Protein AF-A0A934F065-F1 (afdb_monomer_lite)

Foldseek 3Di:
DPDPVVVVVVVVVLVVLVVLLCVLLVQLVVLVVVLVVVVVVDDDDDDPVVVVVSVVSNVSSVVSNVVSVVSVLVSVQPPFKDKDKFKFKWKAFQPVRATAAFPPQQLNNQLNLLVLQCCVQDVPLVVLLVPADLDDDPPPPPPPPPPDDDDDDDDDDDDDDDDDDDDDDDDPPDDDPHNVLLSLLSSVLSLLVLQQVLQCVLPVPDPPCVVFKDKDFPVQPVVSLVRRVSCVLQQDDLVPGPVNVVVCCVVPPDPDDDQKDADPSSHIHGHRIHIATPPWHWDDPDRQKIWIDDPFKIKMKGKDFPFDFDDDPPCCQCPRSVHDPVRMTMGIIMIMIMMGTDSVNVVPPPDVSRVVSVVVSVVSVNCNGHPVNSCVVVVVVVVVVVVVVVVVVVVVVVVVVVVVVVVVVVVVVVVPPDDDDDD

Secondary structure (DSSP, 8-state):
---HHHHHHHHHHHHHHHHHHHHHHHHHHHHHHHHHHHHHTT--S--HHHHHHHHHHHHHHHHHHHHHHHHHHHHHTTS-EEEEEEEEEEEEETTT-PEEPPTT-HHHHHHHHHHHHHHHH-HHHHHHHHHS-SS--TTTTSSSSTTS-----------------------TT--S--HHHHHHHHHHHHHHHHHHHHHHHHHHT-TTGGGTEEEEEGGG-HHHHHH-HHHHHHTS-GGG-HHHHHTTGGGSPPSS---EEE-TTS-EEE--EEEEETT-EEE--STTEEEEE-SSEEEEEEEEEEEEE--PPTTIIIIII-S-GGGEEEEEEEEEEEEEE-TTGGG--S-GGGGTHHHHHHHHHHHHH-HHHHHHHTTHHHHHHHHHHHHHHHHHHHHHHHHHHHHHHHHHHHTSS------

Sequence (423 aa):
MKPLIQRVLRSRADLVELGVVALFLGLGVNLLATWLDKYLQGFPPSQWQWLTAQRVELLIAALLIVIGVWFFVRVLLRDRVIEKQFEGVILFNKEKRKSIPIYGYKFARMLSDTLRAVFIENQALKTAWDAEPLFKNFHDKKSDEASNNKNKDEPDKGEVSYVAICKCEFSPQDNPVSEKSILIEGVEFCVLELLSLHLSEHFDNMEGCEHEVTTIKREDIPGILLQNRILSLLSTPIEDRQIFITSGIDKNPPKGELHAIYASNGAQYSRFDLMLPKGTKIIRPEPGSIKLEHKRFELEIHISFQGFCKNLPAYFEDLYVGIDEESVDARIVKFQVYGKLQRRALLLFNGWRYYEWIDSFFNYFEQSVSFETFLKNIDWASVATRIRSSLILESKRAMANSKRKERIQATGKTSGESRPSQN

pLDDT: mean 79.52, std 18.02, range [26.88, 96.69]

Structure (mmCIF, N/CA/C/O backbone):
data_AF-A0A934F065-F1
#
_entry.id   AF-A0A934F065-F1
#
loop_
_atom_site.group_PDB
_atom_site.id
_atom_site.type_symbol
_atom_site.label_atom_id
_atom_site.label_alt_id
_atom_site.label_comp_id
_atom_site.label_asym_id
_atom_site.label_entity_id
_atom_site.label_seq_id
_atom_site.pdbx_PDB_ins_code
_atom_site.Cartn_x
_atom_site.Cartn_y
_atom_site.Cartn_z
_atom_site.occupancy
_atom_site.B_iso_or_equiv
_atom_site.auth_seq_id
_atom_site.auth_comp_id
_atom_site.auth_asym_id
_atom_site.auth_atom_id
_atom_site.pdbx_PDB_model_num
ATOM 1 N N . MET A 1 1 ? -12.052 -6.785 -12.303 1.00 38.31 1 MET A N 1
ATOM 2 C CA . MET A 1 1 ? -11.515 -7.743 -13.302 1.00 38.31 1 MET A CA 1
ATOM 3 C C . MET A 1 1 ? -11.804 -7.202 -14.696 1.00 38.31 1 MET A C 1
ATOM 5 O O . MET A 1 1 ? -12.971 -7.129 -15.058 1.00 38.31 1 MET A O 1
ATOM 9 N N . LYS A 1 2 ? -10.791 -6.773 -15.465 1.00 36.50 2 LYS A N 1
ATOM 10 C CA . LYS A 1 2 ? -11.000 -6.469 -16.896 1.00 36.50 2 LYS A CA 1
ATOM 11 C C . LYS A 1 2 ? -11.455 -7.762 -17.597 1.00 36.50 2 LYS A C 1
ATOM 13 O O . LYS A 1 2 ? -10.897 -8.815 -17.276 1.00 36.50 2 LYS A O 1
ATOM 18 N N . PRO A 1 3 ? -12.456 -7.728 -18.490 1.00 55.09 3 PRO A N 1
ATOM 19 C CA . PRO A 1 3 ? -13.003 -8.939 -19.093 1.00 55.09 3 PRO A CA 1
ATOM 20 C C . PRO A 1 3 ? -11.911 -9.701 -19.856 1.00 55.09 3 PRO A C 1
ATOM 22 O O . PRO A 1 3 ? -11.139 -9.110 -20.611 1.00 55.09 3 PRO A O 1
ATOM 25 N N . LEU A 1 4 ? -11.864 -11.022 -19.663 1.00 52.88 4 LEU A N 1
ATOM 26 C CA . LEU A 1 4 ? -10.908 -11.974 -20.258 1.00 52.88 4 LEU A CA 1
ATOM 27 C C . LEU A 1 4 ? -10.684 -11.741 -21.766 1.00 52.88 4 LEU A C 1
ATOM 29 O O . LEU A 1 4 ? -9.559 -11.809 -22.257 1.00 52.88 4 LEU A O 1
ATOM 33 N N . ILE A 1 5 ? -11.748 -11.361 -22.475 1.00 46.41 5 ILE A N 1
ATOM 34 C CA . ILE A 1 5 ? -11.762 -11.051 -23.909 1.00 46.41 5 ILE A CA 1
ATOM 35 C C . ILE A 1 5 ? -10.864 -9.853 -24.252 1.00 46.41 5 ILE A C 1
ATOM 37 O O . ILE A 1 5 ? -10.127 -9.910 -25.231 1.00 46.41 5 ILE A O 1
ATOM 41 N N . GLN A 1 6 ? -10.850 -8.796 -23.435 1.00 52.25 6 GLN A N 1
ATOM 42 C CA . GLN A 1 6 ? -9.984 -7.634 -23.668 1.00 52.25 6 GLN A CA 1
ATOM 43 C C . GLN A 1 6 ? -8.505 -7.976 -23.473 1.00 52.25 6 GLN A C 1
ATOM 45 O O . GLN A 1 6 ? -7.661 -7.453 -24.195 1.00 52.25 6 GLN A O 1
ATOM 50 N N . ARG A 1 7 ? -8.180 -8.883 -22.542 1.00 48.12 7 ARG A N 1
ATOM 51 C CA . ARG A 1 7 ? -6.799 -9.343 -22.332 1.00 48.12 7 ARG A CA 1
ATOM 52 C C . ARG A 1 7 ? -6.310 -10.174 -23.520 1.00 48.12 7 ARG A C 1
ATOM 54 O O . ARG A 1 7 ? -5.208 -9.943 -24.006 1.00 48.12 7 ARG A O 1
ATOM 61 N N . VAL A 1 8 ? -7.160 -11.069 -24.032 1.00 57.47 8 VAL A N 1
ATOM 62 C CA . VAL A 1 8 ? -6.862 -11.882 -25.222 1.00 57.47 8 VAL A CA 1
ATOM 63 C C . VAL A 1 8 ? -6.758 -11.013 -26.478 1.00 57.47 8 VAL A C 1
ATOM 65 O O . VAL A 1 8 ? -5.794 -11.147 -27.226 1.00 57.47 8 VAL A O 1
ATOM 68 N N . LEU A 1 9 ? -7.687 -10.078 -26.694 1.00 59.16 9 LEU A N 1
ATOM 69 C CA . LEU A 1 9 ? -7.637 -9.143 -27.825 1.00 59.16 9 LEU A CA 1
ATOM 70 C C . LEU A 1 9 ? -6.365 -8.292 -27.809 1.00 59.16 9 LEU A C 1
ATOM 72 O O . LEU A 1 9 ? -5.731 -8.139 -28.848 1.00 59.16 9 LEU A O 1
ATOM 76 N N . ARG A 1 10 ? -5.957 -7.800 -26.633 1.00 65.25 10 ARG A N 1
ATOM 77 C CA . ARG A 1 10 ? -4.719 -7.028 -26.481 1.00 65.25 10 ARG A CA 1
ATOM 78 C C . ARG A 1 10 ? -3.488 -7.884 -26.771 1.00 65.25 10 ARG A C 1
ATOM 80 O O . ARG A 1 10 ? -2.681 -7.491 -27.597 1.00 65.25 10 ARG A O 1
ATOM 87 N N . SER A 1 11 ? -3.425 -9.104 -26.230 1.00 68.88 11 SER A N 1
ATOM 88 C CA . SER A 1 11 ? -2.324 -10.033 -26.529 1.00 68.88 11 SER A CA 1
ATOM 89 C C . SER A 1 11 ? -2.230 -10.405 -28.015 1.00 68.88 11 SER A C 1
ATOM 91 O O . SER A 1 11 ? -1.135 -10.535 -28.549 1.00 68.88 11 SER A O 1
ATOM 93 N N . ARG A 1 12 ? -3.366 -10.529 -28.719 1.00 72.19 12 ARG A N 1
ATOM 94 C CA . ARG A 1 12 ? -3.386 -10.779 -30.168 1.00 72.19 12 ARG A CA 1
ATOM 95 C C . ARG A 1 12 ? -2.923 -9.562 -30.962 1.00 72.19 12 ARG A C 1
ATOM 97 O O . ARG A 1 12 ? -2.178 -9.734 -31.918 1.00 72.19 12 ARG A O 1
ATOM 104 N N . ALA A 1 13 ? -3.339 -8.359 -30.566 1.00 76.25 13 ALA A N 1
ATOM 105 C CA . ALA A 1 13 ? -2.851 -7.124 -31.171 1.00 76.25 13 ALA A CA 1
ATOM 106 C C . ALA A 1 13 ? -1.331 -6.990 -30.995 1.00 76.25 13 ALA A C 1
ATOM 108 O O . ALA A 1 13 ? -0.642 -6.709 -31.967 1.00 76.25 13 ALA A O 1
ATOM 109 N N . ASP A 1 14 ? -0.809 -7.301 -29.807 1.00 77.62 14 ASP A N 1
ATOM 110 C CA . ASP A 1 14 ? 0.626 -7.234 -29.510 1.00 77.62 14 ASP A CA 1
ATOM 111 C C . ASP A 1 14 ? 1.430 -8.259 -30.325 1.00 77.62 14 ASP A C 1
ATOM 113 O O . ASP A 1 14 ? 2.493 -7.935 -30.848 1.00 77.62 14 ASP A O 1
ATOM 117 N N . LEU A 1 15 ? 0.907 -9.479 -30.511 1.00 82.38 15 LEU A N 1
ATOM 118 C CA . LEU A 1 15 ? 1.532 -10.495 -31.370 1.00 82.38 15 LEU A CA 1
ATOM 119 C C . LEU A 1 15 ? 1.562 -10.080 -32.845 1.00 82.38 15 LEU A C 1
ATOM 121 O O . LEU A 1 15 ? 2.566 -10.295 -33.523 1.00 82.38 15 LEU A O 1
ATOM 125 N N . VAL A 1 16 ? 0.478 -9.481 -33.346 1.00 84.56 16 VAL A N 1
ATOM 126 C CA . VAL A 1 16 ? 0.425 -8.962 -34.721 1.00 84.56 16 VAL A CA 1
ATOM 127 C C . VAL A 1 16 ? 1.397 -7.795 -34.883 1.00 84.56 16 VAL A C 1
ATOM 129 O O . VAL A 1 16 ? 2.164 -7.775 -35.842 1.00 84.56 16 VAL A O 1
ATOM 132 N N . GLU A 1 17 ? 1.420 -6.862 -33.929 1.00 84.75 17 GLU A N 1
ATOM 133 C CA . GLU A 1 17 ? 2.363 -5.741 -33.893 1.00 84.75 17 GLU A CA 1
ATOM 134 C C . GLU A 1 17 ? 3.821 -6.235 -33.905 1.00 84.75 17 GLU A C 1
ATOM 136 O O . GLU A 1 17 ? 4.627 -5.746 -34.699 1.00 84.75 17 GLU A O 1
ATOM 141 N N . LEU A 1 18 ? 4.154 -7.255 -33.106 1.00 86.25 18 LEU A N 1
ATOM 142 C CA . LEU A 1 18 ? 5.492 -7.853 -33.080 1.00 86.25 18 LEU A CA 1
ATOM 143 C C . LEU A 1 18 ? 5.841 -8.561 -34.400 1.00 86.25 18 LEU A C 1
ATOM 145 O O . LEU A 1 18 ? 6.967 -8.446 -34.885 1.00 86.25 18 LEU A O 1
ATOM 149 N N . GLY A 1 19 ? 4.878 -9.260 -35.008 1.00 88.12 19 GLY A N 1
ATOM 150 C CA . GLY A 1 19 ? 5.047 -9.901 -36.313 1.00 88.12 19 GLY A CA 1
ATOM 151 C C . GLY A 1 19 ? 5.318 -8.892 -37.431 1.00 88.12 19 GLY A C 1
ATOM 152 O O . GLY A 1 19 ? 6.192 -9.114 -38.268 1.00 88.12 19 GLY A O 1
ATOM 153 N N . VAL A 1 20 ? 4.634 -7.746 -37.407 1.00 89.75 20 VAL A N 1
ATOM 154 C CA . VAL A 1 20 ? 4.867 -6.637 -38.344 1.00 89.75 20 VAL A CA 1
ATOM 155 C C . VAL A 1 20 ? 6.271 -6.048 -38.161 1.00 89.75 20 VAL A C 1
ATOM 157 O O . VAL A 1 20 ? 6.978 -5.855 -39.149 1.00 89.75 20 VAL A O 1
ATOM 160 N N . VAL A 1 21 ? 6.718 -5.826 -36.917 1.00 92.06 21 VAL A N 1
ATOM 161 C CA . VAL A 1 21 ? 8.098 -5.388 -36.621 1.00 92.06 21 VAL A CA 1
ATOM 162 C C . VAL A 1 21 ? 9.120 -6.372 -37.184 1.00 92.06 21 VAL A C 1
ATOM 164 O O . VAL A 1 21 ? 10.055 -5.959 -37.872 1.00 92.06 21 VAL A O 1
ATOM 167 N N . ALA A 1 22 ? 8.938 -7.667 -36.915 1.00 93.50 22 ALA A N 1
ATOM 168 C CA . ALA A 1 22 ? 9.840 -8.713 -37.381 1.00 93.50 22 ALA A CA 1
ATOM 169 C C . ALA A 1 22 ? 9.900 -8.775 -38.914 1.00 93.50 22 ALA A C 1
ATOM 171 O O . ALA A 1 22 ? 10.981 -8.943 -39.473 1.00 93.50 22 ALA A O 1
ATOM 172 N N . LEU A 1 23 ? 8.769 -8.574 -39.598 1.00 95.00 23 LEU A N 1
ATOM 173 C CA . LEU A 1 23 ? 8.700 -8.525 -41.058 1.00 95.00 23 LEU A CA 1
ATOM 174 C C . LEU A 1 23 ? 9.472 -7.327 -41.624 1.00 95.00 23 LEU A C 1
ATOM 176 O O . LEU A 1 23 ? 10.288 -7.503 -42.528 1.00 95.00 23 LEU A O 1
ATOM 180 N N . PHE A 1 24 ? 9.263 -6.122 -41.083 1.00 92.88 24 PHE A N 1
ATOM 181 C CA . PHE A 1 24 ? 9.971 -4.919 -41.537 1.00 92.88 24 PHE A CA 1
ATOM 182 C C . PHE A 1 24 ? 11.481 -5.007 -41.299 1.00 92.88 24 PHE A C 1
ATOM 184 O O . PHE A 1 24 ? 12.261 -4.709 -42.205 1.00 92.88 24 PHE A O 1
ATOM 191 N N . LEU A 1 25 ? 11.898 -5.461 -40.112 1.00 94.12 25 LEU A N 1
ATOM 192 C CA . LEU A 1 25 ? 13.312 -5.667 -39.798 1.00 94.12 25 LEU A CA 1
ATOM 193 C C . LEU A 1 25 ? 13.922 -6.780 -40.655 1.00 94.12 25 LEU A C 1
ATOM 195 O O . LEU A 1 25 ? 15.001 -6.589 -41.205 1.00 94.12 25 LEU A O 1
ATOM 199 N N . GLY A 1 26 ? 13.229 -7.908 -40.821 1.00 95.50 26 GLY A N 1
ATOM 200 C CA . GLY A 1 26 ? 13.698 -9.034 -41.626 1.00 95.50 26 GLY A CA 1
ATOM 201 C C . GLY A 1 26 ? 13.900 -8.660 -43.095 1.00 95.50 26 GLY A C 1
ATOM 202 O O . GLY A 1 26 ? 14.967 -8.915 -43.649 1.00 95.50 26 GLY A O 1
ATOM 203 N N . LEU A 1 27 ? 12.920 -7.992 -43.714 1.00 94.25 27 LEU A N 1
ATOM 204 C CA . LEU A 1 27 ? 13.038 -7.503 -45.092 1.00 94.25 27 LEU A CA 1
ATOM 205 C C . LEU A 1 27 ? 14.128 -6.434 -45.226 1.00 94.25 27 LEU A C 1
ATOM 207 O O . LEU A 1 27 ? 14.924 -6.492 -46.161 1.00 94.25 27 LEU A O 1
ATOM 211 N N . GLY A 1 28 ? 14.189 -5.486 -44.288 1.00 94.31 28 GLY A N 1
ATOM 212 C CA . GLY A 1 28 ? 15.191 -4.423 -44.291 1.00 94.31 28 GLY A CA 1
ATOM 213 C C . GLY A 1 28 ? 16.621 -4.958 -44.178 1.00 94.31 28 GLY A C 1
ATOM 214 O O . GLY A 1 28 ? 17.479 -4.585 -44.975 1.00 94.31 28 GLY A O 1
ATOM 215 N N . VAL A 1 29 ? 16.870 -5.884 -43.246 1.00 95.12 29 VAL A N 1
ATOM 216 C CA . VAL A 1 29 ? 18.180 -6.531 -43.067 1.00 95.12 29 VAL A CA 1
ATOM 217 C C . VAL A 1 29 ? 18.541 -7.391 -44.277 1.00 95.12 29 VAL A C 1
ATOM 219 O O . VAL A 1 29 ? 19.680 -7.333 -44.732 1.00 95.12 29 VAL A O 1
ATOM 222 N N . ASN A 1 30 ? 17.590 -8.141 -44.845 1.00 95.94 30 ASN A N 1
ATOM 223 C CA . ASN A 1 30 ? 17.846 -8.974 -46.024 1.00 95.94 30 ASN A CA 1
ATOM 224 C C . ASN A 1 30 ? 18.226 -8.137 -47.261 1.00 95.94 30 ASN A C 1
ATOM 226 O O . ASN A 1 30 ? 19.177 -8.459 -47.976 1.00 95.94 30 ASN A O 1
ATOM 230 N N . LEU A 1 31 ? 17.527 -7.021 -47.493 1.00 93.19 31 LEU A N 1
ATOM 231 C CA . LEU A 1 31 ? 17.865 -6.084 -48.569 1.00 93.19 31 LEU A CA 1
ATOM 232 C C . LEU A 1 31 ? 19.225 -5.418 -48.336 1.00 93.19 31 LEU A C 1
ATOM 234 O O . LEU A 1 31 ? 20.009 -5.290 -49.274 1.00 93.19 31 LEU A O 1
ATOM 238 N N . LEU A 1 32 ? 19.536 -5.047 -47.091 1.00 92.75 32 LEU A N 1
ATOM 239 C CA . LEU A 1 32 ? 20.828 -4.464 -46.733 1.00 92.75 32 LEU A CA 1
ATOM 240 C C . LEU A 1 32 ? 21.980 -5.462 -46.922 1.00 92.75 32 LEU A C 1
ATOM 242 O O . LEU A 1 32 ? 23.029 -5.084 -47.435 1.00 92.75 32 LEU A O 1
ATOM 246 N N . ALA A 1 33 ? 21.775 -6.735 -46.574 1.00 92.50 33 ALA A N 1
ATOM 247 C CA . ALA A 1 33 ? 22.742 -7.806 -46.807 1.00 92.50 33 ALA A CA 1
ATOM 248 C C . ALA A 1 33 ? 22.973 -8.045 -48.307 1.00 92.50 33 ALA A C 1
ATOM 250 O O . ALA A 1 33 ? 24.116 -8.135 -48.747 1.00 92.50 33 ALA A O 1
ATOM 251 N N . THR A 1 34 ? 21.898 -8.064 -49.101 1.00 90.12 34 THR A N 1
ATOM 252 C CA . THR A 1 34 ? 21.976 -8.201 -50.566 1.00 90.12 34 THR A CA 1
ATOM 253 C C . THR A 1 34 ? 22.733 -7.030 -51.196 1.00 90.12 34 THR A C 1
ATOM 255 O O . THR A 1 34 ? 23.559 -7.220 -52.088 1.00 90.12 34 THR A O 1
ATOM 258 N N . TRP A 1 35 ? 22.475 -5.808 -50.726 1.00 89.81 35 TRP A N 1
ATOM 259 C CA . TRP A 1 35 ? 23.207 -4.622 -51.160 1.00 89.81 35 TRP A CA 1
ATOM 260 C C . TRP A 1 35 ? 24.694 -4.702 -50.783 1.00 89.81 35 TRP A C 1
ATOM 262 O O . TRP A 1 35 ? 25.553 -4.397 -51.610 1.00 89.81 35 TRP A O 1
ATOM 272 N N . LEU A 1 36 ? 25.005 -5.155 -49.564 1.00 88.88 36 LEU A N 1
ATOM 273 C CA . LEU A 1 36 ? 26.375 -5.288 -49.070 1.00 88.88 36 LEU A CA 1
ATOM 274 C C . LEU A 1 36 ? 27.180 -6.322 -49.870 1.00 88.88 36 LEU A C 1
ATOM 276 O O . LEU A 1 36 ? 28.328 -6.054 -50.212 1.00 88.88 36 LEU A O 1
ATOM 280 N N . ASP A 1 37 ? 26.581 -7.465 -50.210 1.00 87.69 37 ASP A N 1
ATOM 281 C CA . ASP A 1 37 ? 27.227 -8.503 -51.024 1.00 87.69 37 ASP A CA 1
ATOM 282 C C . ASP A 1 37 ? 27.573 -7.973 -52.428 1.00 87.69 37 ASP A C 1
ATOM 284 O O . ASP A 1 37 ? 28.717 -8.067 -52.879 1.00 87.69 37 ASP A O 1
ATOM 288 N N . LYS A 1 38 ? 26.628 -7.269 -53.074 1.00 83.50 38 LYS A N 1
ATOM 289 C CA . LYS A 1 38 ? 26.868 -6.581 -54.358 1.00 83.50 38 LYS A CA 1
ATOM 290 C C . LYS A 1 38 ? 27.963 -5.511 -54.263 1.00 83.50 38 LYS A C 1
ATOM 292 O O . LYS A 1 38 ? 28.698 -5.308 -55.228 1.00 83.50 38 LYS A O 1
ATOM 297 N N . TYR A 1 39 ? 28.055 -4.804 -53.135 1.00 83.56 39 TYR A N 1
ATOM 298 C CA . TYR A 1 39 ? 29.075 -3.779 -52.902 1.00 83.56 39 TYR A CA 1
ATOM 299 C C . TYR A 1 39 ? 30.474 -4.390 -52.718 1.00 83.56 39 TYR A C 1
ATOM 301 O O . TYR A 1 39 ? 31.444 -3.885 -53.280 1.00 83.56 39 TYR A O 1
ATOM 309 N N . LEU A 1 40 ? 30.580 -5.495 -51.971 1.00 84.19 40 LEU A N 1
ATOM 310 C CA . LEU A 1 40 ? 31.848 -6.171 -51.676 1.00 84.19 40 LEU A CA 1
ATOM 311 C C . LEU A 1 40 ? 32.433 -6.919 -52.880 1.00 84.19 40 LEU A C 1
ATOM 313 O O . LEU A 1 40 ? 33.653 -6.979 -53.016 1.00 84.19 40 LEU A O 1
ATOM 317 N N . GLN A 1 41 ? 31.595 -7.462 -53.766 1.00 82.12 41 GLN A N 1
ATOM 318 C CA . GLN A 1 41 ? 32.052 -8.226 -54.933 1.00 82.12 41 GLN A CA 1
ATOM 319 C C . GLN A 1 41 ? 32.670 -7.370 -56.060 1.00 82.12 41 GLN A C 1
ATOM 321 O O . GLN A 1 41 ? 33.137 -7.935 -57.044 1.00 82.12 41 GLN A O 1
ATOM 326 N N . GLY A 1 42 ? 32.711 -6.035 -55.935 1.00 68.75 42 GLY A N 1
ATOM 327 C CA . GLY A 1 42 ? 33.489 -5.156 -56.822 1.00 68.75 42 GLY A CA 1
ATOM 328 C C . GLY A 1 42 ? 33.206 -5.345 -58.321 1.00 68.75 42 GLY A C 1
ATOM 329 O O . GLY A 1 42 ? 34.082 -5.774 -59.066 1.00 68.75 42 GLY A O 1
ATOM 330 N N . PHE A 1 43 ? 31.988 -5.031 -58.775 1.00 57.31 43 PHE A N 1
ATOM 331 C CA . PHE A 1 43 ? 31.554 -5.225 -60.172 1.00 57.31 43 PHE A CA 1
ATOM 332 C C . PHE A 1 43 ? 31.703 -3.957 -61.062 1.00 57.31 43 PHE A C 1
ATOM 334 O O . PHE A 1 43 ? 31.800 -2.845 -60.540 1.00 57.31 43 PHE A O 1
ATOM 341 N N . PRO A 1 44 ? 31.786 -4.105 -62.407 1.00 55.50 44 PRO A N 1
ATOM 342 C CA . PRO A 1 44 ? 32.536 -3.210 -63.293 1.00 55.50 44 PRO A CA 1
ATOM 343 C C . PRO A 1 44 ? 31.844 -1.877 -63.661 1.00 55.50 44 PRO A C 1
ATOM 345 O O . PRO A 1 44 ? 30.620 -1.756 -63.598 1.00 55.50 44 PRO A O 1
ATOM 348 N N . PRO A 1 45 ? 32.617 -0.868 -64.123 1.00 52.88 45 PRO A N 1
ATOM 349 C CA . PRO A 1 45 ? 32.262 0.559 -64.066 1.00 52.88 45 PRO A CA 1
ATOM 350 C C . PRO A 1 45 ? 31.377 1.095 -65.205 1.00 52.88 45 PRO A C 1
ATOM 352 O O . PRO A 1 45 ? 31.333 2.306 -65.422 1.00 52.88 45 PRO A O 1
ATOM 355 N N . SER A 1 46 ? 30.682 0.257 -65.973 1.00 62.78 46 SER A N 1
ATOM 356 C CA . SER A 1 46 ? 30.002 0.702 -67.198 1.00 62.78 46 SER A CA 1
ATOM 357 C C . SER A 1 46 ? 28.480 0.599 -67.093 1.00 62.78 46 SER A C 1
ATOM 359 O O . SER A 1 46 ? 27.918 -0.375 -67.578 1.00 62.78 46 SER A O 1
ATOM 361 N N . GLN A 1 47 ? 27.827 1.593 -66.466 1.00 59.28 47 GLN A N 1
ATOM 362 C CA . GLN A 1 47 ? 26.449 2.060 -66.760 1.00 59.28 47 GLN A CA 1
ATOM 363 C C . GLN A 1 47 ? 25.929 3.022 -65.673 1.00 59.28 47 GLN A C 1
ATOM 365 O O . GLN A 1 47 ? 25.611 2.619 -64.570 1.00 59.28 47 GLN A O 1
ATOM 370 N N . TRP A 1 48 ? 25.688 4.296 -65.971 1.00 60.12 48 TRP A N 1
ATOM 371 C CA . TRP A 1 48 ? 25.123 5.256 -64.999 1.00 60.12 48 TRP A CA 1
ATOM 372 C C . TRP A 1 48 ? 23.784 4.835 -64.332 1.00 60.12 48 TRP A C 1
ATOM 374 O O . TRP A 1 48 ? 23.409 5.395 -63.304 1.00 60.12 48 TRP A O 1
ATOM 384 N N . GLN A 1 49 ? 23.093 3.819 -64.864 1.00 60.25 49 GLN A N 1
ATOM 385 C CA . GLN A 1 49 ? 21.883 3.211 -64.296 1.00 60.25 49 GLN A CA 1
ATOM 386 C C . GLN A 1 49 ? 22.129 2.337 -63.044 1.00 60.25 49 GLN A C 1
ATOM 388 O O . GLN A 1 49 ? 21.207 2.161 -62.248 1.00 60.25 49 GLN A O 1
ATOM 393 N N . TRP A 1 50 ? 23.342 1.815 -62.807 1.00 62.09 50 TRP A N 1
ATOM 394 C CA . TRP A 1 50 ? 23.611 0.973 -61.624 1.00 62.09 50 TRP A CA 1
ATOM 395 C C . TRP A 1 50 ? 23.755 1.796 -60.334 1.00 62.09 50 TRP A C 1
ATOM 397 O O . TRP A 1 50 ? 23.297 1.376 -59.271 1.00 62.09 50 TRP A O 1
ATOM 407 N N . LEU A 1 51 ? 24.308 3.010 -60.434 1.00 62.91 51 LEU A N 1
ATOM 408 C CA . LEU A 1 51 ? 24.471 3.931 -59.303 1.00 62.91 51 LEU A CA 1
ATOM 409 C C . LEU A 1 51 ? 23.126 4.408 -58.739 1.00 62.91 51 LEU A C 1
ATOM 411 O O . LEU A 1 51 ? 22.999 4.608 -57.531 1.00 62.91 51 LEU A O 1
ATOM 415 N N . THR A 1 52 ? 22.116 4.600 -59.590 1.00 67.62 52 THR A N 1
ATOM 416 C CA . THR A 1 52 ? 20.778 5.024 -59.155 1.00 67.62 52 THR A CA 1
ATOM 417 C C . THR A 1 52 ? 20.005 3.866 -58.528 1.00 67.62 52 THR A C 1
ATOM 419 O O . THR A 1 52 ? 19.435 4.046 -57.454 1.00 67.62 52 THR A O 1
ATOM 422 N N . ALA A 1 53 ? 20.055 2.667 -59.117 1.00 72.69 53 ALA A N 1
ATOM 423 C CA . ALA A 1 53 ? 19.389 1.480 -58.576 1.00 72.69 53 ALA A CA 1
ATOM 424 C C . ALA A 1 53 ? 19.948 1.058 -57.203 1.00 72.69 53 ALA A C 1
ATOM 426 O O . ALA A 1 53 ? 19.178 0.810 -56.276 1.00 72.69 53 ALA A O 1
ATOM 427 N N . GLN A 1 54 ? 21.275 1.068 -57.021 1.00 74.56 54 GLN A N 1
ATOM 428 C CA . GLN A 1 54 ? 21.893 0.721 -55.733 1.00 74.56 54 GLN A CA 1
ATOM 429 C C . GLN A 1 54 ? 21.549 1.712 -54.615 1.00 74.56 54 GLN A C 1
ATOM 431 O O . GLN A 1 54 ? 21.358 1.311 -53.467 1.00 74.56 54 GLN A O 1
ATOM 436 N N . ARG A 1 55 ? 21.440 3.009 -54.935 1.00 82.12 55 ARG A N 1
ATOM 437 C CA . ARG A 1 55 ? 21.002 4.024 -53.965 1.00 82.12 55 ARG A CA 1
ATOM 438 C C . ARG A 1 55 ? 19.549 3.810 -53.552 1.00 82.12 55 ARG A C 1
ATOM 440 O O . ARG A 1 55 ? 19.229 3.990 -52.383 1.00 82.12 55 ARG A O 1
ATOM 447 N N . VAL A 1 56 ? 18.685 3.404 -54.482 1.00 86.94 56 VAL A N 1
ATOM 448 C CA . VAL A 1 56 ? 17.274 3.110 -54.192 1.00 86.94 56 VAL A CA 1
ATOM 449 C C . VAL A 1 56 ? 17.137 1.866 -53.307 1.00 86.94 56 VAL A C 1
ATOM 451 O O . VAL A 1 56 ? 16.422 1.933 -52.311 1.00 86.94 56 VAL A O 1
ATOM 454 N N . GLU A 1 57 ? 17.859 0.775 -53.596 1.00 85.88 57 GLU A N 1
ATOM 455 C CA . GLU A 1 57 ? 17.855 -0.439 -52.755 1.00 85.88 57 GLU A CA 1
ATOM 456 C C . GLU A 1 57 ? 18.292 -0.133 -51.310 1.00 85.88 57 GLU A C 1
ATOM 458 O O . GLU A 1 57 ? 17.613 -0.530 -50.361 1.00 85.88 57 GLU A O 1
ATOM 463 N N . LEU A 1 58 ? 19.369 0.643 -51.136 1.00 89.38 58 LEU A N 1
ATOM 464 C CA . LEU A 1 58 ? 19.855 1.053 -49.816 1.00 89.38 58 LEU A CA 1
ATOM 465 C C . LEU A 1 58 ? 18.864 1.969 -49.084 1.00 89.38 58 LEU A C 1
ATOM 467 O O . LEU A 1 58 ? 18.626 1.782 -47.892 1.00 89.38 58 LEU A O 1
ATOM 471 N N . LEU A 1 59 ? 18.263 2.941 -49.778 1.00 92.00 59 LEU A N 1
ATOM 472 C CA . LEU A 1 59 ? 17.270 3.834 -49.175 1.00 92.00 59 LEU A CA 1
ATOM 473 C C . LEU A 1 59 ? 16.028 3.069 -48.714 1.00 92.00 59 LEU A C 1
ATOM 475 O O . LEU A 1 59 ? 15.534 3.330 -47.619 1.00 92.00 59 LEU A O 1
ATOM 479 N N . ILE A 1 60 ? 15.549 2.105 -49.505 1.00 92.62 60 ILE A N 1
ATOM 480 C CA . ILE A 1 60 ? 14.415 1.252 -49.130 1.00 92.62 60 ILE A CA 1
ATOM 481 C C . ILE A 1 60 ? 14.785 0.380 -47.927 1.00 92.62 60 ILE A C 1
ATOM 483 O O . ILE A 1 60 ? 14.024 0.329 -46.962 1.00 92.62 60 ILE A O 1
ATOM 487 N N . ALA A 1 61 ? 15.958 -0.259 -47.939 1.00 92.75 61 ALA A N 1
ATOM 488 C CA . ALA A 1 61 ? 16.424 -1.078 -46.822 1.00 92.75 61 ALA A CA 1
ATOM 489 C C . ALA A 1 61 ? 16.536 -0.261 -45.523 1.00 92.75 61 ALA A C 1
ATOM 491 O O . ALA A 1 61 ? 15.995 -0.655 -44.488 1.00 92.75 61 ALA A O 1
ATOM 492 N N . ALA A 1 62 ? 17.166 0.916 -45.589 1.00 94.12 62 ALA A N 1
ATOM 493 C CA . ALA A 1 62 ? 17.294 1.827 -44.456 1.00 94.12 62 ALA A CA 1
ATOM 494 C C . ALA A 1 62 ? 15.923 2.302 -43.953 1.00 94.12 62 ALA A C 1
ATOM 496 O O . ALA A 1 62 ? 15.680 2.300 -42.747 1.00 94.12 62 ALA A O 1
ATOM 497 N N . LEU A 1 63 ? 15.003 2.650 -44.859 1.00 95.38 63 LEU A N 1
ATOM 498 C CA . LEU A 1 63 ? 13.647 3.066 -44.509 1.00 95.38 63 LEU A CA 1
ATOM 499 C C . LEU A 1 63 ? 12.884 1.954 -43.776 1.00 95.38 63 LEU A C 1
ATOM 501 O O . LEU A 1 63 ? 12.272 2.221 -42.745 1.00 95.38 63 LEU A O 1
ATOM 505 N N . LEU A 1 64 ? 12.947 0.712 -44.265 1.00 93.94 64 LEU A N 1
ATOM 506 C CA . LEU A 1 64 ? 12.284 -0.435 -43.635 1.00 93.94 64 LEU A CA 1
ATOM 507 C C . LEU A 1 64 ? 12.839 -0.712 -42.233 1.00 93.94 64 LEU A C 1
ATOM 509 O O . LEU A 1 64 ? 12.061 -0.946 -41.308 1.00 93.94 64 LEU A O 1
ATOM 513 N N . ILE A 1 65 ? 14.161 -0.617 -42.049 1.00 94.50 65 ILE A N 1
ATOM 514 C CA . ILE A 1 65 ? 14.793 -0.760 -40.731 1.00 94.50 65 ILE A CA 1
ATOM 515 C C . ILE A 1 65 ? 14.344 0.367 -39.799 1.00 94.50 65 ILE A C 1
ATOM 517 O O . ILE A 1 65 ? 13.934 0.096 -38.673 1.00 94.50 65 ILE A O 1
ATOM 521 N N . VAL A 1 66 ? 14.367 1.623 -40.254 1.00 94.44 66 VAL A N 1
ATOM 522 C CA . VAL A 1 66 ? 13.946 2.776 -39.442 1.00 94.44 66 VAL A CA 1
ATOM 523 C C . VAL A 1 66 ? 12.478 2.656 -39.035 1.00 94.44 66 VAL A C 1
ATOM 525 O O . VAL A 1 66 ? 12.158 2.875 -37.868 1.00 94.44 66 VAL A O 1
ATOM 528 N N . ILE A 1 67 ? 11.592 2.259 -39.953 1.00 93.25 67 ILE A N 1
ATOM 529 C CA . ILE A 1 67 ? 10.172 2.022 -39.659 1.00 93.25 67 ILE A CA 1
ATOM 530 C C . ILE A 1 67 ? 10.015 0.874 -38.655 1.00 93.25 67 ILE A C 1
ATOM 532 O O . ILE A 1 67 ? 9.279 1.022 -37.679 1.00 93.25 67 ILE A O 1
ATOM 536 N N . GLY A 1 68 ? 10.728 -0.239 -38.850 1.00 91.94 68 GLY A N 1
ATOM 537 C CA . GLY A 1 68 ? 10.698 -1.389 -37.945 1.00 91.94 68 GLY A CA 1
ATOM 538 C C . GLY A 1 68 ? 11.163 -1.034 -36.530 1.00 91.94 68 GLY A C 1
ATOM 539 O O . GLY A 1 68 ? 10.462 -1.321 -35.559 1.00 91.94 68 GLY A O 1
ATOM 540 N N . VAL A 1 69 ? 12.295 -0.334 -36.406 1.00 90.81 69 VAL A N 1
ATOM 541 C CA . VAL A 1 69 ? 12.825 0.154 -35.122 1.00 90.81 69 VAL A CA 1
ATOM 542 C C . VAL A 1 69 ? 11.871 1.161 -34.484 1.00 90.81 69 VAL A C 1
ATOM 544 O O . VAL A 1 69 ? 11.594 1.068 -33.290 1.00 90.81 69 VAL A O 1
ATOM 547 N N . TRP A 1 70 ? 11.326 2.105 -35.254 1.00 90.31 70 TRP A N 1
ATOM 548 C CA . TRP A 1 70 ? 10.360 3.079 -34.745 1.00 90.31 70 TRP A CA 1
ATOM 549 C C . TRP A 1 70 ? 9.112 2.396 -34.178 1.00 90.31 70 TRP A C 1
ATOM 551 O O . TRP A 1 70 ? 8.662 2.740 -33.082 1.00 90.31 70 TRP A O 1
ATOM 561 N N . PHE A 1 71 ? 8.578 1.402 -34.888 1.00 89.38 71 PHE A N 1
ATOM 562 C CA . PHE A 1 71 ? 7.404 0.658 -34.449 1.00 89.38 71 PHE A CA 1
ATOM 563 C C . PHE A 1 71 ? 7.713 -0.188 -33.206 1.00 89.38 71 PHE A C 1
ATOM 565 O O . PHE A 1 71 ? 6.955 -0.151 -32.240 1.00 89.38 71 PHE A O 1
ATOM 572 N N . PHE A 1 72 ? 8.869 -0.855 -33.169 1.00 85.50 72 PHE A N 1
ATOM 573 C CA . PHE A 1 72 ? 9.341 -1.591 -31.994 1.00 85.50 72 PHE A CA 1
ATOM 574 C C . PHE A 1 72 ? 9.459 -0.696 -30.754 1.00 85.50 72 PHE A C 1
ATOM 576 O O . PHE A 1 72 ? 8.931 -1.016 -29.687 1.00 85.50 72 PHE A O 1
ATOM 583 N N . VAL A 1 73 ? 10.092 0.472 -30.905 1.00 83.50 73 VAL A N 1
ATOM 584 C CA . VAL A 1 73 ? 10.207 1.465 -29.833 1.00 83.50 73 VAL A CA 1
ATOM 585 C C . VAL A 1 73 ? 8.819 1.930 -29.399 1.00 83.50 73 VAL A C 1
ATOM 587 O O . VAL A 1 73 ? 8.543 1.999 -28.206 1.00 83.50 73 VAL A O 1
ATOM 590 N N . ARG A 1 74 ? 7.901 2.203 -30.330 1.00 84.44 74 ARG A N 1
ATOM 591 C CA . ARG A 1 74 ? 6.527 2.595 -29.990 1.00 84.44 74 ARG A CA 1
ATOM 592 C C . ARG A 1 74 ? 5.815 1.534 -29.145 1.00 84.44 74 ARG A C 1
ATOM 594 O O . ARG A 1 74 ? 5.170 1.909 -28.166 1.00 84.44 74 ARG A O 1
ATOM 601 N N . VAL A 1 75 ? 5.943 0.255 -29.499 1.00 81.25 75 VAL A N 1
ATOM 602 C CA . VAL A 1 75 ? 5.339 -0.868 -28.762 1.00 81.25 75 VAL A CA 1
ATOM 603 C C . VAL A 1 75 ? 5.900 -0.942 -27.340 1.00 81.25 75 VAL A C 1
ATOM 605 O O . VAL A 1 75 ? 5.132 -0.910 -26.380 1.00 81.25 75 VAL A O 1
ATOM 608 N N . LEU A 1 76 ? 7.228 -0.901 -27.180 1.00 74.75 76 LEU A N 1
ATOM 609 C CA . LEU A 1 76 ? 7.884 -0.879 -25.863 1.00 74.75 76 LEU A CA 1
ATOM 610 C C . LEU A 1 76 ? 7.466 0.317 -24.994 1.00 74.75 76 LEU A C 1
ATOM 612 O O . LEU A 1 76 ? 7.374 0.219 -23.772 1.00 74.75 76 LEU A O 1
ATOM 616 N N . LEU A 1 77 ? 7.214 1.475 -25.607 1.00 74.62 77 LEU A N 1
ATOM 617 C CA . LEU A 1 77 ? 6.846 2.695 -24.890 1.00 74.62 77 LEU A CA 1
ATOM 618 C C . LEU A 1 77 ? 5.344 2.780 -24.540 1.00 74.62 77 LEU A C 1
ATOM 620 O O . LEU A 1 77 ? 4.950 3.753 -23.880 1.00 74.62 77 LEU A O 1
ATOM 624 N N . ARG A 1 78 ? 4.511 1.820 -24.969 1.00 75.12 78 ARG A N 1
ATOM 625 C CA . ARG A 1 78 ? 3.046 1.868 -24.819 1.00 75.12 78 ARG A CA 1
ATOM 626 C C . ARG A 1 78 ? 2.574 1.514 -23.406 1.00 75.12 78 ARG A C 1
ATOM 628 O O . ARG A 1 78 ? 1.799 2.271 -22.830 1.00 75.12 78 ARG A O 1
ATOM 635 N N . ASP A 1 79 ? 3.072 0.426 -22.822 1.00 72.00 79 ASP A N 1
ATOM 636 C CA . ASP A 1 79 ? 2.570 -0.134 -21.554 1.00 72.00 79 ASP A CA 1
ATOM 637 C C . ASP A 1 79 ? 3.466 0.217 -20.349 1.00 72.00 79 ASP A C 1
ATOM 639 O O . ASP A 1 79 ? 3.908 -0.638 -19.593 1.00 72.00 79 ASP A O 1
ATOM 643 N N . ARG A 1 80 ? 3.747 1.513 -20.165 1.00 78.12 80 ARG A N 1
ATOM 644 C CA . ARG A 1 80 ? 4.632 2.007 -19.086 1.00 78.12 80 ARG A CA 1
ATOM 645 C C . ARG A 1 80 ? 3.917 2.582 -17.876 1.00 78.12 80 ARG A C 1
ATOM 647 O O . ARG A 1 80 ? 4.590 2.993 -16.939 1.00 78.12 80 ARG A O 1
ATOM 654 N N . VAL A 1 81 ? 2.599 2.715 -17.952 1.00 85.19 81 VAL A N 1
ATOM 655 C CA . VAL A 1 81 ? 1.786 3.374 -16.933 1.00 85.19 81 VAL A CA 1
ATOM 656 C C . VAL A 1 81 ? 0.795 2.365 -16.386 1.00 85.19 81 VAL A C 1
ATOM 658 O O . VAL A 1 81 ? 0.037 1.756 -17.143 1.00 85.19 81 VAL A O 1
ATOM 661 N N . ILE A 1 82 ? 0.803 2.215 -15.071 1.00 86.31 82 ILE A N 1
ATOM 662 C CA . ILE A 1 82 ? -0.140 1.414 -14.311 1.00 86.31 82 ILE A CA 1
ATOM 663 C C . ILE A 1 82 ? -0.888 2.381 -13.409 1.00 86.31 82 ILE A C 1
ATOM 665 O O . ILE A 1 82 ? -0.288 3.087 -12.610 1.00 86.31 82 ILE A O 1
ATOM 669 N N . GLU A 1 83 ? -2.205 2.404 -13.537 1.00 91.00 83 GLU A N 1
ATOM 670 C CA . GLU A 1 83 ? -3.076 3.150 -12.641 1.00 91.00 83 GLU A CA 1
ATOM 671 C C . GLU A 1 83 ? -4.115 2.177 -12.092 1.00 91.00 83 GLU A C 1
ATOM 673 O O . GLU A 1 83 ? -4.806 1.485 -12.853 1.00 91.00 83 GLU A O 1
ATOM 678 N N . LYS A 1 84 ? -4.186 2.078 -10.765 1.00 92.25 84 LYS A N 1
ATOM 679 C CA . LYS A 1 84 ? -5.158 1.246 -10.057 1.00 92.25 84 LYS A CA 1
ATOM 680 C C . LYS A 1 84 ? -5.843 2.060 -8.969 1.00 92.25 84 LYS A C 1
ATOM 682 O O . LYS A 1 84 ? -5.228 2.908 -8.330 1.00 92.25 84 LYS A O 1
ATOM 687 N N . GLN A 1 85 ? -7.116 1.761 -8.749 1.00 94.25 85 GLN A N 1
ATOM 688 C CA . GLN A 1 85 ? -7.900 2.335 -7.665 1.00 94.25 85 GLN A CA 1
ATOM 689 C C . GLN A 1 85 ? -8.329 1.224 -6.714 1.00 94.25 85 GLN A C 1
ATOM 691 O O . GLN A 1 85 ? -8.768 0.163 -7.164 1.00 94.25 85 GLN A O 1
ATOM 696 N N . PHE A 1 86 ? -8.206 1.477 -5.416 1.00 93.75 86 PHE A N 1
ATOM 697 C CA . PHE A 1 86 ? -8.578 0.545 -4.360 1.00 93.75 86 PHE A CA 1
ATOM 698 C C . PHE A 1 86 ? -9.494 1.230 -3.351 1.00 93.75 86 PHE A C 1
ATOM 700 O O . PHE A 1 86 ? -9.324 2.409 -3.036 1.00 93.75 86 PHE A O 1
ATOM 707 N N . GLU A 1 87 ? -10.448 0.472 -2.821 1.00 94.81 87 GLU A N 1
ATOM 708 C CA . GLU A 1 87 ? -11.309 0.914 -1.728 1.00 94.81 87 GLU A CA 1
ATOM 709 C C . GLU A 1 87 ? -10.922 0.177 -0.448 1.00 94.81 87 GLU A C 1
ATOM 711 O O . GLU A 1 87 ? -11.095 -1.041 -0.339 1.00 94.81 87 GLU A O 1
ATOM 716 N N . GLY A 1 88 ? -10.402 0.933 0.515 1.00 95.19 88 GLY A N 1
ATOM 717 C CA . GLY A 1 88 ? -10.240 0.487 1.887 1.00 95.19 88 GLY A CA 1
ATOM 718 C C . GLY A 1 88 ? -11.471 0.817 2.722 1.00 95.19 88 GLY A C 1
ATOM 719 O O . GLY A 1 88 ? -12.158 1.810 2.469 1.00 95.19 88 GLY A O 1
ATOM 720 N N . VAL A 1 89 ? -11.747 -0.010 3.726 1.00 95.19 89 VAL A N 1
ATOM 721 C CA . VAL A 1 89 ? -12.853 0.197 4.667 1.00 95.19 89 VAL A CA 1
ATOM 722 C C . VAL A 1 89 ? -12.310 0.344 6.079 1.00 95.19 89 VAL A C 1
ATOM 724 O O . VAL A 1 89 ? -11.413 -0.387 6.492 1.00 95.19 89 VAL A O 1
ATOM 727 N N . ILE A 1 90 ? -12.863 1.296 6.823 1.00 94.12 90 ILE A N 1
ATOM 728 C CA . ILE A 1 90 ? -12.558 1.516 8.235 1.00 94.12 90 ILE A CA 1
ATOM 729 C C . ILE A 1 90 ? -13.865 1.463 9.006 1.00 94.12 90 ILE A C 1
ATOM 731 O O . ILE A 1 90 ? -14.858 2.046 8.576 1.00 94.12 90 ILE A O 1
ATOM 735 N N . LEU A 1 91 ? -13.851 0.780 10.144 1.00 92.38 91 LEU A N 1
ATOM 736 C CA . LEU A 1 91 ? -14.989 0.715 11.046 1.00 92.38 91 LEU A CA 1
ATOM 737 C C . LEU A 1 91 ? -14.744 1.616 12.247 1.00 92.38 91 LEU A C 1
ATOM 739 O O . LEU A 1 91 ? -13.655 1.605 12.823 1.00 92.38 91 LEU A O 1
ATOM 743 N N . PHE A 1 92 ? -15.771 2.348 12.647 1.00 89.94 92 PHE A N 1
ATOM 744 C CA . PHE A 1 92 ? -15.798 3.136 13.867 1.00 89.94 92 PHE A CA 1
ATOM 745 C C . PHE A 1 92 ? -16.959 2.683 14.741 1.00 89.94 92 PHE A C 1
ATOM 747 O O . PHE A 1 92 ? -18.032 2.343 14.248 1.00 89.94 92 PHE A O 1
ATOM 754 N N . ASN A 1 93 ? -16.753 2.692 16.053 1.00 87.56 93 ASN A N 1
ATOM 755 C CA . ASN A 1 93 ? -17.853 2.564 16.997 1.00 87.56 93 ASN A CA 1
ATOM 756 C C . ASN A 1 93 ? -18.547 3.929 17.125 1.00 87.56 93 ASN A C 1
ATOM 758 O O . ASN A 1 93 ? -17.876 4.911 17.449 1.00 87.56 93 ASN A O 1
ATOM 762 N N . LYS A 1 94 ? -19.862 3.995 16.893 1.00 82.25 94 LYS A N 1
ATOM 763 C CA . LYS A 1 94 ? -20.626 5.257 16.905 1.00 82.25 94 LYS A CA 1
ATOM 764 C C . LYS A 1 94 ? -20.583 5.971 18.256 1.00 82.25 94 LYS A C 1
ATOM 766 O O . LYS A 1 94 ? -20.472 7.191 18.296 1.00 82.25 94 LYS A O 1
ATOM 771 N N . GLU A 1 95 ? -20.622 5.220 19.354 1.00 76.19 95 GLU A N 1
ATOM 772 C CA . GLU A 1 95 ? -20.645 5.780 20.709 1.00 76.19 95 GLU A CA 1
ATOM 773 C C . GLU A 1 95 ? -19.253 6.216 21.165 1.00 76.19 95 GLU A C 1
ATOM 775 O O . GLU A 1 95 ? -19.046 7.334 21.628 1.00 76.19 95 GLU A O 1
ATOM 780 N N . LYS A 1 96 ? -18.274 5.315 21.034 1.00 77.56 96 LYS A N 1
ATOM 781 C CA . LYS A 1 96 ? -16.923 5.510 21.575 1.00 77.56 96 LYS A CA 1
ATOM 782 C C . LYS A 1 96 ? -15.996 6.252 20.618 1.00 77.56 96 LYS A C 1
ATOM 784 O O . LYS A 1 96 ? -14.891 6.586 21.031 1.00 77.56 96 LYS A O 1
ATOM 789 N N . ARG A 1 97 ? -16.395 6.431 19.351 1.00 75.56 97 ARG A N 1
ATOM 790 C CA . ARG A 1 97 ? -15.610 7.041 18.256 1.00 75.56 97 ARG A CA 1
ATOM 791 C C . ARG A 1 97 ? -14.216 6.437 18.071 1.00 75.56 97 ARG A C 1
ATOM 793 O O . ARG A 1 97 ? -13.286 7.071 17.580 1.00 75.56 97 ARG A O 1
ATOM 800 N N . LYS A 1 98 ? -14.071 5.172 18.462 1.00 85.25 98 LYS A N 1
ATOM 801 C CA . LYS A 1 98 ? -12.833 4.407 18.321 1.00 85.25 98 LYS A CA 1
ATOM 802 C C . LYS A 1 98 ? -12.882 3.606 17.036 1.00 85.25 98 LYS A C 1
ATOM 804 O O . LYS A 1 98 ? -13.915 3.015 16.719 1.00 85.25 98 LYS A O 1
ATOM 809 N N . SER A 1 99 ? -11.757 3.568 16.332 1.00 88.56 99 SER A N 1
ATOM 810 C CA . SER A 1 99 ? -11.577 2.652 15.214 1.00 88.56 99 SER A CA 1
ATOM 811 C C . SER A 1 99 ? -11.635 1.211 15.717 1.00 88.56 99 SER A C 1
ATOM 813 O O . SER A 1 99 ? -11.051 0.865 16.748 1.00 88.56 99 SER A O 1
ATOM 815 N N . ILE A 1 100 ? -12.365 0.374 14.993 1.00 90.81 100 ILE A N 1
ATOM 816 C CA . ILE A 1 100 ? -12.550 -1.036 15.303 1.00 90.81 100 ILE A CA 1
ATOM 817 C C . ILE A 1 100 ? -11.618 -1.829 14.379 1.00 90.81 100 ILE A C 1
ATOM 819 O O . ILE A 1 100 ? -11.725 -1.703 13.155 1.00 90.81 100 ILE A O 1
ATOM 823 N N . PRO A 1 101 ? -10.693 -2.638 14.922 1.00 92.31 101 PRO A N 1
ATOM 824 C CA . PRO A 1 101 ? -9.852 -3.487 14.096 1.00 92.31 101 PRO A CA 1
ATOM 825 C C . PRO A 1 101 ? -10.690 -4.614 13.482 1.00 92.31 101 PRO A C 1
ATOM 827 O O . PRO A 1 101 ? -11.471 -5.267 14.171 1.00 92.31 101 PRO A O 1
ATOM 830 N N . ILE A 1 102 ? -10.486 -4.884 12.194 1.00 93.88 102 ILE A N 1
ATOM 831 C CA . ILE A 1 102 ? -11.051 -6.063 11.529 1.00 93.88 102 ILE A CA 1
ATOM 832 C C . ILE A 1 102 ? -9.972 -7.148 11.507 1.00 93.88 102 ILE A C 1
ATOM 834 O O . ILE A 1 102 ? -8.883 -6.948 10.961 1.00 93.88 102 ILE A O 1
ATOM 838 N N . TYR A 1 103 ? -10.261 -8.305 12.102 1.00 92.31 103 TYR A N 1
ATOM 839 C CA . TYR A 1 103 ? -9.333 -9.434 12.089 1.00 92.31 103 TYR A CA 1
ATOM 840 C C . TYR A 1 103 ? -9.073 -9.910 10.652 1.00 92.31 103 TYR A C 1
ATOM 842 O O . TYR A 1 103 ? -9.961 -9.887 9.810 1.00 92.31 103 TYR A O 1
ATOM 850 N N . GLY A 1 104 ? -7.831 -10.285 10.339 1.00 91.62 104 GLY A N 1
ATOM 851 C CA . GLY A 1 104 ? -7.433 -10.706 8.988 1.00 91.62 104 GLY A CA 1
ATOM 852 C C . GLY A 1 104 ? -7.371 -9.590 7.932 1.00 91.62 104 GLY A C 1
ATOM 853 O O . GLY A 1 104 ? -6.782 -9.807 6.875 1.00 91.62 104 GLY A O 1
ATOM 854 N N . TYR A 1 105 ? -7.896 -8.390 8.205 1.00 96.00 105 TYR A N 1
ATOM 855 C CA . TYR A 1 105 ? -7.833 -7.258 7.283 1.00 96.00 105 TYR A CA 1
ATOM 856 C C . TYR A 1 105 ? -6.729 -6.273 7.687 1.00 96.00 105 TYR A C 1
ATOM 858 O O . TYR A 1 105 ? -6.884 -5.447 8.592 1.00 96.00 105 TYR A O 1
ATOM 866 N N . LYS A 1 106 ? -5.585 -6.381 7.000 1.00 95.00 106 LYS A N 1
ATOM 867 C CA . LYS A 1 106 ? -4.324 -5.724 7.374 1.00 95.00 106 LYS A CA 1
ATOM 868 C C . LYS A 1 106 ? -4.449 -4.207 7.509 1.00 95.00 106 LYS A C 1
ATOM 870 O O . LYS A 1 106 ? -4.030 -3.666 8.528 1.00 95.00 106 LYS A O 1
ATOM 875 N N . PHE A 1 107 ? -5.057 -3.541 6.526 1.00 96.25 107 PHE A N 1
ATOM 876 C CA . PHE A 1 107 ? -5.216 -2.087 6.533 1.00 96.25 107 PHE A CA 1
ATOM 877 C C . PHE A 1 107 ? -6.016 -1.574 7.741 1.00 96.25 107 PHE A C 1
ATOM 879 O O . PHE A 1 107 ? -5.514 -0.735 8.487 1.00 96.25 107 PHE A O 1
ATOM 886 N N . ALA A 1 108 ? -7.224 -2.100 7.979 1.00 95.06 108 ALA A N 1
ATOM 887 C CA . ALA A 1 108 ? -8.073 -1.636 9.080 1.00 95.06 108 ALA A CA 1
ATOM 888 C C . ALA A 1 108 ? -7.436 -1.887 10.455 1.00 95.06 108 ALA A C 1
ATOM 890 O O . ALA A 1 108 ? -7.497 -1.029 11.337 1.00 95.06 108 ALA A O 1
ATOM 891 N N . ARG A 1 109 ? -6.789 -3.047 10.632 1.00 94.00 109 ARG A N 1
ATOM 892 C CA . ARG A 1 109 ? -6.072 -3.376 11.868 1.00 94.00 109 ARG A CA 1
ATOM 893 C C . ARG A 1 109 ? -4.906 -2.421 12.113 1.00 94.00 109 ARG A C 1
ATOM 895 O O . ARG A 1 109 ? -4.847 -1.804 13.169 1.00 94.00 109 ARG A O 1
ATOM 902 N N . MET A 1 110 ? -4.028 -2.264 11.126 1.00 94.12 110 MET A N 1
ATOM 903 C CA . MET A 1 110 ? -2.839 -1.418 11.235 1.00 94.12 110 MET A CA 1
ATOM 904 C C . MET A 1 110 ? -3.196 0.056 11.459 1.00 94.12 110 MET A C 1
ATOM 906 O O . MET A 1 110 ? -2.545 0.726 12.259 1.00 94.12 110 MET A O 1
ATOM 910 N N . LEU A 1 111 ? -4.263 0.557 10.830 1.00 95.06 111 LEU A N 1
ATOM 911 C CA . LEU A 1 111 ? -4.752 1.906 11.102 1.00 95.06 111 LEU A CA 1
ATOM 912 C C . LEU A 1 111 ? -5.312 2.037 12.524 1.00 95.06 111 LEU A C 1
ATOM 914 O O . LEU A 1 111 ? -5.064 3.041 13.189 1.00 95.06 111 LEU A O 1
ATOM 918 N N .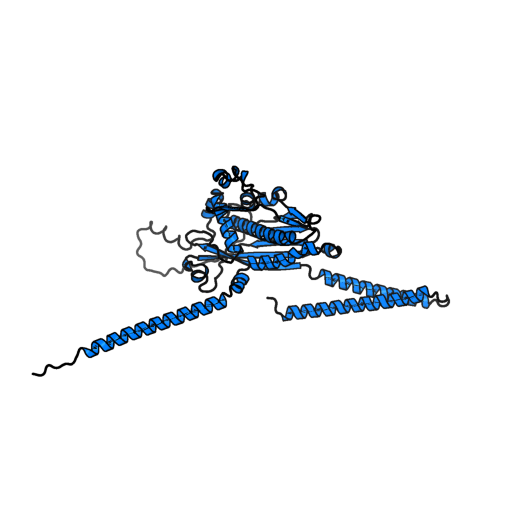 SER A 1 112 ? -6.042 1.031 13.015 1.00 93.56 112 SER A N 1
ATOM 919 C CA . SER A 1 112 ? -6.554 1.032 14.390 1.00 93.56 112 SER A CA 1
ATOM 920 C C . SER A 1 112 ? -5.430 0.995 15.428 1.00 93.56 112 SER A C 1
ATOM 922 O O . SER A 1 112 ? -5.476 1.747 16.402 1.00 93.56 112 SER A O 1
ATOM 924 N N . ASP A 1 113 ? -4.404 0.171 15.206 1.00 91.25 113 ASP A N 1
ATOM 925 C CA . ASP A 1 113 ? -3.205 0.111 16.047 1.00 91.25 113 ASP A CA 1
ATOM 926 C C . ASP A 1 113 ? -2.445 1.455 16.017 1.00 91.25 113 ASP A C 1
ATOM 928 O O . ASP A 1 113 ? -2.139 2.012 17.071 1.00 91.25 113 ASP A O 1
ATOM 932 N N . THR A 1 114 ? -2.263 2.041 14.827 1.00 93.06 114 THR A N 1
ATOM 933 C CA . THR A 1 114 ? -1.641 3.364 14.628 1.00 93.06 114 THR A CA 1
ATOM 934 C C . THR A 1 114 ? -2.361 4.471 15.388 1.00 93.06 114 THR A C 1
ATOM 936 O O . THR A 1 114 ? -1.742 5.171 16.187 1.00 93.06 114 THR A O 1
ATOM 939 N N . LEU A 1 115 ? -3.672 4.627 15.184 1.00 92.56 115 LEU A N 1
ATOM 940 C CA . LEU A 1 115 ? -4.445 5.674 15.856 1.00 92.56 115 LEU A CA 1
ATOM 941 C C . LEU A 1 115 ? -4.434 5.486 17.376 1.00 92.56 115 LEU A C 1
ATOM 943 O O . LEU A 1 115 ? -4.282 6.454 18.118 1.00 92.56 115 LEU A O 1
ATOM 947 N N . ARG A 1 116 ? -4.531 4.238 17.853 1.00 91.06 116 ARG A N 1
ATOM 948 C CA . ARG A 1 116 ? -4.448 3.932 19.284 1.00 91.06 116 ARG A CA 1
ATOM 949 C C . ARG A 1 116 ? -3.109 4.372 19.871 1.00 91.06 116 ARG A C 1
ATOM 951 O O . ARG A 1 116 ? -3.120 5.061 20.886 1.00 91.06 116 ARG A O 1
ATOM 958 N N . ALA A 1 117 ? -1.992 4.016 19.238 1.00 89.00 117 ALA A N 1
ATOM 959 C CA . ALA A 1 117 ? -0.662 4.389 19.710 1.00 89.00 117 ALA A CA 1
ATOM 960 C C . ALA A 1 117 ? -0.471 5.914 19.747 1.00 89.00 117 ALA A C 1
ATOM 962 O O . ALA A 1 117 ? -0.037 6.463 20.759 1.00 89.00 117 ALA A O 1
ATOM 963 N N . VAL A 1 118 ? -0.889 6.610 18.685 1.00 91.50 118 VAL A N 1
ATOM 964 C CA . VAL A 1 118 ? -0.821 8.077 18.600 1.00 91.50 118 VAL A CA 1
ATOM 965 C C . VAL A 1 118 ? -1.615 8.738 19.724 1.00 91.50 118 VAL A C 1
ATOM 967 O O . VAL A 1 118 ? -1.113 9.654 20.370 1.00 91.50 118 VAL A O 1
ATOM 970 N N . PHE A 1 119 ? -2.841 8.282 19.984 1.00 90.94 119 PHE A N 1
ATOM 971 C CA . PHE A 1 119 ? -3.705 8.887 21.000 1.00 90.94 119 PHE A CA 1
ATOM 972 C C . PHE A 1 119 ? -3.267 8.604 22.434 1.00 90.94 119 PHE A C 1
ATOM 974 O O . PHE A 1 119 ? -3.651 9.346 23.337 1.00 90.94 119 PHE A O 1
ATOM 981 N N . ILE A 1 120 ? -2.490 7.545 22.657 1.00 87.69 120 ILE A N 1
ATOM 982 C CA . ILE A 1 120 ? -1.871 7.284 23.957 1.00 87.69 120 ILE A CA 1
ATOM 983 C C . ILE A 1 120 ? -0.698 8.247 24.185 1.00 87.69 120 ILE A C 1
ATOM 985 O O . ILE A 1 120 ? -0.527 8.750 25.293 1.00 87.69 120 ILE A O 1
ATOM 989 N N . GLU A 1 121 ? 0.103 8.514 23.155 1.00 86.44 121 GLU A N 1
ATOM 990 C CA . GLU A 1 121 ? 1.323 9.320 23.286 1.00 86.44 121 GLU A CA 1
ATOM 991 C C . GLU A 1 121 ? 1.084 10.823 23.177 1.00 86.44 121 GLU A C 1
ATOM 993 O O . GLU A 1 121 ? 1.790 11.609 23.807 1.00 86.44 121 GLU A O 1
ATOM 998 N N . ASN A 1 122 ? 0.086 11.236 22.399 1.00 89.06 122 ASN A N 1
ATOM 999 C CA . ASN A 1 122 ? -0.218 12.636 22.167 1.00 89.06 122 ASN A CA 1
ATOM 1000 C C . ASN A 1 122 ? -1.684 12.938 22.488 1.00 89.06 122 ASN A C 1
ATOM 1002 O O . ASN A 1 122 ? -2.585 12.833 21.650 1.00 89.06 122 ASN A O 1
ATOM 1006 N N . GLN A 1 123 ? -1.901 13.388 23.724 1.00 87.12 123 GLN A N 1
ATOM 1007 C CA . GLN A 1 123 ? -3.222 13.765 24.212 1.00 87.12 123 GLN A CA 1
ATOM 1008 C C . GLN A 1 123 ? -3.809 14.963 23.449 1.00 87.12 123 GLN A C 1
ATOM 1010 O O . GLN A 1 123 ? -5.025 15.048 23.328 1.00 87.12 123 GLN A O 1
ATOM 1015 N N . ALA A 1 124 ? -2.989 15.862 22.890 1.00 86.31 124 ALA A N 1
ATOM 1016 C CA . ALA A 1 124 ? -3.487 16.988 22.100 1.00 86.31 124 ALA A CA 1
ATOM 1017 C C . ALA A 1 124 ? -4.097 16.526 20.766 1.00 86.31 124 ALA A C 1
ATOM 1019 O O . ALA A 1 124 ? -5.167 17.003 20.394 1.00 86.31 124 ALA A O 1
ATOM 1020 N N . LEU A 1 125 ? -3.473 15.555 20.085 1.00 87.00 125 LEU A N 1
ATOM 1021 C CA . LEU A 1 125 ? -4.042 14.934 18.881 1.00 87.00 125 LEU A CA 1
ATOM 1022 C C . LEU A 1 125 ? -5.338 14.187 19.189 1.00 87.00 125 LEU A C 1
ATOM 1024 O O . LEU A 1 125 ? -6.270 14.243 18.395 1.00 87.00 125 LEU A O 1
ATOM 1028 N N . LYS A 1 126 ? -5.419 13.534 20.350 1.00 88.19 126 LYS A N 1
ATOM 1029 C CA . LYS A 1 126 ? -6.654 12.896 20.807 1.00 88.19 126 LYS A CA 1
ATOM 1030 C C . LYS A 1 126 ? -7.758 13.918 21.088 1.00 88.19 126 LYS A C 1
ATOM 1032 O O . LYS A 1 126 ? -8.869 13.744 20.620 1.00 88.19 126 LYS A O 1
ATOM 1037 N N . THR A 1 127 ? -7.456 15.006 21.795 1.00 85.94 127 THR A N 1
ATOM 1038 C CA . THR A 1 127 ? -8.440 16.066 22.055 1.00 85.94 127 THR A CA 1
ATOM 1039 C C . THR A 1 127 ? -8.920 16.710 20.754 1.00 85.94 127 THR A C 1
ATOM 1041 O O . THR A 1 127 ? -10.112 16.950 20.606 1.00 85.94 127 THR A O 1
ATOM 1044 N N . ALA A 1 128 ? -8.021 16.945 19.792 1.00 84.56 128 ALA A N 1
ATOM 1045 C CA . ALA A 1 128 ? -8.402 17.413 18.460 1.00 84.56 128 ALA A CA 1
ATOM 1046 C C . ALA A 1 128 ? -9.267 16.384 17.712 1.00 84.56 128 ALA A C 1
ATOM 1048 O O . ALA A 1 128 ? -10.199 16.771 17.018 1.00 84.56 128 ALA A O 1
ATOM 1049 N N . TRP A 1 129 ? -8.990 15.088 17.899 1.00 85.19 129 TRP A N 1
ATOM 1050 C CA . TRP A 1 129 ? -9.798 13.993 17.361 1.00 85.19 129 TRP A CA 1
ATOM 1051 C C . TRP A 1 129 ? -11.171 13.828 18.026 1.00 85.19 129 TRP A C 1
ATOM 1053 O O . TRP A 1 129 ? -12.048 13.185 17.472 1.00 85.19 129 TRP A O 1
ATOM 1063 N N . ASP A 1 130 ? -11.361 14.341 19.236 1.00 83.31 130 ASP A N 1
ATOM 1064 C CA . ASP A 1 130 ? -12.645 14.245 19.931 1.00 83.31 130 ASP A CA 1
ATOM 1065 C C . ASP A 1 130 ? -13.521 15.498 19.687 1.00 83.31 130 ASP A C 1
ATOM 1067 O O . ASP A 1 130 ? -14.737 15.459 19.910 1.00 83.31 130 ASP A O 1
ATOM 1071 N N . ALA A 1 131 ? -12.912 16.606 19.238 1.00 76.62 131 ALA A N 1
ATOM 1072 C CA . ALA A 1 131 ? -13.523 17.932 19.146 1.00 76.62 131 ALA A CA 1
ATOM 1073 C C . ALA A 1 131 ? -14.297 18.218 17.842 1.00 76.62 131 ALA A C 1
ATOM 1075 O O . ALA A 1 131 ? -15.243 19.007 17.880 1.00 76.62 131 ALA A O 1
ATOM 1076 N N . GLU A 1 132 ? -13.939 17.615 16.703 1.00 67.00 132 GLU A N 1
ATOM 1077 C CA . GLU A 1 132 ? -14.531 17.905 15.383 1.00 67.00 132 GLU A CA 1
ATOM 1078 C C . GLU A 1 132 ? -15.114 16.646 14.724 1.00 67.00 132 GLU A C 1
ATOM 1080 O O . GLU A 1 132 ? -14.559 16.167 13.730 1.00 67.00 132 GLU A O 1
ATOM 1085 N N . PRO A 1 133 ? -16.236 16.102 15.226 1.00 63.53 133 PRO A N 1
ATOM 1086 C CA . PRO A 1 133 ? -16.660 14.754 14.877 1.00 63.53 133 PRO A CA 1
ATOM 1087 C C . PRO A 1 133 ? -16.696 14.540 13.361 1.00 63.53 133 PRO A C 1
ATOM 1089 O O . PRO A 1 133 ? -17.381 15.279 12.646 1.00 63.53 133 PRO A O 1
ATOM 1092 N N . LEU A 1 134 ? -16.024 13.479 12.890 1.00 64.56 134 LEU A N 1
ATOM 1093 C CA . LEU A 1 134 ? -15.968 13.038 11.487 1.00 64.56 134 LEU A CA 1
ATOM 1094 C C . LEU A 1 134 ? -17.359 13.003 10.827 1.00 64.56 134 LEU A C 1
ATOM 1096 O O . LEU A 1 134 ? -17.481 13.067 9.600 1.00 64.56 134 LEU A O 1
ATOM 1100 N N . PHE A 1 135 ? -18.410 12.874 11.640 1.00 65.06 135 PHE A N 1
ATOM 1101 C CA . PHE A 1 135 ? -19.810 12.840 11.248 1.00 65.06 135 PHE A CA 1
ATOM 1102 C C . PHE A 1 135 ? -20.670 13.491 12.340 1.00 65.06 135 PHE A C 1
ATOM 1104 O O . PHE A 1 135 ? -20.541 13.176 13.522 1.00 65.06 135 PHE A O 1
ATOM 1111 N N . LYS A 1 136 ? -21.602 14.371 11.954 1.00 55.78 136 LYS A N 1
ATOM 1112 C CA . LYS A 1 136 ? -22.606 14.905 12.887 1.00 55.78 136 LYS A CA 1
ATOM 1113 C C . LYS A 1 136 ? -23.516 13.769 13.357 1.00 55.78 136 LYS A C 1
ATOM 1115 O O . LYS A 1 136 ? -24.155 13.114 12.533 1.00 55.78 136 LYS A O 1
ATOM 1120 N N . ASN A 1 137 ? -23.628 13.586 14.671 1.00 45.56 137 ASN A N 1
ATOM 1121 C CA . ASN A 1 137 ? -24.687 12.775 15.259 1.00 45.56 137 ASN A CA 1
ATOM 1122 C C . ASN A 1 137 ? -26.037 13.384 14.850 1.00 45.56 137 ASN A C 1
ATOM 1124 O O . ASN A 1 137 ? -26.374 14.490 15.266 1.00 45.56 137 ASN A O 1
ATOM 1128 N N . PHE A 1 138 ? -26.834 12.672 14.051 1.00 43.25 138 PHE A N 1
ATOM 1129 C CA . PHE A 1 138 ? -28.207 13.094 13.737 1.00 43.25 138 PHE A CA 1
ATOM 1130 C C . PHE A 1 138 ? -29.139 13.066 14.967 1.00 43.25 138 PHE A C 1
ATOM 1132 O O . PHE A 1 138 ? -30.269 13.539 14.883 1.00 43.25 138 PHE A O 1
ATOM 1139 N N . HIS A 1 139 ? -28.668 12.555 16.110 1.00 39.19 139 HIS A N 1
ATOM 1140 C CA . HIS A 1 139 ? -29.463 12.403 17.328 1.00 39.19 139 HIS A CA 1
ATOM 1141 C C . HIS A 1 139 ? -29.383 13.564 18.336 1.00 39.19 139 HIS A C 1
ATOM 1143 O O . HIS A 1 139 ? -30.255 13.638 19.195 1.00 39.19 139 HIS A O 1
ATOM 1149 N N . ASP A 1 140 ? -28.448 14.513 18.209 1.00 40.38 140 ASP A N 1
ATOM 1150 C CA . ASP A 1 140 ? -28.243 15.551 19.245 1.00 40.38 140 ASP A CA 1
ATOM 1151 C C . ASP A 1 140 ? -29.118 16.809 19.109 1.00 40.38 140 ASP A C 1
ATOM 1153 O O . ASP A 1 140 ? -28.977 17.751 19.878 1.00 40.38 140 ASP A O 1
ATOM 1157 N N . LYS A 1 141 ? -30.062 16.864 18.160 1.00 36.19 141 LYS A N 1
ATOM 1158 C CA . LYS A 1 141 ? -30.922 18.055 17.994 1.00 36.19 141 LYS A CA 1
ATOM 1159 C C . LYS A 1 141 ? -32.267 18.019 18.722 1.00 36.19 141 LYS A C 1
ATOM 1161 O O . LYS A 1 141 ? -33.030 18.965 18.582 1.00 36.19 141 LYS A O 1
ATOM 1166 N N . LYS A 1 142 ? -32.586 16.973 19.493 1.00 38.03 142 LYS A N 1
ATOM 1167 C CA . LYS A 1 142 ? -33.891 16.881 20.185 1.00 38.03 142 LYS A CA 1
ATOM 1168 C C . LYS A 1 142 ? -33.886 17.205 21.684 1.00 38.03 142 LYS A C 1
ATOM 1170 O O . LYS A 1 142 ? -34.969 17.237 22.258 1.00 38.03 142 LYS A O 1
ATOM 1175 N N . SER A 1 143 ? -32.744 17.474 22.320 1.00 35.78 143 SER A N 1
ATOM 1176 C CA . SER A 1 143 ? -32.707 17.756 23.769 1.00 35.78 143 SER A CA 1
ATOM 1177 C C . SER A 1 143 ? -32.673 19.238 24.150 1.00 35.78 143 SER A C 1
ATOM 1179 O O . SER A 1 143 ? -33.089 19.564 25.259 1.00 35.78 143 SER A O 1
ATOM 1181 N N . ASP A 1 144 ? -32.265 20.142 23.255 1.00 37.34 144 ASP A N 1
ATOM 1182 C CA . ASP A 1 144 ? -31.945 21.522 23.667 1.00 37.34 144 ASP A CA 1
ATOM 1183 C C . ASP A 1 144 ? -33.066 22.546 23.405 1.00 37.34 144 ASP A C 1
ATOM 1185 O O . ASP A 1 144 ? -32.995 23.676 23.882 1.00 37.34 144 ASP A O 1
ATOM 1189 N N . GLU A 1 145 ? -34.157 22.157 22.736 1.00 35.59 145 GLU A N 1
ATOM 1190 C CA . GLU A 1 145 ? -35.321 23.039 22.507 1.00 35.59 145 GLU A CA 1
ATOM 1191 C C . GLU A 1 145 ? -36.510 22.767 23.453 1.00 35.59 145 GLU A C 1
ATOM 1193 O O . GLU A 1 145 ? -37.488 23.511 23.457 1.00 35.59 145 GLU A O 1
ATOM 1198 N N . ALA A 1 146 ? -36.430 21.765 24.338 1.00 35.53 146 ALA A N 1
ATOM 1199 C CA . ALA A 1 146 ? -37.538 21.401 25.235 1.00 35.53 146 ALA A CA 1
ATOM 1200 C C . ALA A 1 146 ? -37.641 22.245 26.527 1.00 35.53 146 ALA A C 1
ATOM 1202 O O . ALA A 1 146 ? -38.456 21.942 27.397 1.00 35.53 146 ALA A O 1
ATOM 1203 N N . SER A 1 147 ? -36.845 23.311 26.673 1.00 36.47 147 SER A N 1
ATOM 1204 C CA . SER A 1 147 ? -36.819 24.145 27.888 1.00 36.47 147 SER A CA 1
ATOM 1205 C C . SER A 1 147 ? -37.032 25.635 27.629 1.00 36.47 147 SER A C 1
ATOM 1207 O O . SER A 1 147 ? -36.521 26.451 28.385 1.00 36.47 147 SER A O 1
ATOM 1209 N N . ASN A 1 148 ? -37.753 26.033 26.578 1.00 37.34 148 ASN A N 1
ATOM 1210 C CA . ASN A 1 148 ? -38.296 27.394 26.525 1.00 37.34 148 ASN A CA 1
ATOM 1211 C C . ASN A 1 148 ? -39.398 27.548 25.470 1.00 37.34 148 ASN A C 1
ATOM 1213 O O . ASN A 1 148 ? -39.164 28.055 24.381 1.00 37.34 148 ASN A O 1
ATOM 1217 N N . ASN A 1 149 ? -40.625 27.149 25.808 1.00 33.66 149 ASN A N 1
ATOM 1218 C CA . ASN A 1 149 ? -41.776 28.033 25.613 1.00 33.66 149 ASN A CA 1
ATOM 1219 C C . ASN A 1 149 ? -43.042 27.441 26.232 1.00 33.66 149 ASN A C 1
ATOM 1221 O O . ASN A 1 149 ? -43.568 26.420 25.797 1.00 33.66 149 ASN A O 1
ATOM 1225 N N . LYS A 1 150 ? -43.556 28.143 27.243 1.00 38.94 150 LYS A N 1
ATOM 1226 C CA . LYS A 1 150 ? -44.961 28.062 27.630 1.00 38.94 150 LYS A CA 1
ATOM 1227 C C . LYS A 1 150 ? -45.801 28.794 26.578 1.00 38.94 150 LYS A C 1
ATOM 1229 O O . LYS A 1 150 ? -45.434 29.886 26.158 1.00 38.94 150 LYS A O 1
ATOM 1234 N N . ASN A 1 151 ? -46.973 28.223 26.307 1.00 38.62 151 ASN A N 1
ATOM 1235 C CA . ASN A 1 151 ? -48.144 28.798 25.638 1.00 38.62 151 ASN A CA 1
ATOM 1236 C C . ASN A 1 151 ? -48.064 28.989 24.115 1.00 38.62 151 ASN A C 1
ATOM 1238 O O . ASN A 1 151 ? -47.545 29.993 23.632 1.00 38.62 151 ASN A O 1
ATOM 1242 N N . LYS A 1 152 ? -48.767 28.112 23.389 1.00 34.81 152 LYS A N 1
ATOM 1243 C CA . LYS A 1 152 ? -49.924 28.487 22.554 1.00 34.81 152 LYS A CA 1
ATOM 1244 C C . LYS A 1 152 ? -50.625 27.232 22.030 1.00 34.81 152 LYS A C 1
ATOM 1246 O O . LYS A 1 152 ? -50.007 26.410 21.364 1.00 34.81 152 LYS A O 1
ATOM 1251 N N . ASP A 1 153 ? -51.908 27.121 22.353 1.00 44.56 153 ASP A N 1
ATOM 1252 C CA . ASP A 1 153 ? -52.844 26.174 21.757 1.00 44.56 153 ASP A CA 1
ATOM 1253 C C . ASP A 1 153 ? -53.116 26.575 20.297 1.00 44.56 153 ASP A C 1
ATOM 1255 O O . ASP A 1 153 ? -53.730 27.611 20.053 1.00 44.56 153 ASP A O 1
ATOM 1259 N N . GLU A 1 154 ? -52.681 25.766 19.330 1.00 39.94 154 GLU A N 1
ATOM 1260 C CA . GLU A 1 154 ? -53.226 25.740 17.964 1.00 39.94 154 GLU A CA 1
ATOM 1261 C C . GLU A 1 154 ? -52.983 24.353 17.332 1.00 39.94 154 GLU A C 1
ATOM 1263 O O . GLU A 1 154 ? -51.972 23.716 17.637 1.00 39.94 154 GLU A O 1
ATOM 1268 N N . PRO A 1 155 ? -53.910 23.831 16.504 1.00 39.19 155 PRO A N 1
ATOM 1269 C CA . PRO A 1 155 ? -53.913 22.427 16.123 1.00 39.19 155 PRO A CA 1
ATOM 1270 C C . PRO A 1 155 ? -52.946 22.105 14.974 1.00 39.19 155 PRO A C 1
ATOM 1272 O O . PRO A 1 155 ? -52.814 22.844 13.998 1.00 39.19 155 PRO A O 1
ATOM 1275 N N . ASP A 1 156 ? -52.342 20.931 15.134 1.00 49.12 156 ASP A N 1
ATOM 1276 C CA . ASP A 1 156 ? -51.436 20.166 14.278 1.00 49.12 156 ASP A CA 1
ATOM 1277 C C . ASP A 1 156 ? -51.644 20.352 12.758 1.00 49.12 156 ASP A C 1
ATOM 1279 O O . ASP A 1 156 ? -52.591 19.839 12.153 1.00 49.12 156 ASP A O 1
ATOM 1283 N N . LYS A 1 157 ? -50.715 21.080 12.124 1.00 43.62 157 LYS A N 1
ATOM 1284 C CA . LYS A 1 157 ? -50.463 21.024 10.680 1.00 43.62 157 LYS A CA 1
ATOM 1285 C C . LYS A 1 157 ? -49.136 20.305 10.491 1.00 43.62 157 LYS A C 1
ATOM 1287 O O . LYS A 1 157 ? -48.092 20.896 10.746 1.00 43.62 157 LYS A O 1
ATOM 1292 N N . GLY A 1 158 ? -49.207 19.052 10.040 1.00 45.66 158 GLY A N 1
ATOM 1293 C CA . GLY A 1 158 ? -48.059 18.165 9.866 1.00 45.66 158 GLY A CA 1
ATOM 1294 C C . GLY A 1 158 ? -46.852 18.865 9.241 1.00 45.66 158 GLY A C 1
ATOM 1295 O O . GLY A 1 158 ? -46.884 19.272 8.077 1.00 45.66 158 GLY A O 1
ATOM 1296 N N . GLU A 1 159 ? -45.795 19.012 10.037 1.00 35.78 159 GLU A N 1
ATOM 1297 C CA . GLU A 1 159 ? -44.533 19.601 9.607 1.00 35.78 159 GLU A CA 1
ATOM 1298 C C . GLU A 1 159 ? -43.872 18.700 8.564 1.00 35.78 159 GLU A C 1
ATOM 1300 O O . GLU A 1 159 ? -43.393 17.600 8.849 1.00 35.78 159 GLU A O 1
ATOM 1305 N N . VAL A 1 160 ? -43.828 19.177 7.322 1.00 40.00 160 VAL A N 1
ATOM 1306 C CA . VAL A 1 160 ? -43.023 18.550 6.277 1.00 40.00 160 VAL A CA 1
ATOM 1307 C C . VAL A 1 160 ? -41.568 18.958 6.507 1.00 40.00 160 VAL A C 1
ATOM 1309 O O . VAL A 1 160 ? -41.181 20.098 6.262 1.00 40.00 160 VAL A O 1
ATOM 1312 N N . SER A 1 161 ? -40.766 18.015 6.999 1.00 28.16 161 SER A N 1
ATOM 1313 C CA . SER A 1 161 ? -39.314 18.154 7.134 1.00 28.16 161 SER A CA 1
ATOM 1314 C C . SER A 1 161 ? -38.649 18.109 5.756 1.00 28.16 161 SER A C 1
ATOM 1316 O O . SER A 1 161 ? -38.803 17.137 5.013 1.00 28.16 161 SER A O 1
ATOM 1318 N N . TYR A 1 162 ? -37.895 19.154 5.413 1.00 40.69 162 TYR A N 1
ATOM 1319 C CA . TYR A 1 162 ? -37.082 19.196 4.198 1.00 40.69 162 TYR A CA 1
ATOM 1320 C C . TYR A 1 162 ? -35.618 18.897 4.531 1.00 40.69 162 TYR A C 1
ATOM 1322 O O . TYR A 1 162 ? -35.033 19.510 5.422 1.00 40.69 162 TYR A O 1
ATOM 1330 N N . VAL A 1 163 ? -34.997 18.002 3.758 1.00 30.97 163 VAL A N 1
ATOM 1331 C CA . VAL A 1 163 ? -33.542 17.802 3.743 1.00 30.97 163 VAL A CA 1
ATOM 1332 C C . VAL A 1 163 ? -33.002 18.408 2.453 1.00 30.97 163 VAL A C 1
ATOM 1334 O O . VAL A 1 163 ? -33.256 17.894 1.365 1.00 30.97 163 VAL A O 1
ATOM 1337 N N . ALA A 1 164 ? -32.262 19.508 2.565 1.00 28.33 164 ALA A N 1
ATOM 1338 C CA . ALA A 1 164 ? -31.546 20.099 1.441 1.00 28.33 164 ALA A CA 1
ATOM 1339 C C . ALA A 1 164 ? -30.108 19.561 1.400 1.00 28.33 164 ALA A C 1
ATOM 1341 O O . ALA A 1 164 ? -29.367 19.670 2.376 1.00 28.33 164 ALA A O 1
ATOM 1342 N N . ILE A 1 165 ? -29.709 18.993 0.260 1.00 29.33 165 ILE A N 1
ATOM 1343 C CA . ILE A 1 165 ? -28.322 18.609 -0.018 1.00 29.33 165 ILE A CA 1
ATOM 1344 C C . ILE A 1 165 ? -27.708 19.729 -0.856 1.00 29.33 165 ILE A C 1
ATOM 1346 O O . ILE A 1 165 ? -27.997 19.855 -2.045 1.00 29.33 165 ILE A O 1
ATOM 1350 N N . CYS A 1 166 ? -26.873 20.554 -0.231 1.00 26.88 166 CYS A N 1
ATOM 1351 C CA . CYS A 1 166 ? -26.150 21.619 -0.917 1.00 26.88 166 CYS A CA 1
ATOM 1352 C C . CYS A 1 166 ? -24.751 21.141 -1.322 1.00 26.88 166 CYS A C 1
ATOM 1354 O O . CYS A 1 166 ? -24.041 20.510 -0.539 1.00 26.88 166 CYS A O 1
ATOM 1356 N N . LYS A 1 167 ? -24.337 21.474 -2.547 1.00 28.73 167 LYS A N 1
ATOM 1357 C CA . LYS A 1 167 ? -22.958 21.304 -3.008 1.00 28.73 167 LYS A CA 1
ATOM 1358 C C . LYS A 1 167 ? -22.119 22.444 -2.426 1.00 28.73 167 LYS A C 1
ATOM 1360 O O . LYS A 1 167 ? -22.268 23.582 -2.857 1.00 28.73 167 LYS A O 1
ATOM 1365 N N . CYS A 1 168 ? -21.259 22.145 -1.459 1.00 30.92 168 CYS A N 1
ATOM 1366 C CA . CYS A 1 168 ? -20.288 23.115 -0.954 1.00 30.92 168 CYS A CA 1
ATOM 1367 C C . CYS A 1 168 ? -19.040 23.112 -1.844 1.00 30.92 168 CYS A C 1
ATOM 1369 O O . CYS A 1 168 ? -18.495 22.049 -2.151 1.00 30.92 168 CYS A O 1
ATOM 1371 N N . GLU A 1 169 ? -18.580 24.293 -2.246 1.00 30.38 169 GLU A N 1
ATOM 1372 C CA . GLU A 1 169 ? -17.256 24.467 -2.840 1.00 30.38 169 GLU A CA 1
ATOM 1373 C C . GLU A 1 169 ? -16.216 24.490 -1.712 1.00 30.38 169 GLU A C 1
ATOM 1375 O O . GLU A 1 169 ? -16.355 25.212 -0.727 1.00 30.38 169 GLU A O 1
ATOM 1380 N N . PHE A 1 170 ? -15.207 23.627 -1.819 1.00 36.94 170 PHE A N 1
ATOM 1381 C CA . PHE A 1 170 ? -14.141 23.488 -0.832 1.00 36.94 170 PHE A CA 1
ATOM 1382 C C . PHE A 1 170 ? -13.141 24.642 -0.998 1.00 36.94 170 PHE A C 1
ATOM 1384 O O . PHE A 1 170 ? -12.449 24.704 -2.013 1.00 36.94 170 PHE A O 1
ATOM 1391 N N . SER A 1 171 ? -13.068 25.553 -0.021 1.00 29.12 171 SER A N 1
ATOM 1392 C CA . SER A 1 171 ? -12.027 26.589 0.041 1.00 29.12 171 SER A CA 1
ATOM 1393 C C . SER A 1 171 ? -10.815 26.057 0.828 1.00 29.12 171 SER A C 1
ATOM 1395 O O . SER A 1 171 ? -11.000 25.644 1.973 1.00 29.12 171 SER A O 1
ATOM 1397 N N . PRO A 1 172 ? -9.583 26.048 0.278 1.00 39.12 172 PRO A N 1
ATOM 1398 C CA . PRO A 1 172 ? -8.417 25.413 0.913 1.00 39.12 172 PRO A CA 1
ATOM 1399 C C . PRO A 1 172 ? -7.804 26.157 2.114 1.00 39.12 172 PRO A C 1
ATOM 1401 O O . PRO A 1 172 ? -6.713 25.785 2.540 1.00 39.12 172 PRO A O 1
ATOM 1404 N N . GLN A 1 173 ? -8.406 27.244 2.606 1.00 37.81 173 GLN A N 1
ATOM 1405 C CA . GLN A 1 173 ? -7.682 28.237 3.419 1.00 37.81 173 GLN A CA 1
ATOM 1406 C C . GLN A 1 173 ? -7.979 28.261 4.924 1.00 37.81 173 GLN A C 1
ATOM 1408 O O . GLN A 1 173 ? -7.320 29.026 5.620 1.00 37.81 173 GLN A O 1
ATOM 1413 N N . ASP A 1 174 ? -8.828 27.384 5.461 1.00 34.81 174 ASP A N 1
ATOM 1414 C CA . ASP A 1 174 ? -9.013 27.285 6.915 1.00 34.81 174 ASP A CA 1
ATOM 1415 C C . ASP A 1 174 ? -8.428 25.980 7.454 1.00 34.81 174 ASP A C 1
ATOM 1417 O O . ASP A 1 174 ? -8.885 24.883 7.140 1.00 34.81 174 ASP A O 1
ATOM 1421 N N . ASN A 1 175 ? -7.378 26.124 8.262 1.00 45.91 175 ASN A N 1
ATOM 1422 C CA . ASN A 1 175 ? -6.612 25.040 8.862 1.00 45.91 175 ASN A CA 1
ATOM 1423 C C . ASN A 1 175 ? -6.783 25.049 10.395 1.00 45.91 175 ASN A C 1
ATOM 1425 O O . ASN A 1 175 ? -5.843 25.406 11.109 1.00 45.91 175 ASN A O 1
ATOM 1429 N N . PRO A 1 176 ? -7.950 24.678 10.954 1.00 47.56 176 PRO A N 1
ATOM 1430 C CA . PRO A 1 176 ? -7.961 23.952 12.209 1.00 47.56 176 PRO A CA 1
ATOM 1431 C C . PRO A 1 176 ? -7.557 22.497 11.933 1.00 47.56 176 PRO A C 1
ATOM 1433 O O . PRO A 1 176 ? -7.811 21.939 10.865 1.00 47.56 176 PRO A O 1
ATOM 1436 N N . VAL A 1 177 ? -6.876 21.879 12.897 1.00 57.06 177 VAL A N 1
ATOM 1437 C CA . VAL A 1 177 ? -6.524 20.457 12.867 1.00 57.06 177 VAL A CA 1
ATOM 1438 C C . VAL A 1 177 ? -7.807 19.635 12.782 1.00 57.06 177 VAL A C 1
ATOM 1440 O O . VAL A 1 177 ? -8.410 19.326 13.800 1.00 57.06 177 VAL A O 1
ATOM 1443 N N . SER A 1 178 ? -8.225 19.290 11.568 1.00 70.31 178 SER A N 1
ATOM 1444 C CA . SER A 1 178 ? -9.459 18.534 11.383 1.00 70.31 178 SER A CA 1
ATOM 1445 C C . SER A 1 178 ? -9.217 17.042 11.589 1.00 70.31 178 SER A C 1
ATOM 1447 O O . SER A 1 178 ? -8.183 16.523 11.157 1.00 70.31 178 SER A O 1
ATOM 1449 N N . GLU A 1 179 ? -10.170 16.320 12.182 1.00 76.69 179 GLU A N 1
ATOM 1450 C CA . GLU A 1 179 ? -10.154 14.853 12.329 1.00 76.69 179 GLU A CA 1
ATOM 1451 C C . GLU A 1 179 ? -9.798 14.141 11.012 1.00 76.69 179 GLU A C 1
ATOM 1453 O O . GLU A 1 179 ? -9.008 13.195 10.977 1.00 76.69 179 GLU A O 1
ATOM 1458 N N . LYS A 1 180 ? -10.287 14.669 9.884 1.00 84.31 180 LYS A N 1
ATOM 1459 C CA . LYS A 1 180 ? -9.946 14.176 8.545 1.00 84.31 180 LYS A CA 1
ATOM 1460 C C . LYS A 1 180 ? -8.443 14.247 8.243 1.00 84.31 180 LYS A C 1
ATOM 1462 O O . LYS A 1 180 ? -7.919 13.334 7.610 1.00 84.31 180 LYS A O 1
ATOM 1467 N N . SER A 1 181 ? -7.749 15.298 8.682 1.00 87.94 181 SER A N 1
ATOM 1468 C CA . SER A 1 181 ? -6.295 15.435 8.497 1.00 87.94 181 SER A CA 1
ATOM 1469 C C . SER A 1 181 ? -5.529 14.378 9.292 1.00 87.94 181 SER A C 1
ATOM 1471 O O . SER A 1 181 ? -4.643 13.732 8.744 1.00 87.94 181 SER A O 1
ATOM 1473 N N . ILE A 1 182 ? -5.942 14.127 10.540 1.00 90.44 182 ILE A N 1
ATOM 1474 C CA . ILE A 1 182 ? -5.364 13.093 11.409 1.00 90.44 182 ILE A CA 1
ATOM 1475 C C . ILE A 1 182 ? -5.570 11.713 10.777 1.00 90.44 182 ILE A C 1
ATOM 1477 O O . ILE A 1 182 ? -4.642 10.909 10.718 1.00 90.44 182 ILE A O 1
ATOM 1481 N N . LEU A 1 183 ? -6.768 11.448 10.246 1.00 91.62 183 LEU A N 1
ATOM 1482 C CA . LEU A 1 183 ? -7.059 10.189 9.570 1.00 91.62 183 LEU A CA 1
ATOM 1483 C C . LEU A 1 183 ? -6.181 9.999 8.329 1.00 91.62 183 LEU A C 1
ATOM 1485 O O . LEU A 1 183 ? -5.597 8.933 8.158 1.00 91.62 183 LEU A O 1
ATOM 1489 N N . ILE A 1 184 ? -6.070 11.022 7.477 1.00 93.00 184 ILE A N 1
ATOM 1490 C CA . ILE A 1 184 ? -5.238 10.967 6.269 1.00 93.00 184 ILE A CA 1
ATOM 1491 C C . ILE A 1 184 ? -3.765 10.762 6.639 1.00 93.00 184 ILE A C 1
ATOM 1493 O O . ILE A 1 184 ? -3.126 9.888 6.065 1.00 93.00 184 ILE A O 1
ATOM 1497 N N . GLU A 1 185 ? -3.241 11.487 7.628 1.00 93.94 185 GLU A N 1
ATOM 1498 C CA . GLU A 1 185 ? -1.868 11.319 8.124 1.00 93.94 185 GLU A CA 1
ATOM 1499 C C . GLU A 1 185 ? -1.613 9.907 8.677 1.00 93.94 185 GLU A C 1
ATOM 1501 O O . GLU A 1 185 ? -0.549 9.331 8.441 1.00 93.94 185 GLU A O 1
ATOM 1506 N N . GLY A 1 186 ? -2.594 9.320 9.370 1.00 94.19 186 GLY A N 1
ATOM 1507 C CA . GLY A 1 186 ? -2.513 7.951 9.883 1.00 94.19 186 GLY A CA 1
ATOM 1508 C C . GLY A 1 186 ? -2.558 6.909 8.766 1.00 94.19 186 GLY A C 1
ATOM 1509 O O . GLY A 1 186 ? -1.841 5.910 8.814 1.00 94.19 186 GLY A O 1
ATOM 1510 N N . VAL A 1 187 ? -3.356 7.158 7.727 1.00 95.75 187 VAL A N 1
ATOM 1511 C CA . VAL A 1 187 ? -3.398 6.317 6.526 1.00 95.75 187 VAL A CA 1
ATOM 1512 C C . VAL A 1 187 ? -2.096 6.429 5.729 1.00 95.75 187 VAL A C 1
ATOM 1514 O O . VAL A 1 187 ? -1.589 5.410 5.276 1.00 95.75 187 VAL A O 1
ATOM 1517 N N . GLU A 1 188 ? -1.515 7.619 5.589 1.00 94.81 188 GLU A N 1
ATOM 1518 C CA . GLU A 1 188 ? -0.196 7.807 4.968 1.00 94.81 188 GLU A CA 1
ATOM 1519 C C . GLU A 1 188 ? 0.888 7.011 5.696 1.00 94.81 188 GLU A C 1
ATOM 1521 O O . GLU A 1 188 ? 1.658 6.298 5.053 1.00 94.81 188 GLU A O 1
ATOM 1526 N N . PHE A 1 189 ? 0.912 7.080 7.032 1.00 94.75 189 PHE A N 1
ATOM 1527 C CA . PHE A 1 189 ? 1.825 6.278 7.845 1.00 94.75 189 PHE A CA 1
ATOM 1528 C C . PHE A 1 189 ? 1.647 4.781 7.561 1.00 94.75 189 PHE A C 1
ATOM 1530 O O . PHE A 1 189 ? 2.610 4.086 7.258 1.00 94.75 189 PHE A O 1
ATOM 1537 N N . CYS A 1 190 ? 0.401 4.300 7.547 1.00 95.25 190 CYS A N 1
ATOM 1538 C CA . CYS A 1 190 ? 0.075 2.918 7.197 1.00 95.25 190 CYS A CA 1
ATOM 1539 C C . CYS A 1 190 ? 0.581 2.522 5.797 1.00 95.25 190 CYS A C 1
ATOM 1541 O O . CYS A 1 190 ? 1.092 1.421 5.608 1.00 95.25 190 CYS A O 1
ATOM 1543 N N . VAL A 1 191 ? 0.443 3.399 4.800 1.00 95.44 191 VAL A N 1
ATOM 1544 C CA . VAL A 1 191 ? 0.940 3.148 3.439 1.00 95.44 191 VAL A CA 1
ATOM 1545 C C . VAL A 1 191 ? 2.465 3.022 3.426 1.00 95.44 191 VAL A C 1
ATOM 1547 O O . VAL A 1 191 ? 2.984 2.109 2.783 1.00 95.44 191 VAL A O 1
ATOM 1550 N N . LEU A 1 192 ? 3.176 3.896 4.145 1.00 94.38 192 LEU A N 1
ATOM 1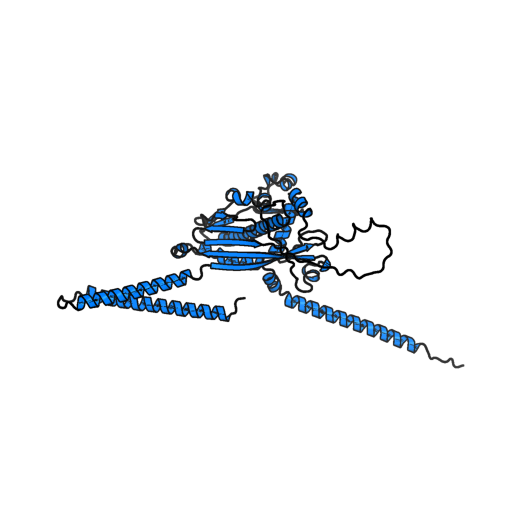551 C CA . LEU A 1 192 ? 4.635 3.836 4.261 1.00 94.38 192 LEU A CA 1
ATOM 1552 C C . LEU A 1 192 ? 5.104 2.572 4.988 1.00 94.38 192 LEU A C 1
ATOM 1554 O O . LEU A 1 192 ? 6.044 1.940 4.522 1.00 94.38 192 LEU A O 1
ATOM 1558 N N . GLU A 1 193 ? 4.424 2.156 6.057 1.00 93.19 193 GLU A N 1
ATOM 1559 C CA . GLU A 1 193 ? 4.724 0.899 6.757 1.00 93.19 193 GLU A CA 1
ATOM 1560 C C . GLU A 1 193 ? 4.482 -0.324 5.859 1.00 93.19 193 GLU A C 1
ATOM 1562 O O . GLU A 1 193 ? 5.303 -1.239 5.815 1.00 93.19 193 GLU A O 1
ATOM 1567 N N . LEU A 1 194 ? 3.387 -0.347 5.084 1.00 94.69 194 LEU A N 1
ATOM 1568 C CA . LEU A 1 194 ? 3.140 -1.424 4.116 1.00 94.69 194 LEU A CA 1
ATOM 1569 C C . LEU A 1 194 ? 4.236 -1.493 3.059 1.00 94.69 194 LEU A C 1
ATOM 1571 O O . LEU A 1 194 ? 4.656 -2.590 2.691 1.00 94.69 194 LEU A O 1
ATOM 1575 N N . LEU A 1 195 ? 4.668 -0.336 2.564 1.00 94.88 195 LEU A N 1
ATOM 1576 C CA . LEU A 1 195 ? 5.746 -0.247 1.597 1.00 94.88 195 LEU A CA 1
ATOM 1577 C C . LEU A 1 195 ? 7.075 -0.702 2.209 1.00 94.88 195 LEU A C 1
ATOM 1579 O O . LEU A 1 195 ? 7.753 -1.517 1.595 1.00 94.88 195 LEU A O 1
ATOM 1583 N N . SER A 1 196 ? 7.416 -0.239 3.412 1.00 93.50 196 SER A N 1
ATOM 1584 C CA . SER A 1 196 ? 8.619 -0.658 4.141 1.00 93.50 196 SER A CA 1
ATOM 1585 C C . SER A 1 196 ? 8.664 -2.165 4.329 1.00 93.50 196 SER A C 1
ATOM 1587 O O . SER A 1 196 ? 9.620 -2.800 3.892 1.00 93.50 196 SER A O 1
ATOM 1589 N N . LEU A 1 197 ? 7.587 -2.762 4.843 1.00 91.75 197 LEU A N 1
ATOM 1590 C CA . LEU A 1 197 ? 7.533 -4.203 5.066 1.00 91.75 197 LEU A CA 1
ATOM 1591 C C . LEU A 1 197 ? 7.711 -5.006 3.767 1.00 91.75 197 LEU A C 1
ATOM 1593 O O . LEU A 1 197 ? 8.436 -5.997 3.757 1.00 91.75 197 LEU A O 1
ATOM 1597 N N . HIS A 1 198 ? 7.092 -4.564 2.668 1.00 93.38 198 HIS A N 1
ATOM 1598 C CA . HIS A 1 198 ? 7.238 -5.213 1.360 1.00 93.38 198 HIS A CA 1
ATOM 1599 C C . HIS A 1 198 ? 8.652 -5.079 0.786 1.00 93.38 198 HIS A C 1
ATOM 1601 O O . HIS A 1 198 ? 9.182 -6.023 0.205 1.00 93.38 198 HIS A O 1
ATOM 1607 N N . LEU A 1 199 ? 9.263 -3.900 0.921 1.00 92.50 199 LEU A N 1
ATOM 1608 C CA . LEU A 1 199 ? 10.600 -3.636 0.395 1.00 92.50 199 LEU A CA 1
ATOM 1609 C C . LEU A 1 199 ? 11.672 -4.402 1.165 1.00 92.50 199 LEU A C 1
ATOM 1611 O O . LEU A 1 199 ? 12.549 -4.980 0.528 1.00 92.50 199 LEU A O 1
ATOM 1615 N N . SER A 1 200 ? 11.576 -4.453 2.495 1.00 90.31 200 SER A N 1
ATOM 1616 C CA . SER A 1 200 ? 12.482 -5.251 3.324 1.00 90.31 200 SER A CA 1
ATOM 1617 C C . SER A 1 200 ? 12.397 -6.727 2.937 1.00 90.31 200 SER A C 1
ATOM 1619 O O . SER A 1 200 ? 13.404 -7.319 2.571 1.00 90.31 200 SER A O 1
ATOM 1621 N N . GLU A 1 201 ? 11.187 -7.295 2.844 1.00 89.88 201 GLU A N 1
ATOM 1622 C CA . GLU A 1 201 ? 11.007 -8.684 2.393 1.00 89.88 201 GLU A CA 1
ATOM 1623 C C . GLU A 1 201 ? 11.569 -8.924 0.979 1.00 89.88 201 GLU A C 1
ATOM 1625 O O . GLU A 1 201 ? 12.160 -9.969 0.702 1.00 89.88 201 GLU A O 1
ATOM 1630 N N . HIS A 1 202 ? 11.415 -7.966 0.063 1.00 89.62 202 HIS A N 1
ATOM 1631 C CA . HIS A 1 202 ? 11.926 -8.106 -1.297 1.00 89.62 202 HIS A CA 1
ATOM 1632 C C . HIS A 1 202 ? 13.459 -8.075 -1.372 1.00 89.62 202 HIS A C 1
ATOM 1634 O O . HIS A 1 202 ? 14.049 -8.889 -2.087 1.00 89.62 202 HIS A O 1
ATOM 1640 N N . PHE A 1 203 ? 14.101 -7.129 -0.684 1.00 89.25 203 PHE A N 1
ATOM 1641 C CA . PHE A 1 203 ? 15.545 -6.920 -0.782 1.00 89.25 203 PHE A CA 1
ATOM 1642 C C . PHE A 1 203 ? 16.352 -7.833 0.140 1.00 89.25 203 PHE A C 1
ATOM 1644 O O . PHE A 1 203 ? 17.427 -8.261 -0.272 1.00 89.25 203 PHE A O 1
ATOM 1651 N N . ASP A 1 204 ? 15.824 -8.230 1.300 1.00 86.62 204 ASP A N 1
ATOM 1652 C CA . ASP A 1 204 ? 16.492 -9.186 2.197 1.00 86.62 204 ASP A CA 1
ATOM 1653 C C . ASP A 1 204 ? 16.693 -10.555 1.524 1.00 86.62 204 ASP A C 1
ATOM 1655 O O . ASP A 1 204 ? 17.672 -11.256 1.773 1.00 86.62 204 ASP A O 1
ATOM 1659 N N . ASN A 1 205 ? 15.793 -10.921 0.608 1.00 82.69 205 ASN A N 1
ATOM 1660 C CA . ASN A 1 205 ? 15.882 -12.151 -0.177 1.00 82.69 205 ASN A CA 1
ATOM 1661 C C . ASN A 1 205 ? 16.792 -12.029 -1.419 1.00 82.69 205 ASN A C 1
ATOM 1663 O O . ASN A 1 205 ? 16.923 -12.988 -2.186 1.00 82.69 205 ASN A O 1
ATOM 1667 N N . MET A 1 206 ? 17.392 -10.861 -1.674 1.00 82.25 206 MET A N 1
ATOM 1668 C CA . MET A 1 206 ? 18.159 -10.589 -2.889 1.00 82.25 206 MET A CA 1
ATOM 1669 C C . MET A 1 206 ? 19.664 -10.489 -2.613 1.00 82.25 206 MET A C 1
ATOM 1671 O O . MET A 1 206 ? 20.163 -9.485 -2.120 1.00 82.25 206 MET A O 1
ATOM 1675 N N . GLU A 1 207 ? 20.425 -11.499 -3.034 1.00 78.81 207 GLU A N 1
ATOM 1676 C CA . GLU A 1 207 ? 21.891 -11.455 -2.955 1.00 78.81 207 GLU A CA 1
ATOM 1677 C C . GLU A 1 207 ? 22.491 -10.338 -3.834 1.00 78.81 207 GLU A C 1
ATOM 1679 O O . GLU A 1 207 ? 22.099 -10.152 -4.991 1.00 78.81 207 GLU A O 1
ATOM 1684 N N . GLY A 1 208 ? 23.484 -9.616 -3.298 1.00 76.06 208 GLY A N 1
ATOM 1685 C CA . GLY A 1 208 ? 24.290 -8.637 -4.042 1.00 76.06 208 GLY A CA 1
ATOM 1686 C C . GLY A 1 208 ? 23.657 -7.253 -4.245 1.00 76.06 208 GLY A C 1
ATOM 1687 O O . GLY A 1 208 ? 24.161 -6.470 -5.051 1.00 76.06 208 GLY A O 1
ATOM 1688 N N . CYS A 1 209 ? 22.574 -6.918 -3.535 1.00 76.75 209 CYS A N 1
ATOM 1689 C CA . CYS A 1 209 ? 21.860 -5.647 -3.709 1.00 76.75 209 CYS A CA 1
ATOM 1690 C C . CYS A 1 209 ? 22.503 -4.432 -3.006 1.00 76.75 209 CYS A C 1
ATOM 1692 O O . CYS A 1 209 ? 22.120 -3.294 -3.285 1.00 76.75 209 CYS A O 1
ATOM 1694 N N . GLU A 1 210 ? 23.508 -4.633 -2.147 1.00 77.56 210 GLU A N 1
ATOM 1695 C CA . GLU A 1 210 ? 24.138 -3.593 -1.307 1.00 77.56 210 GLU A CA 1
ATOM 1696 C C . GLU A 1 210 ? 24.685 -2.390 -2.101 1.00 77.56 210 GLU A C 1
ATOM 1698 O O . GLU A 1 210 ? 24.724 -1.247 -1.632 1.00 77.56 210 GLU A O 1
ATOM 1703 N N . HIS A 1 211 ? 25.115 -2.619 -3.344 1.00 79.19 211 HIS A N 1
ATOM 1704 C CA . HIS A 1 211 ? 25.682 -1.567 -4.184 1.00 79.19 211 HIS A CA 1
ATOM 1705 C C . HIS A 1 211 ? 24.638 -0.742 -4.943 1.00 79.19 211 HIS A C 1
ATOM 1707 O O . HIS A 1 211 ? 24.972 0.359 -5.378 1.00 79.19 211 HIS A O 1
ATOM 1713 N N . GLU A 1 212 ? 23.392 -1.199 -5.049 1.00 83.31 212 GLU A N 1
ATOM 1714 C CA . GLU A 1 212 ? 22.325 -0.544 -5.827 1.00 83.31 212 GLU A CA 1
ATOM 1715 C C . GLU A 1 212 ? 21.137 -0.100 -4.958 1.00 83.31 212 GLU A C 1
ATOM 1717 O O . GLU A 1 212 ? 20.344 0.740 -5.384 1.00 83.31 212 GLU A O 1
ATOM 1722 N N . VAL A 1 213 ? 21.040 -0.601 -3.725 1.00 88.50 213 VAL A N 1
ATOM 1723 C CA . VAL A 1 213 ? 19.983 -0.282 -2.756 1.00 88.50 213 VAL A CA 1
ATOM 1724 C C . VAL A 1 213 ? 20.557 0.560 -1.615 1.00 88.50 213 VAL A C 1
ATOM 1726 O O . VAL A 1 213 ? 21.714 0.415 -1.225 1.00 88.50 213 VAL A O 1
ATOM 1729 N N . THR A 1 214 ? 19.754 1.487 -1.105 1.00 90.25 214 THR A N 1
ATOM 1730 C CA . THR A 1 214 ? 20.046 2.316 0.069 1.00 90.25 214 THR A CA 1
ATOM 1731 C C . THR A 1 214 ? 18.849 2.335 0.997 1.00 90.25 214 THR A C 1
ATOM 1733 O O . THR A 1 214 ? 17.715 2.466 0.537 1.00 90.25 214 THR A O 1
ATOM 1736 N N . THR A 1 215 ? 19.109 2.271 2.297 1.00 90.88 215 THR A N 1
ATOM 1737 C CA . THR A 1 215 ? 18.088 2.474 3.323 1.00 90.88 215 THR A CA 1
ATOM 1738 C C . THR A 1 215 ? 17.909 3.965 3.562 1.00 90.88 215 THR A C 1
ATOM 1740 O O . THR A 1 215 ? 18.830 4.624 4.037 1.00 90.88 215 THR A O 1
ATOM 1743 N N . ILE A 1 216 ? 16.733 4.482 3.215 1.00 89.75 216 ILE A N 1
ATOM 1744 C CA . ILE A 1 216 ? 16.306 5.840 3.549 1.00 89.75 216 ILE A CA 1
ATOM 1745 C C . ILE A 1 216 ? 15.829 5.825 4.997 1.00 89.75 216 ILE A C 1
ATOM 1747 O O . ILE A 1 216 ? 14.934 5.050 5.343 1.00 89.75 216 ILE A O 1
ATOM 1751 N N . LYS A 1 217 ? 16.434 6.673 5.824 1.00 90.75 217 LYS A N 1
ATOM 1752 C CA . LYS A 1 217 ? 16.108 6.801 7.246 1.00 90.75 217 LYS A CA 1
ATOM 1753 C C . LYS A 1 217 ? 15.287 8.058 7.510 1.00 90.75 217 LYS A C 1
ATOM 1755 O O . LYS A 1 217 ? 15.004 8.850 6.609 1.00 90.75 217 LYS A O 1
ATOM 1760 N N . ARG A 1 218 ? 14.901 8.256 8.771 1.00 88.44 218 ARG A N 1
ATOM 1761 C CA . ARG A 1 218 ? 14.160 9.440 9.232 1.00 88.44 218 ARG A CA 1
ATOM 1762 C C . ARG A 1 218 ? 14.862 10.743 8.829 1.00 88.44 218 ARG A C 1
ATOM 1764 O O . ARG A 1 218 ? 14.198 11.684 8.399 1.00 88.44 218 ARG A O 1
ATOM 1771 N N . GLU A 1 219 ? 16.188 10.795 8.932 1.00 87.75 219 GLU A N 1
ATOM 1772 C CA . GLU A 1 219 ? 16.990 11.994 8.653 1.00 87.75 219 GLU A CA 1
ATOM 1773 C C . GLU A 1 219 ? 16.923 12.422 7.180 1.00 87.75 219 GLU A C 1
ATOM 1775 O O . GLU A 1 219 ? 17.099 13.600 6.867 1.00 87.75 219 GLU A O 1
ATOM 1780 N N . ASP A 1 220 ? 16.616 11.485 6.281 1.00 87.19 220 ASP A N 1
ATOM 1781 C CA . ASP A 1 220 ? 16.577 11.703 4.836 1.00 87.19 220 ASP A CA 1
ATOM 1782 C C . ASP A 1 220 ? 15.227 12.262 4.341 1.00 87.19 220 ASP A C 1
ATOM 1784 O O . ASP A 1 220 ? 15.112 12.675 3.184 1.00 87.19 220 ASP A O 1
ATOM 1788 N N . ILE A 1 221 ? 14.195 12.304 5.198 1.00 88.81 221 ILE A N 1
ATOM 1789 C CA . ILE A 1 221 ? 12.831 12.744 4.839 1.00 88.81 221 ILE A CA 1
ATOM 1790 C C . ILE A 1 221 ? 12.284 13.916 5.684 1.00 88.81 221 ILE A C 1
ATOM 1792 O O . ILE A 1 221 ? 11.097 13.920 6.035 1.00 88.81 221 ILE A O 1
ATOM 1796 N N . PRO A 1 222 ? 13.069 14.974 5.970 1.00 86.00 222 PRO A N 1
ATOM 1797 C CA . PRO A 1 222 ? 12.650 16.048 6.877 1.00 86.00 222 PRO A CA 1
ATOM 1798 C C . PRO A 1 222 ? 11.380 16.768 6.402 1.00 86.00 222 PRO A C 1
ATOM 1800 O O . PRO A 1 222 ? 10.530 17.133 7.210 1.00 86.00 222 PRO A O 1
ATOM 1803 N N . GLY A 1 223 ? 11.205 16.922 5.084 1.00 84.19 223 GLY A N 1
ATOM 1804 C CA . GLY A 1 223 ? 10.024 17.571 4.511 1.00 84.19 223 GLY A CA 1
ATOM 1805 C C . GLY A 1 223 ? 8.717 16.827 4.798 1.00 84.19 223 GLY A C 1
ATOM 1806 O O . GLY A 1 223 ? 7.700 17.464 5.049 1.00 84.19 223 GLY A O 1
ATOM 1807 N N . ILE A 1 224 ? 8.739 15.490 4.817 1.00 87.69 224 ILE A N 1
ATOM 1808 C CA . ILE A 1 224 ? 7.543 14.677 5.084 1.00 87.69 224 ILE A CA 1
ATOM 1809 C C . ILE A 1 224 ? 7.219 14.703 6.581 1.00 87.69 224 ILE A C 1
ATOM 1811 O O . ILE A 1 224 ? 6.057 14.855 6.954 1.00 87.69 224 ILE A O 1
ATOM 1815 N N . LEU A 1 225 ? 8.246 14.631 7.435 1.00 87.44 225 LEU A N 1
ATOM 1816 C CA . LEU A 1 225 ? 8.094 14.674 8.894 1.00 87.44 225 LEU A CA 1
ATOM 1817 C C . LEU A 1 225 ? 7.474 15.987 9.381 1.00 87.44 225 LEU A C 1
ATOM 1819 O O . LEU A 1 225 ? 6.658 15.979 10.297 1.00 87.44 225 LEU A O 1
ATOM 1823 N N . LEU A 1 226 ? 7.821 17.117 8.759 1.00 85.44 226 LEU A N 1
ATOM 1824 C CA . LEU A 1 226 ? 7.238 18.415 9.111 1.00 85.44 226 LEU A CA 1
ATOM 1825 C C . LEU A 1 226 ? 5.746 18.506 8.787 1.00 85.44 226 LEU A C 1
ATOM 1827 O O . LEU A 1 226 ? 5.015 19.242 9.444 1.00 85.44 226 LEU A O 1
ATOM 1831 N N . GLN A 1 227 ? 5.296 17.782 7.766 1.00 85.75 227 GLN A N 1
ATOM 1832 C CA . GLN A 1 227 ? 3.925 17.880 7.290 1.00 85.75 227 GLN A CA 1
ATOM 1833 C C . GLN A 1 227 ? 3.019 16.775 7.864 1.00 85.75 227 GLN A C 1
ATOM 1835 O O . GLN A 1 227 ? 1.806 16.972 7.923 1.00 85.75 227 GLN A O 1
ATOM 1840 N N . ASN A 1 228 ? 3.558 15.606 8.233 1.00 90.12 228 ASN A N 1
ATOM 1841 C CA . ASN A 1 228 ? 2.800 14.491 8.808 1.00 90.12 228 ASN A CA 1
ATOM 1842 C C . ASN A 1 228 ? 3.201 14.283 10.276 1.00 90.12 228 ASN A C 1
ATOM 1844 O O . ASN A 1 228 ? 4.274 13.761 10.593 1.00 90.12 228 ASN A O 1
ATOM 1848 N N . ARG A 1 229 ? 2.300 14.671 11.183 1.00 91.75 229 ARG A N 1
ATOM 1849 C CA . ARG A 1 229 ? 2.545 14.677 12.631 1.00 91.75 229 ARG A CA 1
ATOM 1850 C C . ARG A 1 229 ? 2.588 13.269 13.200 1.00 91.75 229 ARG A C 1
ATOM 1852 O O . ARG A 1 229 ? 3.367 13.012 14.113 1.00 91.75 229 ARG A O 1
ATOM 1859 N N . ILE A 1 230 ? 1.774 12.363 12.658 1.00 92.50 230 ILE A N 1
ATOM 1860 C CA . ILE A 1 230 ? 1.732 10.958 13.076 1.00 92.50 230 ILE A CA 1
ATOM 1861 C C . ILE A 1 230 ? 3.039 10.260 12.720 1.00 92.50 230 ILE A C 1
ATOM 1863 O O . ILE A 1 230 ? 3.643 9.630 13.585 1.00 92.50 230 ILE A O 1
ATOM 1867 N N . LEU A 1 231 ? 3.507 10.420 11.480 1.00 91.06 231 LEU A N 1
ATOM 1868 C CA . LEU A 1 231 ? 4.791 9.884 11.042 1.00 91.06 231 LEU A CA 1
ATOM 1869 C C . LEU A 1 231 ? 5.924 10.459 11.892 1.00 91.06 231 LEU A C 1
ATOM 1871 O O . LEU A 1 231 ? 6.761 9.700 12.371 1.00 91.06 231 LEU A O 1
ATOM 1875 N N . SER A 1 232 ? 5.928 11.775 12.123 1.00 90.69 232 SER A N 1
ATOM 1876 C CA . SER A 1 232 ? 6.923 12.433 12.974 1.00 90.69 232 SER A CA 1
ATOM 1877 C C . SER A 1 232 ? 6.942 11.855 14.387 1.00 90.69 232 SER A C 1
ATOM 1879 O O . SER A 1 232 ? 8.004 11.477 14.873 1.00 90.69 232 SER A O 1
ATOM 1881 N N . LEU A 1 233 ? 5.781 11.691 15.023 1.00 90.75 233 LEU A N 1
ATOM 1882 C CA . LEU A 1 233 ? 5.674 11.131 16.368 1.00 90.75 233 LEU A CA 1
ATOM 1883 C C . LEU A 1 233 ? 6.143 9.670 16.417 1.00 90.75 233 LEU A C 1
ATOM 1885 O O . LEU A 1 233 ? 7.045 9.337 17.182 1.00 90.75 233 LEU A O 1
ATOM 1889 N N . LEU A 1 234 ? 5.570 8.804 15.578 1.00 89.25 234 LEU A N 1
ATOM 1890 C CA . LEU A 1 234 ? 5.771 7.356 15.675 1.00 89.25 234 LEU A CA 1
ATOM 1891 C C . LEU A 1 234 ? 7.147 6.888 15.205 1.00 89.25 234 LEU A C 1
ATOM 1893 O O . LEU A 1 234 ? 7.626 5.872 15.706 1.00 89.25 234 LEU A O 1
ATOM 1897 N N . SER A 1 235 ? 7.791 7.630 14.301 1.00 88.19 235 SER A N 1
ATOM 1898 C CA . SER A 1 235 ? 9.171 7.352 13.887 1.00 88.19 235 SER A CA 1
ATOM 1899 C C . SER A 1 235 ? 10.219 7.998 14.799 1.00 88.19 235 SER A C 1
ATOM 1901 O O . SER A 1 235 ? 11.409 7.895 14.513 1.00 88.19 235 SER A O 1
ATOM 1903 N N . THR A 1 236 ? 9.812 8.717 15.857 1.00 89.00 236 THR A N 1
ATOM 1904 C CA . THR A 1 236 ? 10.772 9.322 16.797 1.00 89.00 236 THR A CA 1
ATOM 1905 C C . THR A 1 236 ? 11.535 8.209 17.522 1.00 89.00 236 THR A C 1
ATOM 1907 O O . THR A 1 236 ? 10.898 7.215 17.901 1.00 89.00 236 THR A O 1
ATOM 1910 N N . PRO A 1 237 ? 12.864 8.347 17.709 1.00 85.19 237 PRO A N 1
ATOM 1911 C CA . PRO A 1 237 ? 13.646 7.392 18.485 1.00 85.19 237 PRO A CA 1
ATOM 1912 C C . PRO A 1 237 ? 13.051 7.154 19.878 1.00 85.19 237 PRO A C 1
ATOM 1914 O O . PRO A 1 237 ? 12.335 7.994 20.429 1.00 85.19 237 PRO A O 1
ATOM 1917 N N . ILE A 1 238 ? 13.303 5.977 20.441 1.00 82.88 238 ILE A N 1
ATOM 1918 C CA . ILE A 1 238 ? 12.696 5.553 21.713 1.00 82.88 238 ILE A CA 1
ATOM 1919 C C . ILE A 1 238 ? 13.171 6.430 22.870 1.00 82.88 238 ILE A C 1
ATOM 1921 O O . ILE A 1 238 ? 12.396 6.716 23.784 1.00 82.88 238 ILE A O 1
ATOM 1925 N N . GLU A 1 239 ? 14.420 6.874 22.792 1.00 81.94 239 GLU A N 1
ATOM 1926 C CA . GLU A 1 239 ? 15.114 7.707 23.769 1.00 81.94 239 GLU A CA 1
ATOM 1927 C C . GLU A 1 239 ? 14.415 9.062 23.949 1.00 81.94 239 GLU A C 1
ATOM 1929 O O . GLU A 1 239 ? 14.408 9.619 25.043 1.00 81.94 239 GLU A O 1
ATOM 1934 N N . ASP A 1 240 ? 13.748 9.547 22.899 1.00 83.00 240 ASP A N 1
ATOM 1935 C CA . ASP A 1 240 ? 13.056 10.837 22.875 1.00 83.00 240 ASP A CA 1
ATOM 1936 C C . ASP A 1 240 ? 11.545 10.710 23.150 1.00 83.00 240 ASP A C 1
ATOM 1938 O O . ASP A 1 240 ? 10.810 11.704 23.171 1.00 83.00 240 ASP A O 1
ATOM 1942 N N . ARG A 1 241 ? 11.034 9.489 23.360 1.00 83.38 241 ARG A N 1
ATOM 1943 C CA . ARG A 1 241 ? 9.598 9.231 23.538 1.00 83.38 241 ARG A CA 1
ATOM 1944 C C . ARG A 1 241 ? 9.260 8.974 24.996 1.00 83.38 241 ARG A C 1
ATOM 1946 O O . ARG A 1 241 ? 9.505 7.899 25.545 1.00 83.38 241 ARG A O 1
ATOM 1953 N N . GLN A 1 242 ? 8.566 9.941 25.597 1.00 81.56 242 GLN A N 1
ATOM 1954 C CA . GLN A 1 242 ? 8.192 9.954 27.016 1.00 81.56 242 GLN A CA 1
ATOM 1955 C C . GLN A 1 242 ? 7.587 8.635 27.526 1.00 81.56 242 GLN A C 1
ATOM 1957 O O . GLN A 1 242 ? 7.853 8.228 28.661 1.00 81.56 242 GLN A O 1
ATOM 1962 N N . ILE A 1 243 ? 6.786 7.949 26.704 1.00 81.12 243 ILE A N 1
ATOM 1963 C CA . ILE A 1 243 ? 6.119 6.704 27.099 1.00 81.12 243 ILE A CA 1
ATOM 1964 C C . ILE A 1 243 ? 7.111 5.560 27.344 1.00 81.12 243 ILE A C 1
ATOM 1966 O O . ILE A 1 243 ? 6.937 4.778 28.280 1.00 81.12 243 ILE A O 1
ATOM 1970 N N . PHE A 1 244 ? 8.190 5.495 26.564 1.00 79.38 244 PHE A N 1
ATOM 1971 C CA . PHE A 1 244 ? 9.216 4.464 26.685 1.00 79.38 244 PHE A CA 1
ATOM 1972 C C . PHE A 1 244 ? 10.253 4.811 27.755 1.00 79.38 244 PHE A C 1
ATOM 1974 O O . PHE A 1 244 ? 10.672 3.920 28.497 1.00 79.38 244 PHE A O 1
ATOM 1981 N N . ILE A 1 245 ? 10.567 6.102 27.917 1.00 78.31 245 ILE A N 1
ATOM 1982 C CA . ILE A 1 245 ? 11.387 6.609 29.029 1.00 78.31 245 ILE A CA 1
ATOM 1983 C C . ILE A 1 245 ? 10.739 6.237 30.369 1.00 78.31 245 ILE A C 1
ATOM 1985 O O . ILE A 1 245 ? 11.380 5.658 31.247 1.00 78.31 245 ILE A O 1
ATOM 1989 N N . THR A 1 246 ? 9.436 6.505 30.509 1.00 74.94 246 THR A N 1
ATOM 1990 C CA . THR A 1 246 ? 8.665 6.194 31.728 1.00 74.94 246 THR A CA 1
ATOM 1991 C C . THR A 1 246 ? 8.601 4.688 31.992 1.00 74.94 246 THR A C 1
ATOM 1993 O O . THR A 1 246 ? 8.630 4.256 33.142 1.00 74.94 246 THR A O 1
ATOM 1996 N N . SER A 1 247 ? 8.569 3.881 30.929 1.00 71.50 247 SER A N 1
ATOM 1997 C CA . SER A 1 247 ? 8.568 2.415 31.016 1.00 71.50 247 SER A CA 1
ATOM 1998 C C . SER A 1 247 ? 9.938 1.824 31.385 1.00 71.50 247 SER A C 1
ATOM 2000 O O . SER A 1 247 ? 10.033 0.629 31.652 1.00 71.50 247 SER A O 1
ATOM 2002 N N . GLY A 1 248 ? 11.005 2.632 31.395 1.00 65.44 248 GLY A N 1
ATOM 2003 C CA . GLY A 1 248 ? 12.361 2.197 31.732 1.00 65.44 248 GLY A CA 1
ATOM 2004 C C . GLY A 1 248 ? 13.053 1.346 30.661 1.00 65.44 248 GLY A C 1
ATOM 2005 O O . GLY A 1 248 ? 14.106 0.780 30.947 1.00 65.44 248 GLY A O 1
ATOM 2006 N N . ILE A 1 249 ? 12.498 1.268 29.445 1.00 70.06 249 ILE A N 1
ATOM 2007 C CA . ILE A 1 249 ? 13.071 0.495 28.325 1.00 70.06 249 ILE A CA 1
ATOM 2008 C C . ILE A 1 249 ? 14.426 1.068 27.899 1.00 70.06 249 ILE A C 1
ATOM 2010 O O . ILE A 1 249 ? 15.348 0.308 27.628 1.00 70.06 249 ILE A O 1
ATOM 2014 N N . ASP A 1 250 ? 14.575 2.391 27.948 1.00 64.12 250 ASP A N 1
ATOM 2015 C CA . ASP A 1 250 ? 15.835 3.097 27.681 1.00 64.12 250 ASP A CA 1
ATOM 2016 C C . ASP A 1 250 ? 16.982 2.654 28.617 1.00 64.12 250 ASP A C 1
ATOM 2018 O O . ASP A 1 250 ? 18.142 2.566 28.230 1.00 64.12 250 ASP A O 1
ATOM 2022 N N . LYS A 1 251 ? 16.659 2.267 29.858 1.00 64.12 251 LYS A N 1
ATOM 2023 C CA . LYS A 1 251 ? 17.665 1.857 30.853 1.00 64.12 251 LYS A CA 1
ATOM 2024 C C . LYS A 1 251 ? 18.127 0.410 30.693 1.00 64.12 251 LYS A C 1
ATOM 2026 O O . LYS A 1 251 ? 19.208 0.072 31.159 1.00 64.12 251 LYS A O 1
ATOM 2031 N N . ASN A 1 252 ? 17.305 -0.438 30.078 1.00 65.88 252 ASN A N 1
ATOM 2032 C CA . ASN A 1 252 ? 17.597 -1.845 29.811 1.00 65.88 252 ASN A CA 1
ATOM 2033 C C . ASN A 1 252 ? 17.097 -2.199 28.404 1.00 65.88 252 ASN A C 1
ATOM 2035 O O . ASN A 1 252 ? 16.096 -2.915 28.273 1.00 65.88 252 ASN A O 1
ATOM 2039 N N . PRO A 1 253 ? 17.759 -1.691 27.351 1.00 67.25 253 PRO A N 1
ATOM 2040 C CA . PRO A 1 253 ? 17.327 -1.965 25.996 1.00 67.25 253 PRO A CA 1
ATOM 2041 C C . PRO A 1 253 ? 17.455 -3.469 25.701 1.00 67.25 253 PRO A C 1
ATOM 2043 O O . PRO A 1 253 ? 18.388 -4.129 26.180 1.00 67.25 253 PRO A O 1
ATOM 2046 N N . PRO A 1 254 ? 16.521 -4.046 24.927 1.00 69.19 254 PRO A N 1
ATOM 2047 C CA . PRO A 1 254 ? 16.654 -5.417 24.452 1.00 69.19 254 PRO A CA 1
ATOM 2048 C C . PRO A 1 254 ? 17.976 -5.591 23.686 1.00 69.19 254 PRO A C 1
ATOM 2050 O O . PRO A 1 254 ? 18.431 -4.690 22.986 1.00 69.19 254 PRO A O 1
ATOM 2053 N N . LYS A 1 255 ? 18.617 -6.758 23.830 1.00 69.62 255 LYS A N 1
ATOM 2054 C CA . LYS A 1 255 ? 19.894 -7.043 23.159 1.00 69.62 255 LYS A CA 1
ATOM 2055 C C . LYS A 1 255 ? 19.689 -7.126 21.643 1.00 69.62 255 LYS A C 1
ATOM 2057 O O . LYS A 1 255 ? 18.962 -8.005 21.188 1.00 69.62 255 LYS A O 1
ATOM 2062 N N . GLY A 1 256 ? 20.387 -6.280 20.888 1.00 69.56 256 GLY A N 1
ATOM 2063 C CA . GLY A 1 256 ? 20.370 -6.264 19.422 1.00 69.56 256 GLY A CA 1
ATOM 2064 C C . GLY A 1 256 ? 19.924 -4.919 18.848 1.00 69.56 256 GLY A C 1
ATOM 2065 O O . GLY A 1 256 ? 19.721 -3.955 19.581 1.00 69.56 256 GLY A O 1
ATOM 2066 N N . GLU A 1 257 ? 19.797 -4.858 17.525 1.00 73.06 257 GLU A N 1
ATOM 2067 C CA . GLU A 1 257 ? 19.266 -3.693 16.818 1.00 73.06 257 GLU A CA 1
ATOM 2068 C C . GLU A 1 257 ? 17.736 -3.699 16.897 1.00 73.06 257 GLU A C 1
ATOM 2070 O O . GLU A 1 257 ? 17.073 -4.681 16.556 1.00 73.06 257 GLU A O 1
ATOM 2075 N N . LEU A 1 258 ? 17.167 -2.613 17.413 1.00 74.19 258 LEU A N 1
ATOM 2076 C CA . LEU A 1 258 ? 15.748 -2.549 17.717 1.00 74.19 258 LEU A CA 1
ATOM 2077 C C . LEU A 1 258 ? 14.939 -2.050 16.517 1.00 74.19 258 LEU A C 1
ATOM 2079 O O . LEU A 1 258 ? 14.979 -0.867 16.179 1.00 74.19 258 LEU A O 1
ATOM 2083 N N . HIS A 1 259 ? 14.171 -2.953 15.909 1.00 71.88 259 HIS A N 1
ATOM 2084 C CA . HIS A 1 259 ? 13.310 -2.635 14.765 1.00 71.88 259 HIS A CA 1
ATOM 2085 C C . HIS A 1 259 ? 11.860 -2.335 15.159 1.00 71.88 259 HIS A C 1
ATOM 2087 O O . HIS A 1 259 ? 11.247 -1.461 14.556 1.00 71.88 259 HIS A O 1
ATOM 2093 N N . ALA A 1 260 ? 11.308 -3.011 16.175 1.00 77.38 260 ALA A N 1
ATOM 2094 C CA . ALA A 1 260 ? 9.944 -2.753 16.633 1.00 77.38 260 ALA A CA 1
ATOM 2095 C C . ALA A 1 260 ? 9.713 -3.136 18.105 1.00 77.38 260 ALA A C 1
ATOM 2097 O O . ALA A 1 260 ? 10.316 -4.083 18.612 1.00 77.38 260 ALA A O 1
ATOM 2098 N N . ILE A 1 261 ? 8.796 -2.429 18.775 1.00 78.44 261 ILE A N 1
ATOM 2099 C CA . ILE A 1 261 ? 8.256 -2.770 20.102 1.00 78.44 261 ILE A CA 1
ATOM 2100 C C . ILE A 1 261 ? 6.740 -2.610 20.077 1.00 78.44 261 ILE A C 1
ATOM 2102 O O . ILE A 1 261 ? 6.229 -1.589 19.626 1.00 78.44 261 ILE A O 1
ATOM 2106 N N . TYR A 1 262 ? 6.034 -3.577 20.661 1.00 80.50 262 TYR A N 1
ATOM 2107 C CA . TYR A 1 262 ? 4.602 -3.486 20.933 1.00 80.50 262 TYR A CA 1
ATOM 2108 C C . TYR A 1 262 ? 4.362 -3.677 22.428 1.00 80.50 262 TYR A C 1
ATOM 2110 O O . TYR A 1 262 ? 4.633 -4.745 22.978 1.00 80.50 262 TYR A O 1
ATOM 2118 N N . ALA A 1 263 ? 3.875 -2.636 23.096 1.00 76.50 263 ALA A N 1
ATOM 2119 C CA . ALA A 1 263 ? 3.589 -2.670 24.522 1.00 76.50 263 ALA A CA 1
ATOM 2120 C C . ALA A 1 263 ? 2.125 -3.057 24.789 1.00 76.50 263 ALA A C 1
ATOM 2122 O O . ALA A 1 263 ? 1.224 -2.783 23.996 1.00 76.50 263 ALA A O 1
ATOM 2123 N N . SER A 1 264 ? 1.866 -3.670 25.947 1.00 74.81 264 SER A N 1
ATOM 2124 C CA . SER A 1 264 ? 0.521 -4.105 26.359 1.00 74.81 264 SER A CA 1
ATOM 2125 C C . SER A 1 264 ? -0.469 -2.950 26.535 1.00 74.81 264 SER A C 1
ATOM 2127 O O . SER A 1 264 ? -1.673 -3.141 26.382 1.00 74.81 264 SER A O 1
ATOM 2129 N N . ASN A 1 265 ? 0.030 -1.744 26.816 1.00 73.25 265 ASN A N 1
ATOM 2130 C CA . ASN A 1 265 ? -0.772 -0.524 26.880 1.00 73.25 265 ASN A CA 1
ATOM 2131 C C . ASN A 1 265 ? -1.197 -0.008 25.492 1.00 73.25 265 ASN A C 1
ATOM 2133 O O . ASN A 1 265 ? -2.006 0.911 25.425 1.00 73.25 265 ASN A O 1
ATOM 2137 N N . GLY A 1 266 ? -0.687 -0.594 24.402 1.00 74.31 266 GLY A N 1
ATOM 2138 C CA . GLY A 1 266 ? -0.950 -0.176 23.027 1.00 74.31 266 GLY A CA 1
ATOM 2139 C C . GLY A 1 266 ? 0.056 0.827 22.460 1.00 74.31 266 GLY A C 1
ATOM 2140 O O . GLY A 1 266 ? -0.119 1.239 21.317 1.00 74.31 266 GLY A O 1
ATOM 2141 N N . ALA A 1 267 ? 1.091 1.214 23.215 1.00 78.88 267 ALA A N 1
ATOM 2142 C CA . ALA A 1 267 ? 2.208 1.976 22.668 1.00 78.88 267 ALA A CA 1
ATOM 2143 C C . ALA A 1 267 ? 2.993 1.108 21.677 1.00 78.88 267 ALA A C 1
ATOM 2145 O O . ALA A 1 267 ? 3.177 -0.096 21.896 1.00 78.88 267 ALA A O 1
ATOM 2146 N N . GLN A 1 268 ? 3.461 1.722 20.594 1.00 82.38 268 GLN A N 1
ATOM 2147 C CA . GLN A 1 268 ? 4.204 1.014 19.559 1.00 82.38 268 GLN A CA 1
ATOM 2148 C C . GLN A 1 268 ? 5.399 1.827 19.083 1.00 82.38 268 GLN A C 1
ATOM 2150 O O . GLN A 1 268 ? 5.321 3.046 18.931 1.00 82.38 268 GLN A O 1
ATOM 2155 N N . TYR A 1 269 ? 6.486 1.133 18.797 1.00 81.25 269 TYR A N 1
ATOM 2156 C CA . TYR A 1 269 ? 7.638 1.667 18.095 1.00 81.25 269 TYR A CA 1
ATOM 2157 C C . TYR A 1 269 ? 7.873 0.816 16.854 1.00 81.25 269 TYR A C 1
ATOM 2159 O O . TYR A 1 269 ? 7.877 -0.410 16.948 1.00 81.25 269 TYR A O 1
ATOM 2167 N N . SER A 1 270 ? 8.062 1.475 15.717 1.00 78.75 270 SER A N 1
ATOM 2168 C CA . SER A 1 270 ? 8.529 0.879 14.468 1.00 78.75 270 SER A CA 1
ATOM 2169 C C . SER A 1 270 ? 9.646 1.778 13.966 1.00 78.75 270 SER A C 1
ATOM 2171 O O . SER A 1 270 ? 9.460 2.997 13.870 1.00 78.75 270 SER A O 1
ATOM 2173 N N . ARG A 1 271 ? 10.826 1.211 13.718 1.00 81.75 271 ARG A N 1
ATOM 2174 C CA . ARG A 1 271 ? 11.934 1.977 13.162 1.00 81.75 271 ARG A CA 1
ATOM 2175 C C . ARG A 1 271 ? 11.620 2.307 11.711 1.00 81.75 271 ARG A C 1
ATOM 2177 O O . ARG A 1 271 ? 11.378 1.412 10.907 1.00 81.75 271 ARG A O 1
ATOM 2184 N N . PHE A 1 272 ? 11.671 3.591 11.375 1.00 85.81 272 PHE A N 1
ATOM 2185 C CA . PHE A 1 272 ? 11.464 4.027 10.003 1.00 85.81 272 PHE A CA 1
ATOM 2186 C C . PHE A 1 272 ? 12.711 3.753 9.156 1.00 85.81 272 PHE A C 1
ATOM 2188 O O . PHE A 1 272 ? 13.650 4.549 9.144 1.00 85.81 272 PHE A O 1
ATOM 2195 N N . ASP A 1 273 ? 12.669 2.642 8.428 1.00 87.81 273 ASP A N 1
ATOM 2196 C CA . ASP A 1 273 ? 13.644 2.274 7.409 1.00 87.81 273 ASP A CA 1
ATOM 2197 C C . ASP A 1 273 ? 12.915 1.968 6.101 1.00 87.81 273 ASP A C 1
ATOM 2199 O O . ASP A 1 273 ? 11.994 1.147 6.065 1.00 87.81 273 ASP A O 1
ATOM 2203 N N . LEU A 1 274 ? 13.343 2.592 5.004 1.00 90.44 274 LEU A N 1
ATOM 2204 C CA . LEU A 1 274 ? 12.803 2.303 3.679 1.00 90.44 274 LEU A CA 1
ATOM 2205 C C . LEU A 1 274 ? 13.922 1.910 2.715 1.00 90.44 274 LEU A C 1
ATOM 2207 O O . LEU A 1 274 ? 14.687 2.755 2.250 1.00 90.44 274 LEU A O 1
ATOM 2211 N N . MET A 1 275 ? 14.020 0.617 2.404 1.00 91.31 275 MET A N 1
ATOM 2212 C CA . MET A 1 275 ? 15.005 0.090 1.457 1.00 91.31 275 MET A CA 1
ATOM 2213 C C . MET A 1 275 ? 14.592 0.399 0.017 1.00 91.31 275 MET A C 1
ATOM 2215 O O . MET A 1 275 ? 13.628 -0.163 -0.492 1.00 91.31 275 MET A O 1
ATOM 2219 N N . LEU A 1 276 ? 15.314 1.289 -0.663 1.00 92.00 276 LEU A N 1
ATOM 2220 C CA . LEU A 1 276 ? 14.983 1.715 -2.024 1.00 92.00 276 LEU A CA 1
ATOM 2221 C C . LEU A 1 276 ? 16.212 1.769 -2.936 1.00 92.00 276 LEU A C 1
ATOM 2223 O O . LEU A 1 276 ? 17.330 1.970 -2.459 1.00 92.00 276 LEU A O 1
ATOM 2227 N N . PRO A 1 277 ? 16.027 1.666 -4.266 1.00 89.62 277 PRO A N 1
ATOM 2228 C CA . PRO A 1 277 ? 17.109 1.883 -5.217 1.00 89.62 277 PRO A CA 1
ATOM 2229 C C . PRO A 1 277 ? 17.786 3.247 -5.027 1.00 89.62 277 PRO A C 1
ATOM 2231 O O . PRO A 1 277 ? 17.119 4.262 -4.785 1.00 89.62 277 PRO A O 1
ATOM 2234 N N . LYS A 1 278 ? 19.110 3.281 -5.187 1.00 88.94 278 LYS A N 1
ATOM 2235 C CA . LYS A 1 278 ? 19.941 4.472 -4.984 1.00 88.94 278 LYS A CA 1
ATOM 2236 C C . LYS A 1 278 ? 19.457 5.672 -5.789 1.00 88.94 278 LYS A C 1
ATOM 2238 O O . LYS A 1 278 ? 19.279 5.611 -7.002 1.00 88.94 278 LYS A O 1
ATOM 2243 N N . GLY A 1 279 ? 19.320 6.808 -5.108 1.00 87.75 279 GLY A N 1
ATOM 2244 C CA . GLY A 1 279 ? 18.874 8.063 -5.714 1.00 87.75 279 GLY A CA 1
ATOM 2245 C C . GLY A 1 279 ? 17.356 8.191 -5.858 1.00 87.75 279 GLY A C 1
ATOM 2246 O O . GLY A 1 279 ? 16.901 9.091 -6.567 1.00 87.75 279 GLY A O 1
ATOM 2247 N N . THR A 1 280 ? 16.582 7.313 -5.214 1.00 92.19 280 THR A N 1
ATOM 2248 C CA . THR A 1 280 ? 15.135 7.500 -5.056 1.00 92.19 280 THR A CA 1
ATOM 2249 C C . THR A 1 280 ? 14.877 8.624 -4.058 1.00 92.19 280 THR A C 1
ATOM 2251 O O . THR A 1 280 ? 15.523 8.697 -3.016 1.00 92.19 280 THR A O 1
ATOM 2254 N N . LYS A 1 281 ? 13.938 9.512 -4.380 1.00 92.38 281 LYS A N 1
ATOM 2255 C CA . LYS A 1 281 ? 13.489 10.597 -3.507 1.00 92.38 281 LYS A CA 1
ATOM 2256 C C . LYS A 1 281 ? 12.051 10.351 -3.090 1.00 92.38 281 LYS A C 1
ATOM 2258 O O . LYS A 1 281 ? 11.225 10.016 -3.936 1.00 92.38 281 LYS A O 1
ATOM 2263 N N . ILE A 1 282 ? 11.761 10.560 -1.811 1.00 93.12 282 ILE A N 1
ATOM 2264 C CA . ILE A 1 282 ? 10.399 10.522 -1.278 1.00 93.12 282 ILE A CA 1
ATOM 2265 C C . ILE A 1 282 ? 9.928 11.957 -1.087 1.00 93.12 282 ILE A C 1
ATOM 2267 O O . ILE A 1 282 ? 10.625 12.774 -0.486 1.00 93.12 282 ILE A O 1
ATOM 2271 N N . ILE A 1 283 ? 8.757 12.267 -1.620 1.00 92.56 283 ILE A N 1
ATOM 2272 C CA . ILE A 1 283 ? 8.163 13.596 -1.582 1.00 92.56 283 ILE A CA 1
ATOM 2273 C C . ILE A 1 283 ? 6.705 13.439 -1.156 1.00 92.56 283 ILE A C 1
ATOM 2275 O O . ILE A 1 283 ? 6.041 12.470 -1.523 1.00 92.56 283 ILE A O 1
ATOM 2279 N N . ARG A 1 284 ? 6.205 14.417 -0.406 1.00 91.06 284 ARG A N 1
ATOM 2280 C CA . ARG A 1 284 ? 4.781 14.613 -0.136 1.00 91.06 284 ARG A CA 1
ATOM 2281 C C . ARG A 1 284 ? 4.332 15.887 -0.859 1.00 91.06 284 ARG A C 1
ATOM 2283 O O . ARG A 1 284 ? 4.574 16.974 -0.336 1.00 91.06 284 ARG A O 1
ATOM 2290 N N . PRO A 1 285 ? 3.808 15.785 -2.097 1.00 88.12 285 PRO A N 1
ATOM 2291 C CA . PRO A 1 285 ? 3.371 16.953 -2.865 1.00 88.12 285 PRO A CA 1
ATOM 2292 C C . PRO A 1 285 ? 2.264 17.745 -2.159 1.00 88.12 285 PRO A C 1
ATOM 2294 O O . PRO A 1 285 ? 2.332 18.967 -2.062 1.00 88.12 285 PRO A O 1
ATOM 2297 N N . GLU A 1 286 ? 1.269 17.029 -1.642 1.00 88.75 286 GLU A N 1
ATOM 2298 C CA . GLU A 1 286 ? 0.100 17.553 -0.936 1.00 88.75 286 GLU A CA 1
ATOM 2299 C C . GLU A 1 286 ? -0.382 16.572 0.155 1.00 88.75 286 GLU A C 1
ATOM 2301 O O . GLU A 1 286 ? -0.020 15.388 0.121 1.00 88.75 286 GLU A O 1
ATOM 2306 N N . PRO A 1 287 ? -1.197 17.014 1.133 1.00 86.62 287 PRO A N 1
ATOM 2307 C CA . PRO A 1 287 ? -1.773 16.120 2.132 1.00 86.62 287 PRO A CA 1
ATOM 2308 C C . PRO A 1 287 ? -2.611 15.010 1.489 1.00 86.62 287 PRO A C 1
ATOM 2310 O O . PRO A 1 287 ? -3.534 15.272 0.725 1.00 86.62 287 PRO A O 1
ATOM 2313 N N . GLY A 1 288 ? -2.309 13.765 1.834 1.00 89.38 288 GLY A N 1
ATOM 2314 C CA . GLY A 1 288 ? -2.889 12.568 1.244 1.00 89.38 288 GLY A CA 1
ATOM 2315 C C . GLY A 1 288 ? -2.119 12.029 0.044 1.00 89.38 288 GLY A C 1
ATOM 2316 O O . GLY A 1 288 ? -2.563 11.043 -0.527 1.00 89.38 288 GLY A O 1
ATOM 2317 N N . SER A 1 289 ? -0.980 12.605 -0.345 1.00 93.25 289 SER A N 1
ATOM 2318 C CA . SER A 1 289 ? -0.191 12.117 -1.484 1.00 93.25 289 SER A CA 1
ATOM 2319 C C . SER A 1 289 ? 1.230 11.728 -1.076 1.00 93.25 289 SER A C 1
ATOM 2321 O O . SER A 1 289 ? 1.931 12.472 -0.393 1.00 93.25 289 SER A O 1
ATOM 2323 N N . ILE A 1 290 ? 1.685 10.553 -1.506 1.00 94.38 290 ILE A N 1
ATOM 2324 C CA . ILE A 1 290 ? 3.069 10.100 -1.329 1.00 94.38 290 ILE A CA 1
ATOM 2325 C C . ILE A 1 290 ? 3.642 9.807 -2.704 1.00 94.38 290 ILE A C 1
ATOM 2327 O O . ILE A 1 290 ? 3.080 9.012 -3.456 1.00 94.38 290 ILE A O 1
ATOM 2331 N N . LYS A 1 291 ? 4.783 10.419 -3.017 1.00 95.25 291 LYS A N 1
ATOM 2332 C CA . LYS A 1 291 ? 5.454 10.277 -4.303 1.00 95.25 291 LYS A CA 1
ATOM 2333 C C . LYS A 1 291 ? 6.888 9.790 -4.135 1.00 95.25 291 LYS A C 1
ATOM 2335 O O . LYS A 1 291 ? 7.674 10.363 -3.387 1.00 95.25 291 LYS A O 1
ATOM 2340 N N . LEU A 1 292 ? 7.230 8.751 -4.882 1.00 94.31 292 LEU A N 1
ATOM 2341 C CA . LEU A 1 292 ? 8.563 8.183 -5.011 1.00 94.31 292 LEU A CA 1
ATOM 2342 C C . LEU A 1 292 ? 9.080 8.481 -6.413 1.00 94.31 292 LEU A C 1
ATOM 2344 O O . LEU A 1 292 ? 8.569 7.963 -7.409 1.00 94.31 292 LEU A O 1
ATOM 2348 N N . GLU A 1 293 ? 10.103 9.323 -6.486 1.00 93.12 293 GLU A N 1
ATOM 2349 C CA . GLU A 1 293 ? 10.732 9.719 -7.738 1.00 93.12 293 GLU A CA 1
ATOM 2350 C C . GLU A 1 293 ? 12.108 9.082 -7.875 1.00 93.12 293 GLU A C 1
ATOM 2352 O O . GLU A 1 293 ? 12.994 9.266 -7.042 1.00 93.12 293 GLU A O 1
ATOM 2357 N N . HIS A 1 294 ? 12.316 8.377 -8.980 1.00 91.62 294 HIS A N 1
ATOM 2358 C CA . HIS A 1 294 ? 13.606 7.821 -9.348 1.00 91.62 294 HIS A CA 1
ATOM 2359 C C . HIS A 1 294 ? 13.890 8.086 -10.833 1.00 91.62 294 HIS A C 1
ATOM 2361 O O . HIS A 1 294 ? 12.991 8.333 -11.632 1.00 91.62 294 HIS A O 1
ATOM 2367 N N . LYS A 1 295 ? 15.151 7.973 -11.264 1.00 88.38 295 LYS A N 1
ATOM 2368 C CA . LYS A 1 295 ? 15.537 8.124 -12.685 1.00 88.38 295 LYS A CA 1
ATOM 2369 C C . LYS A 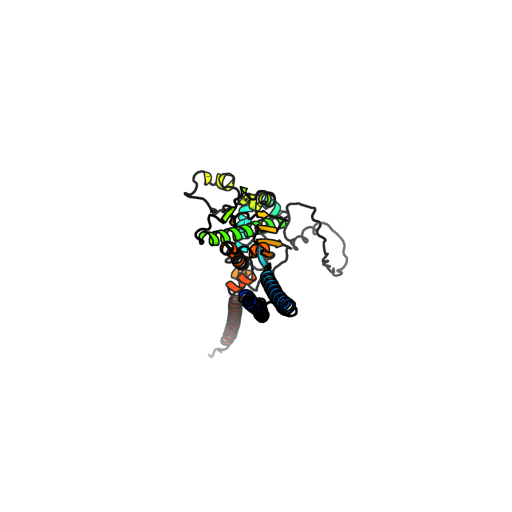1 295 ? 14.914 7.072 -13.614 1.00 88.38 295 LYS A C 1
ATOM 2371 O O . LYS A 1 295 ? 15.016 7.183 -14.834 1.00 88.38 295 LYS A O 1
ATOM 2376 N N . ARG A 1 296 ? 14.355 5.998 -13.047 1.00 86.12 296 ARG A N 1
ATOM 2377 C CA . ARG A 1 296 ? 13.787 4.869 -13.799 1.00 86.12 296 ARG A CA 1
ATOM 2378 C C . ARG A 1 296 ? 12.282 4.711 -13.635 1.00 86.12 296 ARG A C 1
ATOM 2380 O O . ARG A 1 296 ? 11.629 4.267 -14.577 1.00 86.12 296 ARG A O 1
ATOM 2387 N N . PHE A 1 297 ? 11.735 5.110 -12.495 1.00 89.75 297 PHE A N 1
ATOM 2388 C CA . PHE A 1 297 ? 10.320 4.959 -12.194 1.00 89.75 297 PHE A CA 1
ATOM 2389 C C . PHE A 1 297 ? 9.794 6.160 -11.409 1.00 89.75 297 PHE A C 1
ATOM 2391 O O . PHE A 1 297 ? 10.551 6.930 -10.823 1.00 89.75 297 PHE A O 1
ATOM 2398 N N . GLU A 1 298 ? 8.482 6.296 -11.421 1.00 92.69 298 GLU A N 1
ATOM 2399 C CA . GLU A 1 298 ? 7.706 7.245 -10.641 1.00 92.69 298 GLU A CA 1
ATOM 2400 C C . GLU A 1 298 ? 6.535 6.451 -10.054 1.00 92.69 298 GLU A C 1
ATOM 2402 O O . GLU A 1 298 ? 5.810 5.797 -10.805 1.00 92.69 298 GLU A O 1
ATOM 2407 N N . LEU A 1 299 ? 6.404 6.431 -8.730 1.00 94.69 299 LEU A N 1
ATOM 2408 C CA . LEU A 1 299 ? 5.296 5.790 -8.021 1.00 94.69 299 LEU A CA 1
ATOM 2409 C C . LEU A 1 299 ? 4.615 6.850 -7.163 1.00 94.69 299 LEU A C 1
ATOM 2411 O O . LEU A 1 299 ? 5.275 7.545 -6.401 1.00 94.69 299 LEU A O 1
ATOM 2415 N N . GLU A 1 300 ? 3.309 6.985 -7.295 1.00 95.94 300 GLU A N 1
ATOM 2416 C CA . GLU A 1 300 ? 2.516 7.982 -6.596 1.00 95.94 300 GLU A CA 1
ATOM 2417 C C . GLU A 1 300 ? 1.269 7.322 -6.013 1.00 95.94 300 GLU A C 1
ATOM 2419 O O . GLU A 1 300 ? 0.591 6.539 -6.679 1.00 95.94 300 GLU A O 1
ATOM 2424 N N . ILE A 1 301 ? 0.994 7.601 -4.745 1.00 96.31 301 ILE A N 1
ATOM 2425 C CA . ILE A 1 301 ? -0.143 7.063 -4.007 1.00 96.31 301 ILE A CA 1
ATOM 2426 C C . ILE A 1 301 ? -0.948 8.245 -3.493 1.00 96.31 301 ILE A C 1
ATOM 2428 O O . ILE A 1 301 ? -0.479 8.982 -2.630 1.00 96.31 301 ILE A O 1
ATOM 2432 N N . HIS A 1 302 ? -2.165 8.388 -4.005 1.00 96.19 302 HIS A N 1
ATOM 2433 C CA . HIS A 1 302 ? -3.136 9.381 -3.568 1.00 96.19 302 HIS A CA 1
ATOM 2434 C C . HIS A 1 302 ? -4.177 8.735 -2.664 1.00 96.19 302 HIS A C 1
ATOM 2436 O O . HIS A 1 302 ? -4.780 7.714 -3.000 1.00 96.19 302 HIS A O 1
ATOM 2442 N N . ILE A 1 303 ? -4.406 9.352 -1.518 1.00 94.88 303 ILE A N 1
ATOM 2443 C CA . ILE A 1 303 ? -5.312 8.931 -0.462 1.00 94.88 303 ILE A CA 1
ATOM 2444 C C . ILE A 1 303 ? -6.404 9.982 -0.378 1.00 94.88 303 ILE A C 1
ATOM 2446 O O . ILE A 1 303 ? -6.151 11.160 -0.133 1.00 94.88 303 ILE A O 1
ATOM 2450 N N . SER A 1 304 ? -7.647 9.547 -0.536 1.00 91.06 304 SER A N 1
ATOM 2451 C CA . SER A 1 304 ? -8.800 10.427 -0.410 1.00 91.06 304 SER A CA 1
ATOM 2452 C C . SER A 1 304 ? -9.816 9.858 0.569 1.00 91.06 304 SER A C 1
ATOM 2454 O O . SER A 1 304 ? -10.272 8.717 0.466 1.00 91.06 304 SER A O 1
ATOM 2456 N N . PHE A 1 305 ? -10.195 10.698 1.529 1.00 89.81 305 PHE A N 1
ATOM 2457 C CA . PHE A 1 305 ? -11.272 10.431 2.469 1.00 89.81 305 PHE A CA 1
ATOM 2458 C C . PHE A 1 305 ? -12.351 11.502 2.317 1.00 89.81 305 PHE A C 1
ATOM 2460 O O . PHE A 1 305 ? -12.131 12.683 2.599 1.00 89.81 305 PHE A O 1
ATOM 2467 N N . GLN A 1 306 ? -13.521 11.095 1.832 1.00 82.19 306 GLN A N 1
ATOM 2468 C CA . GLN A 1 306 ? -14.672 11.983 1.626 1.00 82.19 306 GLN A CA 1
ATOM 2469 C C . GLN A 1 306 ? -15.789 11.739 2.651 1.00 82.19 306 GLN A C 1
ATOM 2471 O O . GLN A 1 306 ? -16.840 12.360 2.562 1.00 82.19 306 GLN A O 1
ATOM 2476 N N . GLY A 1 307 ? -15.573 10.845 3.625 1.00 81.25 307 GLY A N 1
ATOM 2477 C CA . GLY A 1 307 ? -16.567 10.528 4.652 1.00 81.25 307 GLY A CA 1
ATOM 2478 C C . GLY A 1 307 ? -17.725 9.657 4.162 1.00 81.25 307 GLY A C 1
ATOM 2479 O O . GLY A 1 307 ? -18.727 9.543 4.857 1.00 81.25 307 GLY A O 1
ATOM 2480 N N . PHE A 1 308 ? -17.629 9.023 2.991 1.00 82.12 308 PHE A N 1
ATOM 2481 C CA . PHE A 1 308 ? -18.696 8.143 2.509 1.00 82.12 308 PHE A CA 1
ATOM 2482 C C . PHE A 1 308 ? -18.839 6.888 3.370 1.00 82.12 308 PHE A C 1
ATOM 2484 O O . PHE A 1 308 ? -17.840 6.255 3.720 1.00 82.12 308 PHE A O 1
ATOM 2491 N N . CYS A 1 309 ? -20.087 6.519 3.665 1.00 85.44 309 CYS A N 1
ATOM 2492 C CA . CYS A 1 309 ? -20.421 5.240 4.282 1.00 85.44 309 CYS A CA 1
ATOM 2493 C C . CYS A 1 309 ? -20.172 4.079 3.308 1.00 85.44 309 CYS A C 1
ATOM 2495 O O . CYS A 1 309 ? -20.373 4.220 2.098 1.00 85.44 309 CYS A O 1
ATOM 2497 N N . LYS A 1 310 ? -19.785 2.917 3.837 1.00 89.00 310 LYS A N 1
ATOM 2498 C CA . LYS A 1 310 ? -19.810 1.641 3.115 1.00 89.00 310 LYS A CA 1
ATOM 2499 C C . LYS A 1 310 ? -20.945 0.794 3.671 1.00 89.00 310 LYS A C 1
ATOM 2501 O O . LYS A 1 310 ? -20.976 0.537 4.865 1.00 89.00 310 LYS A O 1
ATOM 2506 N N . ASN A 1 311 ? -21.813 0.294 2.799 1.00 88.12 311 ASN A N 1
ATOM 2507 C CA . ASN A 1 311 ? -22.708 -0.791 3.187 1.00 88.12 311 ASN A CA 1
ATOM 2508 C C . ASN A 1 311 ? -21.884 -2.074 3.238 1.00 88.12 311 ASN A C 1
ATOM 2510 O O . ASN A 1 311 ? -21.337 -2.503 2.213 1.00 88.12 311 ASN A O 1
ATOM 2514 N N . LEU A 1 312 ? -21.749 -2.645 4.428 1.00 92.06 312 LEU A N 1
ATOM 2515 C CA . LEU A 1 312 ? -21.066 -3.914 4.599 1.00 92.06 312 LEU A CA 1
ATOM 2516 C C . LEU A 1 312 ? -21.970 -5.061 4.117 1.00 92.06 312 LEU A C 1
ATOM 2518 O O . LEU A 1 312 ? -23.188 -4.902 3.987 1.00 92.06 312 LEU A O 1
ATOM 2522 N N . PRO A 1 313 ? -21.390 -6.217 3.759 1.00 91.69 313 PRO A N 1
ATOM 2523 C CA . PRO A 1 313 ? -22.181 -7.393 3.435 1.00 91.69 313 PRO A CA 1
ATOM 2524 C C . PRO A 1 313 ? -22.996 -7.851 4.646 1.00 91.69 313 PRO A C 1
ATOM 2526 O O . PRO A 1 313 ? -22.527 -7.756 5.773 1.00 91.69 313 PRO A O 1
ATOM 2529 N N . ALA A 1 314 ? -24.167 -8.438 4.401 1.00 86.56 314 ALA A N 1
ATOM 2530 C CA . ALA A 1 314 ? -25.058 -8.890 5.467 1.00 86.56 314 ALA A CA 1
ATOM 2531 C C . ALA A 1 314 ? -24.343 -9.744 6.531 1.00 86.56 314 ALA A C 1
ATOM 2533 O O . ALA A 1 314 ? -23.593 -10.669 6.190 1.00 86.56 314 ALA A O 1
ATOM 2534 N N . TYR A 1 315 ? -24.655 -9.456 7.798 1.00 88.25 315 TYR A N 1
ATOM 2535 C CA . TYR A 1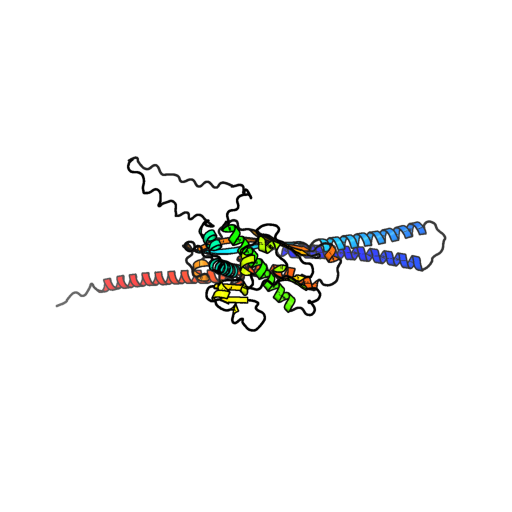 315 ? -24.145 -10.129 8.995 1.00 88.25 315 TYR A CA 1
ATOM 2536 C C . TYR A 1 315 ? -22.633 -10.000 9.230 1.00 88.25 315 TYR A C 1
ATOM 2538 O O . TYR A 1 315 ? -22.084 -10.728 10.059 1.00 88.25 315 TYR A O 1
ATOM 2546 N N . PHE A 1 316 ? -21.928 -9.147 8.483 1.00 93.12 316 PHE A N 1
ATOM 2547 C CA . PHE A 1 316 ? -20.481 -9.019 8.627 1.00 93.12 316 PHE A CA 1
ATOM 2548 C C . PHE A 1 316 ? -20.117 -8.391 9.977 1.00 93.12 316 PHE A C 1
ATOM 2550 O O . PHE A 1 316 ? -19.241 -8.890 10.679 1.00 93.12 316 PHE A O 1
ATOM 2557 N N . GLU A 1 317 ? -20.830 -7.348 10.375 1.00 92.38 317 GLU A N 1
ATOM 2558 C CA . GLU A 1 317 ? -20.703 -6.663 11.658 1.00 92.38 317 GLU A CA 1
ATOM 2559 C C . GLU A 1 317 ? -20.914 -7.645 12.816 1.00 92.38 317 GLU A C 1
ATOM 2561 O O . GLU A 1 317 ? -19.984 -7.934 13.576 1.00 92.38 317 GLU A O 1
ATOM 2566 N N . ASP A 1 318 ? -22.096 -8.253 12.877 1.00 90.44 318 ASP A N 1
ATOM 2567 C CA . ASP A 1 318 ? -22.495 -9.081 14.013 1.00 90.44 318 ASP A CA 1
ATOM 2568 C C . ASP A 1 318 ? -21.672 -10.366 14.134 1.00 90.44 318 ASP A C 1
ATOM 2570 O O . ASP A 1 318 ? -21.297 -10.769 15.234 1.00 90.44 318 ASP A O 1
ATOM 2574 N N . LEU A 1 319 ? -21.397 -11.043 13.012 1.00 89.31 319 LEU A N 1
ATOM 2575 C CA . LEU A 1 319 ? -20.855 -12.407 13.036 1.00 89.31 319 LEU A CA 1
ATOM 2576 C C . LEU A 1 319 ? -19.363 -12.486 12.738 1.00 89.31 319 LEU A C 1
ATOM 2578 O O . LEU A 1 319 ? -18.716 -13.422 13.205 1.00 89.31 319 LEU A O 1
ATOM 2582 N N . TYR A 1 320 ? -18.813 -11.556 11.953 1.00 92.00 320 TYR A N 1
ATOM 2583 C CA . TYR A 1 320 ? -17.373 -11.527 11.688 1.00 92.00 320 TYR A CA 1
ATOM 2584 C C . TYR A 1 320 ? -16.644 -10.600 12.655 1.00 92.00 320 TYR A C 1
ATOM 2586 O O . TYR A 1 320 ? -15.634 -10.989 13.240 1.00 92.00 320 TYR A O 1
ATOM 2594 N N . VAL A 1 321 ? -17.146 -9.373 12.820 1.00 91.06 321 VAL A N 1
ATOM 2595 C CA . VAL A 1 321 ? -16.538 -8.384 13.721 1.00 91.06 321 VAL A CA 1
ATOM 2596 C C . VAL A 1 321 ? -16.948 -8.645 15.174 1.00 91.06 321 VAL A C 1
ATOM 2598 O O . VAL A 1 321 ? -16.155 -8.393 16.080 1.00 91.06 321 VAL A O 1
ATOM 2601 N N . GLY A 1 322 ? -18.139 -9.208 15.402 1.00 89.81 322 GLY A N 1
ATOM 2602 C CA . GLY A 1 322 ? -18.647 -9.515 16.741 1.00 89.81 322 GLY A CA 1
ATOM 2603 C C . GLY A 1 322 ? -19.253 -8.299 17.438 1.00 89.81 322 GLY A C 1
ATOM 2604 O O . GLY A 1 322 ? -19.194 -8.202 18.664 1.00 89.81 322 GLY A O 1
ATOM 2605 N N . ILE A 1 323 ? -19.754 -7.334 16.666 1.00 88.06 323 ILE A N 1
ATOM 2606 C CA . ILE A 1 323 ? -20.282 -6.065 17.165 1.00 88.06 323 ILE A CA 1
ATOM 2607 C C . ILE A 1 323 ? -21.609 -5.797 16.470 1.00 88.06 323 ILE A C 1
ATOM 2609 O O . ILE A 1 323 ? -21.712 -5.995 15.267 1.00 88.06 323 ILE A O 1
ATOM 2613 N N . ASP A 1 324 ? -22.578 -5.318 17.240 1.00 88.00 324 ASP A N 1
ATOM 2614 C CA . ASP A 1 324 ? -23.917 -4.999 16.758 1.00 88.00 324 ASP A CA 1
ATOM 2615 C C . ASP A 1 324 ? -23.899 -3.982 15.602 1.00 88.00 324 ASP A C 1
ATOM 2617 O O . ASP A 1 324 ? -23.282 -2.913 15.726 1.00 88.00 324 ASP A O 1
ATOM 2621 N N . GLU A 1 325 ? -24.584 -4.314 14.504 1.00 83.31 325 GLU A N 1
ATOM 2622 C CA . GLU A 1 325 ? -24.711 -3.509 13.280 1.00 83.31 325 GLU A CA 1
ATOM 2623 C C . GLU A 1 325 ? -25.103 -2.047 13.568 1.00 83.31 325 GLU A C 1
ATOM 2625 O O . GLU A 1 325 ? -24.537 -1.118 12.979 1.00 83.31 325 GLU A O 1
ATOM 2630 N N . GLU A 1 326 ? -26.003 -1.795 14.526 1.00 83.69 326 GLU A N 1
ATOM 2631 C CA . GLU A 1 326 ? -26.458 -0.436 14.831 1.00 83.69 326 GLU A CA 1
ATOM 2632 C C . GLU A 1 326 ? -25.356 0.410 15.466 1.00 83.69 326 GLU A C 1
ATOM 2634 O O . GLU A 1 326 ? -25.340 1.631 15.293 1.00 83.69 326 GLU A O 1
ATOM 2639 N N . SER A 1 327 ? -24.390 -0.214 16.137 1.00 86.69 327 SER A N 1
ATOM 2640 C CA . SER A 1 327 ? -23.279 0.471 16.804 1.00 86.69 327 SER A CA 1
ATOM 2641 C C . SER A 1 327 ? -22.069 0.737 15.896 1.00 86.69 327 SER A C 1
ATOM 2643 O O . SER A 1 327 ? -21.166 1.495 16.277 1.00 86.69 327 SER A O 1
ATOM 2645 N N . VAL A 1 328 ? -22.045 0.154 14.692 1.00 88.94 328 VAL A N 1
ATOM 2646 C CA . VAL A 1 328 ? -20.927 0.252 13.743 1.00 88.94 328 VAL A CA 1
ATOM 2647 C C . VAL A 1 328 ? -21.192 1.322 12.687 1.00 88.94 328 VAL A C 1
ATOM 2649 O O . VAL A 1 328 ? -22.274 1.426 12.112 1.00 88.94 328 VAL A O 1
ATOM 2652 N N . ASP A 1 329 ? -20.175 2.134 12.413 1.00 88.88 329 ASP A N 1
ATOM 2653 C CA . ASP A 1 329 ? -20.136 3.055 11.283 1.00 88.88 329 ASP A CA 1
ATOM 2654 C C . ASP A 1 329 ? -18.963 2.708 10.361 1.00 88.88 329 ASP A C 1
ATOM 2656 O O . ASP A 1 329 ? -17.793 2.831 10.731 1.00 88.88 329 ASP A O 1
ATOM 2660 N N . ALA A 1 330 ? -19.281 2.243 9.156 1.00 91.38 330 ALA A N 1
ATOM 2661 C CA . ALA A 1 330 ? -18.304 1.818 8.167 1.00 91.38 330 ALA A CA 1
ATOM 2662 C C . ALA A 1 330 ? -18.047 2.930 7.148 1.00 91.38 330 ALA A C 1
ATOM 2664 O O . ALA A 1 330 ? -18.973 3.421 6.502 1.00 91.38 330 ALA A O 1
ATOM 2665 N N . ARG A 1 331 ? -16.780 3.303 6.950 1.00 90.81 331 ARG A N 1
ATOM 2666 C CA . ARG A 1 331 ? -16.364 4.398 6.062 1.00 90.81 331 ARG A CA 1
ATOM 2667 C C . ARG A 1 331 ? -15.364 3.943 5.008 1.00 90.81 331 ARG A C 1
ATOM 2669 O O . ARG A 1 331 ? -14.572 3.032 5.240 1.00 90.81 331 ARG A O 1
ATOM 2676 N N . ILE A 1 332 ? -15.390 4.612 3.856 1.00 92.38 332 ILE A N 1
ATOM 2677 C CA . ILE A 1 332 ? -14.524 4.310 2.710 1.00 92.38 332 ILE A CA 1
ATOM 2678 C C . ILE A 1 332 ? -13.328 5.259 2.673 1.00 92.38 332 ILE A C 1
ATOM 2680 O O . ILE A 1 332 ? -13.489 6.482 2.689 1.00 92.38 332 ILE A O 1
ATOM 2684 N N . VAL A 1 333 ? -12.138 4.686 2.513 1.00 94.19 333 VAL A N 1
ATOM 2685 C CA . VAL A 1 333 ? -10.930 5.393 2.076 1.00 94.19 333 VAL A CA 1
ATOM 2686 C C . VAL A 1 333 ? -10.594 4.934 0.669 1.00 94.19 333 VAL A C 1
ATOM 2688 O O . VAL A 1 333 ? -10.499 3.736 0.403 1.00 94.19 333 VAL A O 1
ATOM 2691 N N . LYS A 1 334 ? -10.418 5.882 -0.247 1.00 95.19 334 LYS A N 1
ATOM 2692 C CA . LYS A 1 334 ? -10.053 5.584 -1.630 1.00 95.19 334 LYS A CA 1
ATOM 2693 C C . LYS A 1 334 ? -8.568 5.820 -1.832 1.00 95.19 334 LYS A C 1
ATOM 2695 O O . LYS A 1 334 ? -8.053 6.880 -1.481 1.00 95.19 334 LYS A O 1
ATOM 2700 N N . PHE A 1 335 ? -7.921 4.845 -2.450 1.00 96.06 335 PHE A N 1
ATOM 2701 C CA . PHE A 1 335 ? -6.518 4.890 -2.825 1.00 96.06 335 PHE A CA 1
ATOM 2702 C C . PHE A 1 335 ? -6.420 4.890 -4.342 1.00 96.06 335 PHE A C 1
ATOM 2704 O O . PHE A 1 335 ? -7.006 4.026 -4.994 1.00 96.06 335 PHE A O 1
ATOM 2711 N N . GLN A 1 336 ? -5.674 5.829 -4.908 1.00 96.06 336 GLN A N 1
ATOM 2712 C CA . GLN A 1 336 ? -5.302 5.819 -6.317 1.00 96.06 336 GLN A CA 1
ATOM 2713 C C . GLN A 1 336 ? -3.791 5.649 -6.385 1.00 96.06 336 GLN A C 1
ATOM 2715 O O . GLN A 1 336 ? -3.046 6.485 -5.884 1.00 96.06 336 GLN A O 1
ATOM 2720 N N . VAL A 1 337 ? -3.344 4.537 -6.958 1.00 94.75 337 VAL A N 1
ATOM 2721 C CA . VAL A 1 337 ? -1.924 4.212 -7.076 1.00 94.75 337 VAL A CA 1
ATOM 2722 C C . VAL A 1 337 ? -1.529 4.301 -8.540 1.00 94.75 337 VAL A C 1
ATOM 2724 O O . VAL A 1 337 ? -2.079 3.593 -9.390 1.00 94.75 337 VAL A O 1
ATOM 2727 N N . TYR A 1 338 ? -0.569 5.172 -8.815 1.00 94.38 338 TYR A N 1
ATOM 2728 C CA . TYR A 1 338 ? -0.019 5.462 -10.125 1.00 94.38 338 TYR A CA 1
ATOM 2729 C C . TYR A 1 338 ? 1.445 5.031 -10.175 1.00 94.38 338 TYR A C 1
ATOM 2731 O O . TYR A 1 338 ? 2.265 5.493 -9.393 1.00 94.38 338 TYR A O 1
ATOM 2739 N N . GLY A 1 339 ? 1.788 4.148 -11.103 1.00 91.06 339 GLY A N 1
ATOM 2740 C CA . GLY A 1 339 ? 3.148 3.691 -11.355 1.00 91.06 339 GLY A CA 1
ATOM 2741 C C . GLY A 1 339 ? 3.525 3.979 -12.797 1.00 91.06 339 GLY A C 1
ATOM 2742 O O . GLY A 1 339 ? 2.757 3.700 -13.717 1.00 91.06 339 GLY A O 1
ATOM 2743 N N . LYS A 1 340 ? 4.712 4.532 -13.021 1.00 89.88 340 LYS A N 1
ATOM 2744 C CA . LYS A 1 340 ? 5.182 4.909 -14.351 1.00 89.88 340 LYS A CA 1
ATOM 2745 C C . LYS A 1 340 ? 6.656 4.615 -14.525 1.00 89.88 340 LYS A C 1
ATOM 2747 O O . LYS A 1 340 ? 7.496 5.110 -13.781 1.00 89.88 340 LYS A O 1
ATOM 2752 N N . LEU A 1 341 ? 6.984 3.900 -15.594 1.00 86.38 341 LEU A N 1
ATOM 2753 C CA . LEU A 1 341 ? 8.362 3.705 -16.034 1.00 86.38 341 LEU A CA 1
ATOM 2754 C C . LEU A 1 341 ? 8.807 4.852 -16.947 1.00 86.38 341 LEU A C 1
ATOM 2756 O O . LEU A 1 341 ? 8.144 5.208 -17.930 1.00 86.38 341 LEU A O 1
ATOM 2760 N N . GLN A 1 342 ? 9.958 5.446 -16.639 1.00 83.69 342 GLN A N 1
ATOM 2761 C CA . GLN A 1 342 ? 10.488 6.567 -17.408 1.00 83.69 342 GLN A CA 1
ATOM 2762 C C . GLN A 1 342 ? 11.022 6.107 -18.769 1.00 83.69 342 GLN A C 1
ATOM 2764 O O . GLN A 1 342 ? 11.602 5.035 -18.910 1.00 83.69 342 GLN A O 1
ATOM 2769 N N . ARG A 1 343 ? 10.885 6.952 -19.803 1.00 77.69 343 ARG A N 1
ATOM 2770 C CA . ARG A 1 343 ? 11.285 6.594 -21.182 1.00 77.69 343 ARG A CA 1
ATOM 2771 C C . ARG A 1 343 ? 12.759 6.205 -21.295 1.00 77.69 343 ARG A C 1
ATOM 2773 O O . ARG A 1 343 ? 13.096 5.291 -22.033 1.00 77.69 343 ARG A O 1
ATOM 2780 N N . ARG A 1 344 ? 13.612 6.919 -20.559 1.00 75.62 344 ARG A N 1
ATOM 2781 C CA . ARG A 1 344 ? 15.066 6.722 -20.552 1.00 75.62 344 ARG A CA 1
ATOM 2782 C C . ARG A 1 344 ? 15.477 5.455 -19.799 1.00 75.62 344 ARG A C 1
ATOM 2784 O O . ARG A 1 344 ? 16.558 4.945 -20.054 1.00 75.62 344 ARG A O 1
ATOM 2791 N N . ALA A 1 345 ? 14.609 4.933 -18.929 1.00 75.00 345 ALA A N 1
ATOM 2792 C CA . ALA A 1 345 ? 14.864 3.709 -18.180 1.00 75.00 345 ALA A CA 1
ATOM 2793 C C . ALA A 1 345 ? 15.011 2.503 -19.111 1.00 75.00 345 ALA A C 1
ATOM 2795 O O . ALA A 1 345 ? 15.922 1.712 -18.932 1.00 75.00 345 ALA A O 1
ATOM 2796 N N . LEU A 1 346 ? 14.168 2.412 -20.146 1.00 68.50 346 LEU A N 1
ATOM 2797 C CA . LEU A 1 346 ? 14.118 1.286 -21.092 1.00 68.50 346 LEU A CA 1
ATOM 2798 C C . LEU A 1 346 ? 15.382 1.108 -21.942 1.00 68.50 346 LEU A C 1
ATOM 2800 O O . LEU A 1 346 ? 15.575 0.049 -22.523 1.00 68.50 346 LEU A O 1
ATOM 2804 N N . LEU A 1 347 ? 16.242 2.125 -22.007 1.00 69.50 347 LEU A N 1
ATOM 2805 C CA . LEU A 1 347 ? 17.534 2.045 -22.694 1.00 69.50 347 LEU A CA 1
ATOM 2806 C C . LEU A 1 347 ? 18.644 1.485 -21.788 1.00 69.50 347 LEU A C 1
ATOM 2808 O O . LEU A 1 347 ? 19.722 1.146 -22.269 1.00 69.50 347 LEU A O 1
ATOM 2812 N N . LEU A 1 348 ? 18.400 1.399 -20.478 1.00 69.06 348 LEU A N 1
ATOM 2813 C CA . LEU A 1 348 ? 19.317 0.809 -19.510 1.00 69.06 348 LEU A CA 1
ATOM 2814 C C . LEU A 1 348 ? 18.987 -0.682 -19.409 1.00 69.06 348 LEU A C 1
ATOM 2816 O O . LEU A 1 348 ? 18.019 -1.058 -18.761 1.00 69.06 348 LEU A O 1
ATOM 2820 N N . PHE A 1 349 ? 19.771 -1.538 -20.061 1.00 62.09 349 PHE A N 1
ATOM 2821 C CA . PHE A 1 349 ? 19.504 -2.983 -20.104 1.00 62.09 349 PHE A CA 1
ATOM 2822 C C . PHE A 1 349 ? 19.778 -3.710 -18.772 1.00 62.09 349 PHE A C 1
ATOM 2824 O O . PHE A 1 349 ? 19.244 -4.792 -18.546 1.00 62.09 349 PHE A O 1
ATOM 2831 N N . ASN A 1 350 ? 20.548 -3.106 -17.858 1.00 67.25 350 ASN A N 1
ATOM 2832 C CA . ASN A 1 350 ? 21.002 -3.755 -16.623 1.00 67.25 350 ASN A CA 1
ATOM 2833 C C . ASN A 1 350 ? 20.234 -3.277 -15.378 1.00 67.25 350 ASN A C 1
ATOM 2835 O O . ASN A 1 350 ? 19.891 -2.097 -15.249 1.00 67.25 350 ASN A O 1
ATOM 2839 N N . GLY A 1 351 ? 20.029 -4.183 -14.416 1.00 70.81 351 GLY A N 1
ATOM 2840 C CA . GLY A 1 351 ? 19.495 -3.863 -13.084 1.00 70.81 351 GLY A CA 1
ATOM 2841 C C . GLY A 1 351 ? 17.968 -3.784 -12.981 1.00 70.81 351 GLY A C 1
ATOM 2842 O O . GLY A 1 351 ? 17.468 -3.256 -11.997 1.00 70.81 351 GLY A O 1
ATOM 2843 N N . TRP A 1 352 ? 17.214 -4.294 -13.964 1.00 75.19 352 TRP A N 1
ATOM 2844 C CA . TRP A 1 352 ? 15.742 -4.352 -13.899 1.00 75.19 352 TRP A CA 1
ATOM 2845 C C . TRP A 1 352 ? 15.208 -5.196 -12.742 1.00 75.19 352 TRP A C 1
ATOM 2847 O O . TRP A 1 352 ? 14.159 -4.866 -12.196 1.00 75.19 352 TRP A O 1
ATOM 2857 N N . ARG A 1 353 ? 15.979 -6.200 -12.310 1.00 78.00 353 ARG A N 1
ATOM 2858 C CA . ARG A 1 353 ? 15.663 -7.050 -11.158 1.00 78.00 353 ARG A CA 1
ATOM 2859 C C . ARG A 1 353 ? 15.388 -6.242 -9.879 1.00 78.00 353 ARG A C 1
ATOM 2861 O O . ARG A 1 353 ? 14.478 -6.578 -9.139 1.00 78.00 353 ARG A O 1
ATOM 2868 N N . TYR A 1 354 ? 16.087 -5.122 -9.663 1.00 79.38 354 TYR A N 1
ATOM 2869 C CA . TYR A 1 354 ? 15.895 -4.248 -8.491 1.00 79.38 354 TYR A CA 1
ATOM 2870 C C . TYR A 1 354 ? 14.612 -3.403 -8.525 1.00 79.38 354 TYR A C 1
ATOM 2872 O O . TYR A 1 354 ? 14.352 -2.650 -7.590 1.00 79.38 354 TYR A O 1
ATOM 2880 N N . TYR A 1 355 ? 13.835 -3.467 -9.609 1.00 82.44 355 TYR A N 1
ATOM 2881 C CA . TYR A 1 355 ? 12.589 -2.713 -9.779 1.00 82.44 355 TYR A CA 1
ATOM 2882 C C . TYR A 1 355 ? 11.362 -3.629 -9.893 1.00 82.44 355 TYR A C 1
ATOM 2884 O O . TYR A 1 355 ? 10.243 -3.128 -9.986 1.00 82.44 355 TYR A O 1
ATOM 2892 N N . GLU A 1 356 ? 11.548 -4.954 -9.838 1.00 83.75 356 GLU A N 1
ATOM 2893 C CA . GLU A 1 356 ? 10.457 -5.942 -9.850 1.00 83.75 356 GLU A CA 1
ATOM 2894 C C . GLU A 1 356 ? 9.522 -5.792 -8.643 1.00 83.75 356 GLU A C 1
ATOM 2896 O O . GLU A 1 356 ? 8.337 -6.125 -8.726 1.00 83.75 356 GLU A O 1
ATOM 2901 N N . TRP A 1 357 ? 10.024 -5.226 -7.539 1.00 89.62 357 TRP A N 1
ATOM 2902 C CA . TRP A 1 357 ? 9.211 -4.939 -6.362 1.00 89.62 357 TRP A CA 1
ATOM 2903 C C . TRP A 1 357 ? 8.019 -4.034 -6.657 1.00 89.62 357 TRP A C 1
ATOM 2905 O O . TRP A 1 357 ? 7.047 -4.101 -5.916 1.00 89.62 357 TRP A O 1
ATOM 2915 N N . ILE A 1 358 ? 8.064 -3.197 -7.703 1.00 90.12 358 ILE A N 1
ATOM 2916 C CA . ILE A 1 358 ? 6.965 -2.281 -8.033 1.00 90.12 358 ILE A CA 1
ATOM 2917 C C . ILE A 1 358 ? 5.713 -3.099 -8.359 1.00 90.12 358 ILE A C 1
ATOM 2919 O O . ILE A 1 358 ? 4.668 -2.904 -7.741 1.00 90.12 358 ILE A O 1
ATOM 2923 N N . ASP A 1 359 ? 5.826 -4.060 -9.277 1.00 87.06 359 ASP A N 1
ATOM 2924 C CA . ASP A 1 359 ? 4.699 -4.895 -9.696 1.00 87.06 359 ASP A CA 1
ATOM 2925 C C . ASP A 1 359 ? 4.195 -5.785 -8.555 1.00 87.06 359 ASP A C 1
ATOM 2927 O O . ASP A 1 359 ? 2.982 -5.930 -8.359 1.00 87.06 359 ASP A O 1
ATOM 2931 N N . SER A 1 360 ? 5.109 -6.361 -7.768 1.00 90.50 360 SER A N 1
ATOM 2932 C CA . SER A 1 360 ? 4.720 -7.162 -6.606 1.00 90.50 360 SER A CA 1
ATOM 2933 C C . SER A 1 360 ? 4.084 -6.303 -5.509 1.00 90.50 360 SER A C 1
ATOM 2935 O O . SER A 1 360 ? 3.102 -6.740 -4.907 1.00 90.50 360 SER A O 1
ATOM 2937 N N . PHE A 1 361 ? 4.535 -5.058 -5.325 1.00 93.31 361 PHE A N 1
ATOM 2938 C CA . PHE A 1 361 ? 3.963 -4.109 -4.373 1.00 93.31 361 PHE A CA 1
ATOM 2939 C C . PHE A 1 361 ? 2.530 -3.747 -4.747 1.00 93.31 361 PHE A C 1
ATOM 2941 O O . PHE A 1 361 ? 1.670 -3.750 -3.875 1.00 93.31 361 PHE A O 1
ATOM 2948 N N . PHE A 1 362 ? 2.214 -3.514 -6.027 1.00 91.75 362 PHE A N 1
ATOM 2949 C CA . PHE A 1 362 ? 0.827 -3.264 -6.447 1.00 91.75 362 PHE A CA 1
ATOM 2950 C C . PHE A 1 362 ? -0.121 -4.399 -6.040 1.00 91.75 362 PHE A C 1
ATOM 2952 O O . PHE A 1 362 ? -1.255 -4.139 -5.635 1.00 91.75 362 PHE A O 1
ATOM 2959 N N . ASN A 1 363 ? 0.321 -5.652 -6.165 1.00 92.19 363 ASN A N 1
ATOM 2960 C CA . ASN A 1 363 ? -0.487 -6.812 -5.791 1.00 92.19 363 ASN A CA 1
ATOM 2961 C C . ASN A 1 363 ? -0.583 -6.963 -4.269 1.00 92.19 363 ASN A C 1
ATOM 2963 O O . ASN A 1 363 ? -1.671 -7.189 -3.743 1.00 92.19 363 ASN A O 1
ATOM 2967 N N . TYR A 1 364 ? 0.532 -6.796 -3.562 1.00 94.56 364 TYR A N 1
ATOM 2968 C CA . TYR A 1 364 ? 0.578 -6.838 -2.105 1.00 94.56 364 TYR A CA 1
ATOM 2969 C C . TYR A 1 364 ? -0.267 -5.719 -1.465 1.00 94.56 364 TYR A C 1
ATOM 2971 O O . TYR A 1 364 ? -1.023 -5.954 -0.518 1.00 94.56 364 TYR A O 1
ATOM 2979 N N . PHE A 1 365 ? -0.210 -4.510 -2.025 1.00 95.62 365 PHE A N 1
ATOM 2980 C CA . PHE A 1 365 ? -1.007 -3.363 -1.606 1.00 95.62 365 PHE A CA 1
ATOM 2981 C C . PHE A 1 365 ? -2.500 -3.611 -1.840 1.00 95.62 365 PHE A C 1
ATOM 2983 O O . PHE A 1 365 ? -3.307 -3.404 -0.935 1.00 95.62 365 PHE A O 1
ATOM 2990 N N . GLU A 1 366 ? -2.873 -4.145 -3.010 1.00 95.06 366 GLU A N 1
ATOM 2991 C CA . GLU A 1 366 ? -4.251 -4.553 -3.310 1.00 95.06 366 GLU A CA 1
ATOM 2992 C C . GLU A 1 366 ? -4.768 -5.577 -2.291 1.00 95.06 366 GLU A C 1
ATOM 2994 O O . GLU A 1 366 ? -5.862 -5.408 -1.758 1.00 95.06 366 GLU A O 1
ATOM 2999 N N . GLN A 1 367 ? -3.979 -6.605 -1.970 1.00 95.31 367 GLN A N 1
ATOM 3000 C CA . GLN A 1 367 ? -4.348 -7.624 -0.980 1.00 95.31 367 GLN A CA 1
ATOM 3001 C C . GLN A 1 367 ? -4.481 -7.060 0.440 1.00 95.31 367 GLN A C 1
ATOM 3003 O O . GLN A 1 367 ? -5.329 -7.516 1.205 1.00 95.31 367 GLN A O 1
ATOM 3008 N N . SER A 1 368 ? -3.659 -6.072 0.789 1.00 95.94 368 SER A N 1
ATOM 3009 C CA . SER A 1 368 ? -3.627 -5.485 2.131 1.00 95.94 368 SER A CA 1
ATOM 3010 C C . SER A 1 368 ? -4.733 -4.453 2.360 1.00 95.94 368 SER A C 1
ATOM 3012 O O . SER A 1 368 ? -5.226 -4.328 3.484 1.00 95.94 368 SER A O 1
ATOM 3014 N N . VAL A 1 369 ? -5.114 -3.710 1.314 1.00 96.38 369 VAL A N 1
ATOM 3015 C CA . VAL A 1 369 ? -5.986 -2.530 1.407 1.00 96.38 369 VAL A CA 1
ATOM 3016 C C 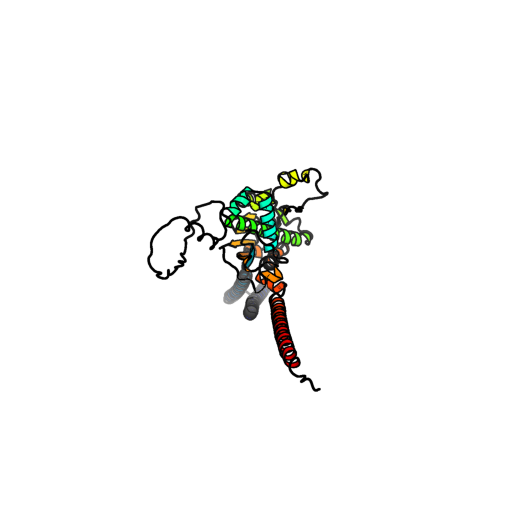. VAL A 1 369 ? -7.383 -2.766 0.839 1.00 96.38 369 VAL A C 1
ATOM 3018 O O . VAL A 1 369 ? -8.339 -2.242 1.399 1.00 96.38 369 VAL A O 1
ATOM 3021 N N . SER A 1 370 ? -7.558 -3.554 -0.223 1.00 96.69 370 SER A N 1
ATOM 3022 C CA . SER A 1 370 ? -8.873 -3.725 -0.859 1.00 96.69 370 SER A CA 1
ATOM 3023 C C . SER A 1 370 ? -9.829 -4.542 0.011 1.00 96.69 370 SER A C 1
ATOM 3025 O O . SER A 1 370 ? -9.627 -5.743 0.220 1.00 96.69 370 SER A O 1
ATOM 3027 N N . PHE A 1 371 ? -10.923 -3.919 0.457 1.00 95.88 371 PHE A N 1
ATOM 3028 C CA . PHE A 1 371 ? -11.947 -4.613 1.242 1.00 95.88 371 PHE A CA 1
ATOM 3029 C C . PHE A 1 371 ? -12.648 -5.715 0.434 1.00 95.88 371 PHE A C 1
ATOM 3031 O O . PHE A 1 371 ? -12.933 -6.791 0.953 1.00 95.88 371 PHE A O 1
ATOM 3038 N N . GLU A 1 372 ? -12.868 -5.503 -0.867 1.00 95.00 372 GLU A N 1
ATOM 3039 C CA . GLU A 1 372 ? -13.440 -6.542 -1.731 1.00 95.00 372 GLU A CA 1
ATOM 3040 C C . GLU A 1 372 ? -12.522 -7.755 -1.876 1.00 95.00 372 GLU A C 1
ATOM 3042 O O . GLU A 1 372 ? -12.996 -8.891 -1.930 1.00 95.00 372 GLU A O 1
ATOM 3047 N N . THR A 1 373 ? -11.212 -7.523 -1.982 1.00 95.38 373 THR A N 1
ATOM 3048 C CA . THR A 1 373 ? -10.226 -8.604 -2.079 1.00 95.38 373 THR A CA 1
ATOM 3049 C C . THR A 1 373 ? -10.181 -9.378 -0.768 1.00 95.38 373 THR A C 1
ATOM 3051 O O . THR A 1 373 ? -10.204 -10.605 -0.788 1.00 95.38 373 THR A O 1
ATOM 3054 N N . PHE A 1 374 ? -10.229 -8.678 0.365 1.00 96.56 374 PHE A N 1
ATOM 3055 C CA . PHE A 1 374 ? -10.343 -9.297 1.680 1.00 96.56 374 PHE A CA 1
ATOM 3056 C C . PHE A 1 374 ? -11.592 -10.191 1.803 1.00 96.56 374 PHE A C 1
ATOM 3058 O O . PHE A 1 374 ? -11.460 -11.367 2.139 1.00 96.56 374 PHE A O 1
ATOM 3065 N N . LEU A 1 375 ? -12.781 -9.688 1.446 1.00 95.81 375 LEU A N 1
ATOM 3066 C CA . LEU A 1 375 ? -14.027 -10.468 1.489 1.00 95.81 375 LEU A CA 1
ATOM 3067 C C . LEU A 1 375 ? -13.978 -11.723 0.606 1.00 95.81 375 LEU A C 1
ATOM 3069 O O . LEU A 1 375 ? -14.536 -12.758 0.972 1.00 95.81 375 LEU A O 1
ATOM 3073 N N . LYS A 1 376 ? -13.313 -11.638 -0.553 1.00 95.56 376 LYS A N 1
ATOM 3074 C CA . LYS A 1 376 ? -13.089 -12.787 -1.443 1.00 95.56 376 LYS A CA 1
ATOM 3075 C C . LYS A 1 376 ? -12.126 -13.797 -0.826 1.00 95.56 376 LYS A C 1
ATOM 3077 O O . LYS A 1 376 ? -12.388 -14.990 -0.912 1.00 95.56 376 LYS A O 1
ATOM 3082 N N . ASN A 1 377 ? -11.053 -13.336 -0.185 1.00 95.00 377 ASN A N 1
ATOM 3083 C CA . ASN A 1 377 ? -10.054 -14.208 0.434 1.00 95.00 377 ASN A CA 1
ATOM 3084 C C . ASN A 1 377 ? -10.631 -15.024 1.597 1.00 95.00 377 ASN A C 1
ATOM 3086 O O . ASN A 1 377 ? -10.256 -16.180 1.767 1.00 95.00 377 ASN A O 1
ATOM 3090 N N . ILE A 1 378 ? -11.559 -14.451 2.369 1.00 94.88 378 ILE A N 1
ATOM 3091 C CA . ILE A 1 378 ? -12.271 -15.176 3.436 1.00 94.88 378 ILE A CA 1
ATOM 3092 C C . ILE A 1 378 ? -13.513 -15.934 2.932 1.00 94.88 378 ILE A C 1
ATOM 3094 O O . ILE A 1 378 ? -14.232 -16.521 3.737 1.00 94.88 378 ILE A O 1
ATOM 3098 N N . ASP A 1 379 ? -13.793 -15.887 1.624 1.00 94.25 379 ASP A N 1
ATOM 3099 C CA . ASP A 1 379 ? -14.981 -16.466 0.983 1.00 94.25 379 ASP A CA 1
ATOM 3100 C C . ASP A 1 379 ? -16.300 -16.083 1.691 1.00 94.25 379 ASP A C 1
ATOM 3102 O O . ASP A 1 379 ? -17.190 -16.906 1.937 1.00 94.25 379 ASP A O 1
ATOM 3106 N N . TRP A 1 380 ? -16.433 -14.796 2.047 1.00 94.75 380 TRP A N 1
ATOM 3107 C CA . TRP A 1 380 ? -17.533 -14.326 2.897 1.00 94.75 380 TRP A CA 1
ATOM 3108 C C . TRP A 1 380 ? -18.908 -14.613 2.295 1.00 94.75 380 TRP A C 1
ATOM 3110 O O . TRP A 1 380 ? -19.845 -14.934 3.017 1.00 94.75 380 TRP A O 1
ATOM 3120 N N . ALA A 1 381 ? -19.043 -14.547 0.970 1.00 92.50 381 ALA A N 1
ATOM 3121 C CA . ALA A 1 381 ? -20.311 -14.815 0.295 1.00 92.50 381 ALA A CA 1
ATOM 3122 C C . ALA A 1 381 ? -20.829 -16.238 0.582 1.00 92.50 381 ALA A C 1
ATOM 3124 O O . ALA A 1 381 ? -22.013 -16.430 0.885 1.00 92.50 381 ALA A O 1
ATOM 3125 N N . SER A 1 382 ? -19.942 -17.232 0.543 1.00 92.56 382 SER A N 1
ATOM 3126 C CA . SER A 1 382 ? -20.282 -18.619 0.859 1.00 92.56 382 SER A CA 1
ATOM 3127 C C . SER A 1 382 ? -20.578 -18.794 2.348 1.00 92.56 382 SER A C 1
ATOM 3129 O O . SER A 1 382 ? -21.553 -19.458 2.711 1.00 92.56 382 SER A O 1
ATOM 3131 N N . VAL A 1 383 ? -19.781 -18.162 3.216 1.00 93.12 383 VAL A N 1
ATOM 3132 C CA . VAL A 1 383 ? -19.962 -18.197 4.676 1.00 93.12 383 VAL A CA 1
ATOM 3133 C C . VAL A 1 383 ? -21.304 -17.579 5.081 1.00 93.12 383 VAL A C 1
ATOM 3135 O O . VAL A 1 383 ? -22.107 -18.239 5.741 1.00 93.12 383 VAL A O 1
ATOM 3138 N N . ALA A 1 384 ? -21.610 -16.373 4.603 1.00 91.06 384 ALA A N 1
ATOM 3139 C CA . ALA A 1 384 ? -22.865 -15.674 4.861 1.00 91.06 384 ALA A CA 1
ATOM 3140 C C . ALA A 1 384 ? -24.082 -16.474 4.369 1.00 91.06 384 ALA A C 1
ATOM 3142 O O . ALA A 1 384 ? -25.106 -16.543 5.051 1.00 91.06 384 ALA A O 1
ATOM 3143 N N . THR A 1 385 ? -23.967 -17.147 3.219 1.00 90.38 385 THR A N 1
ATOM 3144 C CA . THR A 1 385 ? -25.034 -18.016 2.698 1.00 90.38 385 THR A CA 1
ATOM 3145 C C . THR A 1 385 ? -25.296 -19.202 3.629 1.00 90.38 385 THR A C 1
ATOM 3147 O O . THR A 1 385 ? -26.451 -19.498 3.946 1.00 90.38 385 THR A O 1
ATOM 3150 N N . ARG A 1 386 ? -24.236 -19.862 4.116 1.00 91.94 386 ARG A N 1
ATOM 3151 C CA . ARG A 1 386 ? -24.350 -20.981 5.066 1.00 91.94 386 ARG A CA 1
ATOM 3152 C C . ARG A 1 386 ? -24.984 -20.532 6.376 1.00 91.94 386 ARG A C 1
ATOM 3154 O O . ARG A 1 386 ? -25.947 -21.154 6.823 1.00 91.94 386 ARG A O 1
ATOM 3161 N N . ILE A 1 387 ? -24.515 -19.420 6.931 1.00 89.88 387 ILE A N 1
ATOM 3162 C CA . ILE A 1 387 ? -25.067 -18.806 8.142 1.00 89.88 387 ILE A CA 1
ATOM 3163 C C . ILE A 1 387 ? -26.561 -18.532 7.967 1.00 89.88 387 ILE A C 1
ATOM 3165 O O . ILE A 1 387 ? -27.380 -19.021 8.745 1.00 89.88 387 ILE A O 1
ATOM 3169 N N . ARG A 1 388 ? -26.939 -17.819 6.901 1.00 89.25 388 ARG A N 1
ATOM 3170 C CA . ARG A 1 388 ? -28.338 -17.480 6.626 1.00 89.25 388 ARG A CA 1
ATOM 3171 C C . ARG A 1 388 ? -29.208 -18.728 6.503 1.00 89.25 388 ARG A C 1
ATOM 3173 O O . ARG A 1 388 ? -30.313 -18.763 7.040 1.00 89.25 388 ARG A O 1
ATOM 3180 N N . SER A 1 389 ? -28.714 -19.765 5.826 1.00 89.88 389 SER A N 1
ATOM 3181 C CA . SER A 1 389 ? -29.434 -21.036 5.713 1.00 89.88 389 SER A CA 1
ATOM 3182 C C . SER A 1 389 ? -29.637 -21.715 7.075 1.00 89.88 389 SER A C 1
ATOM 3184 O O . SER A 1 389 ? -30.726 -22.226 7.337 1.00 89.88 389 SER A O 1
ATOM 3186 N N . SER A 1 390 ? -28.646 -21.639 7.972 1.00 91.38 390 SER A N 1
ATOM 3187 C CA . SER A 1 390 ? -28.732 -22.170 9.337 1.00 91.38 390 SER A CA 1
ATOM 3188 C C . SER A 1 390 ? -29.777 -21.428 10.171 1.00 91.38 390 SER A C 1
ATOM 3190 O O . SER A 1 390 ? -30.664 -22.060 10.741 1.00 91.38 390 SER A O 1
ATOM 3192 N N . LEU A 1 391 ? -29.758 -20.091 10.156 1.00 88.81 391 LEU A N 1
ATOM 3193 C CA . LEU A 1 391 ? -30.729 -19.255 10.877 1.00 88.81 391 LEU A CA 1
ATOM 3194 C C . LEU A 1 391 ? -32.176 -19.518 10.411 1.00 88.81 391 LEU A C 1
ATOM 3196 O O . LEU A 1 391 ? -33.115 -19.596 11.210 1.00 88.81 391 LEU A O 1
ATOM 3200 N N . ILE A 1 392 ? -32.376 -19.728 9.105 1.00 91.19 392 ILE A N 1
ATOM 3201 C CA . ILE A 1 392 ? -33.686 -20.102 8.548 1.00 91.19 392 ILE A CA 1
ATOM 3202 C C . ILE A 1 392 ? -34.116 -21.500 9.027 1.00 91.19 392 ILE A C 1
ATOM 3204 O O . ILE A 1 392 ? -35.295 -21.726 9.306 1.00 91.19 392 ILE A O 1
ATOM 3208 N N . LEU A 1 393 ? -33.196 -22.461 9.125 1.00 90.88 393 LEU A N 1
ATOM 3209 C CA . LEU A 1 393 ? -33.512 -23.798 9.634 1.00 90.88 393 LEU A CA 1
ATOM 3210 C C . LEU A 1 393 ? -33.857 -23.773 11.129 1.00 90.88 393 LEU A C 1
ATOM 3212 O O . LEU A 1 393 ? -34.809 -24.437 11.542 1.00 90.88 393 LEU A O 1
ATOM 3216 N N . GLU A 1 394 ? -33.132 -22.997 11.930 1.00 92.06 394 GLU A N 1
ATOM 3217 C CA . GLU A 1 394 ? -33.379 -22.845 13.367 1.00 92.06 394 GLU A CA 1
ATOM 3218 C C . GLU A 1 394 ? -34.723 -22.179 13.652 1.00 92.06 394 GLU A C 1
ATOM 3220 O O . GLU A 1 394 ? -35.516 -22.712 14.429 1.00 92.06 394 GLU A O 1
ATOM 3225 N N . SER A 1 395 ? -35.044 -21.089 12.952 1.00 90.69 395 SER A N 1
ATOM 3226 C CA . SER A 1 395 ? -36.357 -20.442 13.067 1.00 90.69 395 SER A CA 1
ATOM 3227 C C . SER A 1 395 ? -37.502 -21.382 12.664 1.00 90.69 395 SER A C 1
ATOM 3229 O O . SER A 1 395 ? -38.517 -21.458 13.360 1.00 90.69 395 SER A O 1
ATOM 3231 N N . LYS A 1 396 ? -37.332 -22.192 11.606 1.00 91.75 396 LYS A N 1
ATOM 3232 C CA . LYS A 1 396 ? -38.303 -23.239 11.230 1.00 91.75 396 LYS A CA 1
ATOM 3233 C C . LYS A 1 396 ? -38.466 -24.309 12.310 1.00 91.75 396 LYS A C 1
ATOM 3235 O O . LYS A 1 396 ? -39.597 -24.708 12.596 1.00 91.75 396 LYS A O 1
ATOM 3240 N N . ARG A 1 397 ? -37.372 -24.763 12.931 1.00 90.56 397 ARG A N 1
ATOM 3241 C CA . ARG A 1 397 ? -37.411 -25.729 14.046 1.00 90.56 397 ARG A CA 1
ATOM 3242 C C . ARG A 1 397 ? -38.107 -25.141 15.274 1.00 90.56 397 ARG A C 1
ATOM 3244 O O . ARG A 1 397 ? -38.944 -25.817 15.869 1.00 90.56 397 ARG A O 1
ATOM 3251 N N . ALA A 1 398 ? -37.824 -23.887 15.620 1.00 90.62 398 ALA A N 1
ATOM 3252 C CA . ALA A 1 398 ? -38.474 -23.186 16.725 1.00 90.62 398 ALA A CA 1
ATOM 3253 C C . ALA A 1 398 ? -39.992 -23.059 16.504 1.00 90.62 398 ALA A C 1
ATOM 3255 O O . ALA A 1 398 ? -40.776 -23.416 17.385 1.00 90.62 398 ALA A O 1
ATOM 3256 N N . MET A 1 399 ? -40.417 -22.667 15.296 1.00 89.44 399 MET A N 1
ATOM 3257 C CA . MET A 1 399 ? -41.836 -22.604 14.926 1.00 89.44 399 MET A CA 1
ATOM 3258 C C . MET A 1 399 ? -42.523 -23.976 14.986 1.00 89.44 399 MET A C 1
ATOM 3260 O O . MET A 1 399 ? -43.642 -24.088 15.489 1.00 89.44 399 MET A O 1
ATOM 3264 N N . ALA A 1 400 ? -41.864 -25.037 14.507 1.00 89.75 400 ALA A N 1
ATOM 3265 C CA . ALA A 1 400 ? -42.396 -26.397 14.587 1.00 89.75 400 ALA A CA 1
ATOM 3266 C C . ALA A 1 400 ? -42.554 -26.870 16.044 1.00 89.75 400 ALA A C 1
ATOM 3268 O O . ALA A 1 400 ? -43.570 -27.474 16.394 1.00 89.75 400 ALA A O 1
ATOM 3269 N N . ASN A 1 401 ? -41.587 -26.546 16.907 1.00 90.31 401 ASN A N 1
ATOM 3270 C CA . ASN A 1 401 ? -41.641 -26.864 18.332 1.00 90.31 401 ASN A CA 1
ATOM 3271 C C . ASN A 1 401 ? -42.745 -26.086 19.066 1.00 90.31 401 ASN A C 1
ATOM 3273 O O . ASN A 1 401 ? -43.421 -26.681 19.906 1.00 90.31 401 ASN A O 1
ATOM 3277 N N . SER A 1 402 ? -42.981 -24.810 18.728 1.00 90.00 402 SER A N 1
ATOM 3278 C CA . SER A 1 402 ? -44.110 -24.032 19.274 1.00 90.00 402 SER A CA 1
ATOM 3279 C C . SER A 1 402 ? -45.449 -24.671 18.911 1.00 90.00 402 SER A C 1
ATOM 3281 O O . SER A 1 402 ? -46.220 -25.039 19.796 1.00 90.00 402 SER A O 1
ATOM 3283 N N . LYS A 1 403 ? -45.669 -24.952 17.617 1.00 90.12 403 LYS A N 1
ATOM 3284 C CA . LYS A 1 403 ? -46.896 -25.611 17.134 1.00 90.12 403 LYS A CA 1
ATOM 3285 C C . LYS A 1 403 ? -47.117 -26.986 17.769 1.00 90.12 403 LYS A C 1
ATOM 3287 O O . LYS A 1 403 ? -48.253 -27.383 18.023 1.00 90.12 403 LYS A O 1
ATOM 3292 N N . ARG A 1 404 ? -46.041 -27.741 18.031 1.00 85.94 404 ARG A N 1
ATOM 3293 C CA . ARG A 1 404 ? -46.123 -29.038 18.721 1.00 85.94 404 ARG A CA 1
ATOM 3294 C C . ARG A 1 404 ? -46.535 -28.877 20.186 1.00 85.94 404 ARG A C 1
ATOM 3296 O O . ARG A 1 404 ? -47.375 -29.648 20.644 1.00 85.94 404 ARG A O 1
ATOM 3303 N N . LYS A 1 405 ? -45.987 -27.891 20.906 1.00 86.12 405 LYS A N 1
ATOM 3304 C CA . LYS A 1 405 ? -46.384 -27.579 22.292 1.00 86.12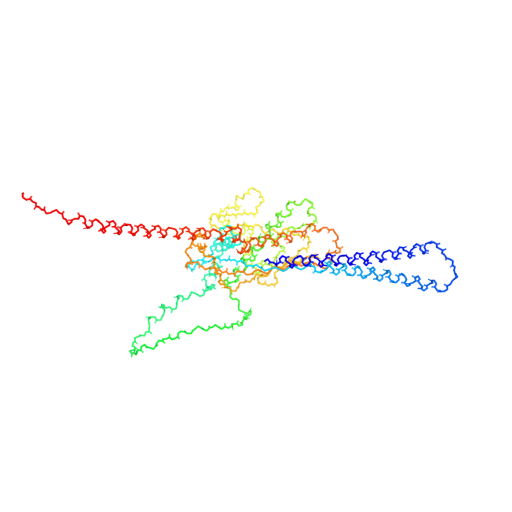 405 LYS A CA 1
ATOM 3305 C C . LYS A 1 405 ? -47.851 -27.147 22.377 1.00 86.12 405 LYS A C 1
ATOM 3307 O O . LYS A 1 405 ? -48.573 -27.660 23.227 1.00 86.12 405 LYS A O 1
ATOM 3312 N N . GLU A 1 406 ? -48.302 -26.296 21.457 1.00 85.50 406 GLU A N 1
ATOM 3313 C CA . GLU A 1 406 ? -49.705 -25.866 21.351 1.00 85.50 406 GLU A CA 1
ATOM 3314 C C . GLU A 1 406 ? -50.652 -27.052 21.106 1.00 85.50 406 GLU A C 1
ATOM 3316 O O . GLU A 1 406 ? -51.671 -27.185 21.783 1.00 85.50 406 GLU A O 1
ATOM 3321 N N . ARG A 1 407 ? -50.291 -27.978 20.201 1.00 79.88 407 ARG A N 1
ATOM 3322 C CA . ARG A 1 407 ? -51.081 -29.199 19.960 1.00 79.88 407 ARG A CA 1
ATOM 3323 C C . ARG A 1 407 ? -51.174 -30.097 21.191 1.00 79.88 407 ARG A C 1
ATOM 3325 O O . ARG A 1 407 ? -52.266 -30.556 21.496 1.00 79.88 407 ARG A O 1
ATOM 3332 N N . ILE A 1 408 ? -50.067 -30.321 21.905 1.00 78.81 408 ILE A N 1
ATOM 3333 C CA . ILE A 1 408 ? -50.050 -31.159 23.117 1.00 78.81 408 ILE A CA 1
ATOM 3334 C C . ILE A 1 408 ? -50.947 -30.557 24.209 1.00 78.81 408 ILE A C 1
ATOM 3336 O O . ILE A 1 408 ? -51.712 -31.291 24.834 1.00 78.81 408 ILE A O 1
ATOM 3340 N N . GLN A 1 409 ? -50.919 -29.233 24.397 1.00 72.94 409 GLN A N 1
ATOM 3341 C CA . GLN A 1 409 ? -51.811 -28.544 25.339 1.00 72.94 409 GLN A CA 1
ATOM 3342 C C . GLN A 1 409 ? -53.292 -28.635 24.931 1.00 72.94 409 GLN A C 1
ATOM 3344 O O . GLN A 1 409 ? -54.148 -28.814 25.798 1.00 72.94 409 GLN A O 1
ATOM 3349 N N . ALA A 1 410 ? -53.605 -28.580 23.633 1.00 71.44 410 ALA A N 1
ATOM 3350 C CA . ALA A 1 410 ? -54.973 -28.745 23.135 1.00 71.44 410 ALA A CA 1
ATOM 3351 C C . ALA A 1 410 ? -55.511 -30.181 23.327 1.00 71.44 410 ALA A C 1
ATOM 3353 O O . ALA A 1 410 ? -56.663 -30.362 23.725 1.00 71.44 410 ALA A O 1
ATOM 3354 N N . THR A 1 411 ? -54.679 -31.208 23.118 1.00 67.31 411 THR A N 1
ATOM 3355 C CA . THR A 1 411 ? -55.054 -32.614 23.371 1.00 67.31 411 THR A CA 1
ATOM 3356 C C . THR A 1 411 ? -55.088 -32.986 24.858 1.00 67.31 411 THR A C 1
ATOM 3358 O O . THR A 1 411 ? -55.875 -33.837 25.252 1.00 67.31 411 THR A O 1
ATOM 3361 N N . GLY A 1 412 ? -54.290 -32.334 25.713 1.00 58.06 412 GLY A N 1
ATOM 3362 C CA . GLY A 1 412 ? -54.326 -32.556 27.166 1.00 58.06 412 GLY A CA 1
ATOM 3363 C C . GLY A 1 412 ? -55.569 -31.974 27.853 1.00 58.06 412 GLY A C 1
ATOM 3364 O O . GLY A 1 412 ? -55.998 -32.485 28.881 1.00 58.06 412 GLY A O 1
ATOM 3365 N N . LYS A 1 413 ? -56.189 -30.937 27.272 1.00 55.44 413 LYS A N 1
ATOM 3366 C CA . LYS A 1 413 ? -57.468 -30.385 27.756 1.00 55.44 413 LYS A CA 1
ATOM 3367 C C . LYS A 1 413 ? -58.686 -31.226 27.369 1.00 55.44 413 LYS A C 1
ATOM 3369 O O . LYS A 1 413 ? -59.698 -31.149 28.050 1.00 55.44 413 LYS A O 1
ATOM 3374 N N . THR A 1 414 ? -58.596 -32.038 26.319 1.00 54.41 414 THR A N 1
ATOM 3375 C CA . THR A 1 414 ? -59.714 -32.866 25.829 1.00 54.41 414 THR A CA 1
ATOM 3376 C C . THR A 1 414 ? -59.792 -34.248 26.485 1.00 54.41 414 THR A C 1
ATOM 3378 O O . THR A 1 414 ? -60.822 -34.902 26.377 1.00 54.41 414 THR A O 1
ATOM 3381 N N . SER A 1 415 ? -58.771 -34.686 27.236 1.00 51.53 415 SER A N 1
ATOM 3382 C CA . SER A 1 415 ? -58.805 -35.952 27.993 1.00 51.53 415 SER A CA 1
ATOM 3383 C C . SER A 1 415 ? -59.264 -35.815 29.456 1.00 51.53 415 SER A C 1
ATOM 3385 O O . SER A 1 415 ? -59.236 -36.800 30.190 1.00 51.53 415 SER A O 1
ATOM 3387 N N . GLY A 1 416 ? -59.647 -34.614 29.905 1.00 50.97 416 GLY A N 1
ATOM 3388 C CA . GLY A 1 416 ? -60.116 -34.349 31.276 1.00 50.97 416 GLY A CA 1
ATOM 3389 C C . GLY A 1 416 ? -61.635 -34.427 31.471 1.00 50.97 416 GLY A C 1
ATOM 3390 O O . GLY A 1 416 ? -62.106 -34.300 32.596 1.00 50.97 416 GLY A O 1
ATOM 3391 N N . GLU A 1 417 ? -62.407 -34.643 30.406 1.00 51.66 417 GLU A N 1
ATOM 3392 C CA . GLU A 1 417 ? -63.862 -34.463 30.418 1.00 51.66 417 GLU A CA 1
ATOM 3393 C C . GLU A 1 417 ? -64.567 -35.703 29.847 1.00 51.66 417 GLU A C 1
ATOM 3395 O O . GLU A 1 417 ? -65.069 -35.694 28.730 1.00 51.66 417 GLU A O 1
ATOM 3400 N N . SER A 1 418 ? -64.512 -36.826 30.579 1.00 52.56 418 SER A N 1
ATOM 3401 C CA . SER A 1 418 ? -65.529 -37.905 30.578 1.00 52.56 418 SER A CA 1
ATOM 3402 C C . SER A 1 418 ? -65.067 -39.140 31.370 1.00 52.56 418 SER A C 1
ATOM 3404 O O . SER A 1 418 ? -64.581 -40.131 30.831 1.00 52.56 418 SER A O 1
ATOM 3406 N N . ARG A 1 419 ? -65.315 -39.135 32.683 1.00 48.56 419 ARG A N 1
ATOM 3407 C CA . ARG A 1 419 ? -65.752 -40.353 33.381 1.00 48.56 419 ARG A CA 1
ATOM 3408 C C . ARG A 1 419 ? -67.041 -40.018 34.129 1.00 48.56 419 ARG A C 1
ATOM 3410 O O . ARG A 1 419 ? -66.961 -39.346 35.154 1.00 48.56 419 ARG A O 1
ATOM 3417 N N . PRO A 1 420 ? -68.217 -40.438 33.632 1.00 50.16 420 PRO A N 1
ATOM 3418 C CA . PRO A 1 420 ? -69.409 -40.423 34.452 1.00 50.16 420 PRO A CA 1
ATOM 3419 C C . PRO A 1 420 ? -69.237 -41.482 35.542 1.00 50.16 420 PRO A C 1
ATOM 3421 O O . PRO A 1 420 ? -68.952 -42.646 35.263 1.00 50.16 420 PRO A O 1
ATOM 3424 N N . SER A 1 421 ? -69.375 -41.045 36.786 1.00 47.47 421 SER A N 1
ATOM 3425 C CA . SER A 1 421 ? -69.576 -41.894 37.953 1.00 47.47 421 SER A CA 1
ATOM 3426 C C . SER A 1 421 ? -70.771 -42.820 37.714 1.00 47.47 421 SER A C 1
ATOM 3428 O O . SER A 1 421 ? -71.891 -42.337 37.543 1.00 47.47 421 SER A O 1
ATOM 3430 N N . GLN A 1 422 ? -70.538 -44.132 37.708 1.00 45.00 422 GLN A N 1
ATOM 3431 C CA . GLN A 1 422 ? -71.594 -45.125 37.882 1.00 45.00 422 GLN A CA 1
ATOM 3432 C C . GLN A 1 422 ? -71.499 -45.715 39.290 1.00 45.00 422 GLN A C 1
ATOM 3434 O O . GLN A 1 422 ? -70.403 -46.035 39.755 1.00 45.00 422 GLN A O 1
ATOM 3439 N N . ASN A 1 423 ? -72.670 -45.748 39.932 1.00 47.94 423 ASN A N 1
ATOM 3440 C CA . ASN A 1 423 ? -72.983 -46.356 41.225 1.00 47.94 423 ASN A CA 1
ATOM 3441 C C . ASN A 1 423 ? -72.784 -47.870 41.236 1.00 47.94 423 ASN A C 1
ATOM 3443 O O . ASN A 1 423 ? -72.950 -48.484 40.156 1.00 47.94 423 ASN A O 1
#

Radius of gyration: 34.56 Å; chains: 1; bounding box: 106×75×108 Å